Protein AF-0000000087192775 (afdb_homodimer)

Structure (mmCIF, N/CA/C/O backbone):
data_AF-0000000087192775-model_v1
#
loop_
_entity.id
_entity.type
_entity.pdbx_description
1 polymer Amidinotransferase
#
loop_
_atom_site.group_PDB
_atom_site.id
_atom_site.type_symbol
_atom_site.label_atom_id
_atom_site.label_alt_id
_atom_site.label_comp_id
_atom_site.label_asym_id
_atom_site.label_entity_id
_atom_site.label_seq_id
_atom_site.pdbx_PDB_ins_code
_atom_site.Cartn_x
_atom_site.Cartn_y
_atom_site.Cartn_z
_atom_site.occupancy
_atom_site.B_iso_or_equiv
_atom_site.auth_seq_id
_atom_site.auth_comp_id
_atom_site.auth_asym_id
_atom_site.auth_atom_id
_atom_site.pdbx_PDB_model_num
ATOM 1 N N . MET A 1 1 ? 58.75 -32.094 0.925 1 27.88 1 MET A N 1
ATOM 2 C CA . MET A 1 1 ? 57.75 -31.891 1.955 1 27.88 1 MET A CA 1
ATOM 3 C C . MET A 1 1 ? 56.938 -30.625 1.705 1 27.88 1 MET A C 1
ATOM 5 O O . MET A 1 1 ? 57.188 -29.594 2.354 1 27.88 1 MET A O 1
ATOM 9 N N . SER A 1 2 ? 56.625 -30.297 0.443 1 29.59 2 SER A N 1
ATOM 10 C CA . SER A 1 2 ? 56.156 -29.062 -0.194 1 29.59 2 SER A CA 1
ATOM 11 C C . SER A 1 2 ? 54.75 -28.703 0.282 1 29.59 2 SER A C 1
ATOM 13 O O . SER A 1 2 ? 53.844 -29.531 0.275 1 29.59 2 SER A O 1
ATOM 15 N N . ASP A 1 3 ? 54.594 -27.672 1.229 1 28.45 3 ASP A N 1
ATOM 16 C CA . ASP A 1 3 ? 53.5 -27.125 2.016 1 28.45 3 ASP A CA 1
ATOM 17 C C . ASP A 1 3 ? 52.375 -26.609 1.113 1 28.45 3 ASP A C 1
ATOM 19 O O . ASP A 1 3 ? 52.625 -25.812 0.209 1 28.45 3 ASP A O 1
ATOM 23 N N . PRO A 1 4 ? 51.219 -27.328 0.922 1 25.56 4 PRO A N 1
ATOM 24 C CA . PRO A 1 4 ? 50.125 -26.984 0.001 1 25.56 4 PRO A CA 1
ATOM 25 C C . PRO A 1 4 ? 49.5 -25.625 0.295 1 25.56 4 PRO A C 1
ATOM 27 O O . PRO A 1 4 ? 49.375 -25.234 1.46 1 25.56 4 PRO A O 1
ATOM 30 N N . VAL A 1 5 ? 49.688 -24.609 -0.496 1 28.59 5 VAL A N 1
ATOM 31 C CA . VAL A 1 5 ? 49.094 -23.266 -0.484 1 28.59 5 VAL A CA 1
ATOM 32 C C . VAL A 1 5 ? 47.562 -23.359 -0.413 1 28.59 5 VAL A C 1
ATOM 34 O O . VAL A 1 5 ? 46.938 -23.969 -1.283 1 28.59 5 VAL A O 1
ATOM 37 N N . LEU A 1 6 ? 46.906 -23.359 0.799 1 26.22 6 LEU A N 1
ATOM 38 C CA . LEU A 1 6 ? 45.469 -23.266 1.05 1 26.22 6 LEU A CA 1
ATOM 39 C C . LEU A 1 6 ? 44.875 -22.109 0.255 1 26.22 6 LEU A C 1
ATOM 41 O O . LEU A 1 6 ? 45.219 -20.953 0.456 1 26.22 6 LEU A O 1
ATOM 45 N N . ALA A 1 7 ? 44.281 -22.312 -0.907 1 28.48 7 ALA A N 1
ATOM 46 C CA . ALA A 1 7 ? 43.531 -21.391 -1.749 1 28.48 7 ALA A CA 1
ATOM 47 C C . ALA A 1 7 ? 42.469 -20.672 -0.947 1 28.48 7 ALA A C 1
ATOM 49 O O . ALA A 1 7 ? 41.625 -21.312 -0.315 1 28.48 7 ALA A O 1
ATOM 50 N N . ALA A 1 8 ? 42.656 -19.406 -0.461 1 28.67 8 ALA A N 1
ATOM 51 C CA . ALA A 1 8 ? 41.812 -18.469 0.277 1 28.67 8 ALA A CA 1
ATOM 52 C C . ALA A 1 8 ? 40.469 -18.328 -0.382 1 28.67 8 ALA A C 1
ATOM 54 O O . ALA A 1 8 ? 40.344 -17.828 -1.509 1 28.67 8 ALA A O 1
ATOM 55 N N . GLN A 1 9 ? 39.469 -19.234 -0.138 1 26.34 9 GLN A N 1
ATOM 56 C CA . GLN A 1 9 ? 38.094 -19.109 -0.586 1 26.34 9 GLN A CA 1
ATOM 57 C C . GLN A 1 9 ? 37.531 -17.734 -0.216 1 26.34 9 GLN A C 1
ATOM 59 O O . GLN A 1 9 ? 37.469 -17.375 0.962 1 26.34 9 GLN A O 1
ATOM 64 N N . THR A 1 10 ? 37.781 -16.703 -1.028 1 30.11 10 THR A N 1
ATOM 65 C CA . THR A 1 10 ? 37.156 -15.391 -0.852 1 30.11 10 THR A CA 1
ATOM 66 C C . THR A 1 10 ? 35.656 -15.508 -0.634 1 30.11 10 THR A C 1
ATOM 68 O O . THR A 1 10 ? 34.938 -16 -1.508 1 30.11 10 THR A O 1
ATOM 71 N N . SER A 1 11 ? 35.156 -15.836 0.552 1 29.19 11 SER A N 1
ATOM 72 C CA . SER A 1 11 ? 33.75 -15.82 1.006 1 29.19 11 SER A CA 1
ATOM 73 C C . SER A 1 11 ? 33.094 -14.508 0.63 1 29.19 11 SER A C 1
ATOM 75 O O . SER A 1 11 ? 33.406 -13.453 1.178 1 29.19 11 SER A O 1
ATOM 77 N N . ASP A 1 12 ? 32.781 -14.25 -0.613 1 31.83 12 ASP A N 1
ATOM 78 C CA . ASP A 1 12 ? 31.938 -13.102 -0.973 1 31.83 12 ASP A CA 1
ATOM 79 C C . ASP A 1 12 ? 30.734 -12.977 -0.04 1 31.83 12 ASP A C 1
ATOM 81 O O . ASP A 1 12 ? 29.906 -13.883 0.042 1 31.83 12 ASP A O 1
ATOM 85 N N . GLU A 1 13 ? 30.891 -12.312 1.096 1 33.06 13 GLU A N 1
ATOM 86 C CA . GLU A 1 13 ? 29.891 -12.016 2.117 1 33.06 13 GLU A CA 1
ATOM 87 C C . GLU A 1 13 ? 28.578 -11.531 1.488 1 33.06 13 GLU A C 1
ATOM 89 O O . GLU A 1 13 ? 28.594 -10.602 0.675 1 33.06 13 GLU A O 1
ATOM 94 N N . PRO A 1 14 ? 27.547 -12.25 1.509 1 37.19 14 PRO A N 1
ATOM 95 C CA . PRO A 1 14 ? 26.266 -11.953 0.868 1 37.19 14 PRO A CA 1
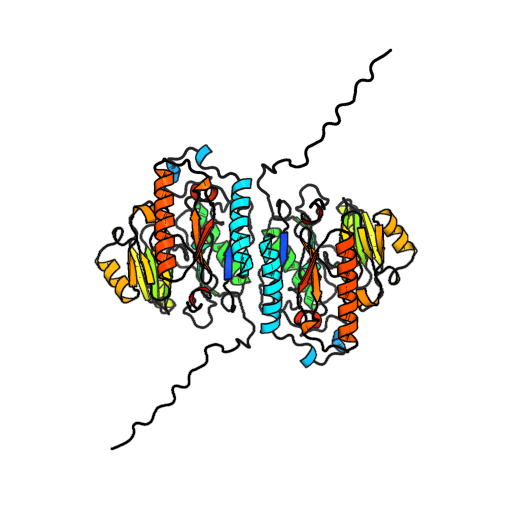ATOM 96 C C . PRO A 1 14 ? 25.781 -10.531 1.158 1 37.19 14 PRO A C 1
ATOM 98 O O . PRO A 1 14 ? 24.75 -10.102 0.612 1 37.19 14 PRO A O 1
ATOM 101 N N . GLY A 1 15 ? 26.078 -9.984 2.275 1 34.44 15 GLY A N 1
ATOM 102 C CA . GLY A 1 15 ? 25.438 -8.742 2.705 1 34.44 15 GLY A CA 1
ATOM 103 C C . GLY A 1 15 ? 25.875 -7.539 1.895 1 34.44 15 GLY A C 1
ATOM 104 O O . GLY A 1 15 ? 26.406 -6.574 2.445 1 34.44 15 GLY A O 1
ATOM 105 N N . GLU A 1 16 ? 26.359 -7.648 0.767 1 36.66 16 GLU A N 1
ATOM 106 C CA . GLU A 1 16 ? 26.703 -6.367 0.159 1 36.66 16 GLU A CA 1
ATOM 107 C C . GLU A 1 16 ? 25.609 -5.332 0.401 1 36.66 16 GLU A C 1
ATOM 109 O O . GLU A 1 16 ? 24.438 -5.574 0.097 1 36.66 16 GLU A O 1
ATOM 114 N N . HIS A 1 17 ? 25.656 -4.477 1.394 1 39.81 17 HIS A N 1
ATOM 115 C CA . HIS A 1 17 ? 24.922 -3.25 1.679 1 39.81 17 HIS A CA 1
ATOM 116 C C . HIS A 1 17 ? 24.438 -2.59 0.394 1 39.81 17 HIS A C 1
ATOM 118 O O . HIS A 1 17 ? 25.234 -2.248 -0.478 1 39.81 17 HIS A O 1
ATOM 124 N N . LEU A 1 18 ? 23.469 -2.984 -0.182 1 45.16 18 LEU A N 1
ATOM 125 C CA . LEU A 1 18 ? 22.875 -2.264 -1.308 1 45.16 18 LEU A CA 1
ATOM 126 C C . LEU A 1 18 ? 23.047 -0.758 -1.132 1 45.16 18 LEU A C 1
ATOM 128 O O . LEU A 1 18 ? 22.281 -0.129 -0.393 1 45.16 18 LEU A O 1
ATOM 132 N N . THR A 1 19 ? 24.219 -0.189 -1.089 1 51.72 19 THR A N 1
ATOM 133 C CA . THR A 1 19 ? 24.547 1.227 -0.975 1 51.72 19 THR A CA 1
ATOM 134 C C . THR A 1 19 ? 23.75 2.051 -1.981 1 51.72 19 THR A C 1
ATOM 136 O O . THR A 1 19 ? 23.578 3.258 -1.804 1 51.72 19 THR A O 1
ATOM 139 N N . ALA A 1 20 ? 23.141 1.29 -3.092 1 65.31 20 ALA A N 1
ATOM 140 C CA . ALA A 1 20 ? 22.531 2.137 -4.109 1 65.31 20 ALA A CA 1
ATOM 141 C C . ALA A 1 20 ? 21.016 2.23 -3.9 1 65.31 20 ALA A C 1
ATOM 143 O O . ALA A 1 20 ? 20.406 1.309 -3.359 1 65.31 20 ALA A O 1
ATOM 144 N N . ARG A 1 21 ? 20.422 3.287 -4.074 1 77.44 21 ARG A N 1
ATOM 145 C CA . ARG A 1 21 ? 18.984 3.549 -4.062 1 77.44 21 ARG A CA 1
ATOM 146 C C . ARG A 1 21 ? 18.25 2.574 -4.973 1 77.44 21 ARG A C 1
ATOM 148 O O . ARG A 1 21 ? 18.594 2.434 -6.148 1 77.44 21 ARG A O 1
ATOM 155 N N . PRO A 1 22 ? 17.391 1.788 -4.312 1 83.81 22 PRO A N 1
ATOM 156 C CA . PRO A 1 22 ? 16.578 0.945 -5.207 1 83.81 22 PRO A CA 1
ATOM 157 C C . PRO A 1 22 ? 15.812 1.752 -6.246 1 83.81 22 PRO A C 1
ATOM 159 O O . PRO A 1 22 ? 15.25 2.801 -5.926 1 83.81 22 PRO A O 1
ATOM 162 N N . ALA A 1 23 ? 15.758 1.289 -7.461 1 83 23 ALA A N 1
ATOM 163 C CA . ALA A 1 23 ? 15.094 1.999 -8.547 1 83 23 ALA A CA 1
ATOM 164 C C . ALA A 1 23 ? 13.602 1.688 -8.57 1 83 23 ALA A C 1
ATOM 166 O O . ALA A 1 23 ? 12.805 2.463 -9.109 1 83 23 ALA A O 1
ATOM 167 N N . ASN A 1 24 ? 13.242 0.586 -8.094 1 87.5 24 ASN A N 1
ATOM 168 C CA . ASN A 1 24 ? 11.867 0.105 -8.016 1 87.5 24 ASN A CA 1
ATOM 169 C C . ASN A 1 24 ? 11.703 -0.97 -6.949 1 87.5 24 ASN A C 1
ATOM 171 O O . ASN A 1 24 ? 12.68 -1.362 -6.301 1 87.5 24 ASN A O 1
ATOM 175 N N . PRO A 1 25 ? 10.5 -1.414 -6.75 1 88.31 25 PRO A N 1
ATOM 176 C CA . PRO A 1 25 ? 10.281 -2.389 -5.68 1 88.31 25 PRO A CA 1
ATOM 177 C C . PRO A 1 25 ? 11.023 -3.701 -5.914 1 88.31 25 PRO A C 1
ATOM 179 O O . PRO A 1 25 ? 11.281 -4.449 -4.965 1 88.31 25 PRO A O 1
ATOM 182 N N . GLY A 1 26 ? 11.305 -4.004 -7.156 1 86.75 26 GLY A N 1
ATOM 183 C CA . GLY A 1 26 ? 12.031 -5.227 -7.465 1 86.75 26 GLY A CA 1
ATOM 184 C C . GLY A 1 26 ? 13.422 -5.262 -6.859 1 86.75 26 GLY A C 1
ATOM 185 O O . GLY A 1 26 ? 14.008 -6.336 -6.695 1 86.75 26 GLY A O 1
ATOM 186 N N . GLN A 1 27 ? 13.898 -4.152 -6.402 1 86.25 27 GLN A N 1
ATOM 187 C CA . GLN A 1 27 ? 15.273 -4.031 -5.918 1 86.25 27 GLN A CA 1
ATOM 188 C C . GLN A 1 27 ? 15.305 -3.803 -4.41 1 86.25 27 GLN A C 1
ATOM 190 O O . GLN A 1 27 ? 16.359 -3.523 -3.844 1 86.25 27 GLN A O 1
ATOM 195 N N . LEU A 1 28 ? 14.195 -3.979 -3.811 1 88.56 28 LEU A N 1
ATOM 196 C CA . LEU A 1 28 ? 14.109 -3.734 -2.375 1 88.56 28 LEU A CA 1
ATOM 197 C C . LEU A 1 28 ? 14.68 -4.91 -1.589 1 88.56 28 LEU A C 1
ATOM 199 O O . LEU A 1 28 ? 14.602 -6.055 -2.035 1 88.56 28 LEU A O 1
ATOM 203 N N . GLY A 1 29 ? 15.312 -4.582 -0.438 1 85.38 29 GLY A N 1
ATOM 204 C CA . GLY A 1 29 ? 15.742 -5.609 0.498 1 85.38 29 GLY A CA 1
ATOM 205 C C . GLY A 1 29 ? 14.633 -6.062 1.431 1 85.38 29 GLY A C 1
ATOM 206 O O . GLY A 1 29 ? 14.867 -6.266 2.625 1 85.38 29 GLY A O 1
ATOM 207 N N . ARG A 1 30 ? 13.398 -6.051 1.015 1 91.5 30 ARG A N 1
ATOM 208 C CA . ARG A 1 30 ? 12.156 -6.48 1.657 1 91.5 30 ARG A CA 1
ATOM 209 C C . ARG A 1 30 ? 11.188 -7.059 0.638 1 91.5 30 ARG A C 1
ATOM 211 O O . ARG A 1 30 ? 11.195 -6.668 -0.531 1 91.5 30 ARG A O 1
ATOM 218 N N . PRO A 1 31 ? 10.398 -8.102 1.155 1 96.5 31 PRO A N 1
ATOM 219 C CA . PRO A 1 31 ? 9.391 -8.586 0.2 1 96.5 31 PRO A CA 1
ATOM 220 C C . PRO A 1 31 ? 8.508 -7.461 -0.335 1 96.5 31 PRO A C 1
ATOM 222 O O . PRO A 1 31 ? 8.172 -6.531 0.4 1 96.5 31 PRO A O 1
ATOM 225 N N . ALA A 1 32 ? 8.188 -7.543 -1.561 1 97 32 ALA A N 1
ATOM 226 C CA . ALA A 1 32 ? 7.312 -6.566 -2.209 1 97 32 ALA A CA 1
ATOM 227 C C . ALA A 1 32 ? 6.266 -7.262 -3.076 1 97 32 ALA A C 1
ATOM 229 O O . ALA A 1 32 ? 6.578 -8.219 -3.787 1 97 32 ALA A O 1
ATOM 230 N N . PHE A 1 33 ? 5.051 -6.836 -2.98 1 98.31 33 PHE A N 1
ATOM 231 C CA . PHE A 1 33 ? 3.941 -7.426 -3.719 1 98.31 33 PHE A CA 1
ATOM 232 C C . PHE A 1 33 ? 3.08 -6.344 -4.359 1 98.31 33 PHE A C 1
ATOM 234 O O . PHE A 1 33 ? 3.158 -5.172 -3.977 1 98.31 33 PHE A O 1
ATOM 241 N N . LEU A 1 34 ? 2.361 -6.699 -5.363 1 97.94 34 LEU A N 1
ATOM 242 C CA . LEU A 1 34 ? 1.276 -5.918 -5.945 1 97.94 34 LEU A CA 1
ATOM 243 C C . LEU A 1 34 ? -0.077 -6.543 -5.625 1 97.94 34 LEU A C 1
ATOM 245 O O . LEU A 1 34 ? -0.27 -7.746 -5.812 1 97.94 34 LEU A O 1
ATOM 249 N N . MET A 1 35 ? -0.958 -5.805 -5.062 1 97.88 35 MET A N 1
ATOM 250 C CA . MET A 1 35 ? -2.344 -6.203 -4.836 1 97.88 35 MET A CA 1
ATOM 251 C C . MET A 1 35 ? -3.307 -5.148 -5.375 1 97.88 35 MET A C 1
ATOM 253 O O . MET A 1 35 ? -2.877 -4.113 -5.887 1 97.88 35 MET A O 1
ATOM 257 N N . ASN A 1 36 ? -4.547 -5.441 -5.406 1 96.12 36 ASN A N 1
ATOM 258 C CA . ASN A 1 36 ? -5.598 -4.523 -5.836 1 96.12 36 ASN A CA 1
ATOM 259 C C . ASN A 1 36 ? -6.816 -4.602 -4.918 1 96.12 36 ASN A C 1
ATOM 261 O O . ASN A 1 36 ? -7.324 -5.691 -4.648 1 96.12 36 ASN A O 1
ATOM 265 N N . ALA A 1 37 ? -7.172 -3.443 -4.352 1 94 37 ALA A N 1
ATOM 266 C CA . ALA A 1 37 ? -8.406 -3.412 -3.576 1 94 37 ALA A CA 1
ATOM 267 C C . ALA A 1 37 ? -9.617 -3.738 -4.453 1 94 37 ALA A C 1
ATOM 269 O O . ALA A 1 37 ? -9.656 -3.365 -5.625 1 94 37 ALA A O 1
ATOM 270 N N . PRO A 1 38 ? -10.625 -4.41 -3.896 1 93 38 PRO A N 1
ATOM 271 C CA . PRO A 1 38 ? -11.719 -4.957 -4.707 1 93 38 PRO A CA 1
ATOM 272 C C . PRO A 1 38 ? -12.805 -3.924 -5.008 1 93 38 PRO A C 1
ATOM 274 O O . PRO A 1 38 ? -14 -4.223 -4.891 1 93 38 PRO A O 1
ATOM 277 N N . PHE A 1 39 ? -12.414 -2.787 -5.492 1 89.31 39 PHE A N 1
ATOM 278 C CA . PHE A 1 39 ? -13.375 -1.739 -5.816 1 89.31 39 PHE A CA 1
ATOM 279 C C . PHE A 1 39 ? -14.203 -2.127 -7.035 1 89.31 39 PHE A C 1
ATOM 281 O O . PHE A 1 39 ? -15.383 -1.787 -7.121 1 89.31 39 PHE A O 1
ATOM 288 N N . SER A 1 40 ? -13.641 -2.863 -8 1 88.19 40 SER A N 1
ATOM 289 C CA . SER A 1 40 ? -14.336 -3.219 -9.227 1 88.19 40 SER A CA 1
ATOM 290 C C . SER A 1 40 ? -14.695 -4.703 -9.25 1 88.19 40 SER A C 1
ATOM 292 O O . SER A 1 40 ? -15.203 -5.207 -10.258 1 88.19 40 SER A O 1
ATOM 294 N N . TYR A 1 41 ? -14.398 -5.43 -8.172 1 90.94 41 TYR A N 1
ATOM 295 C CA . TYR A 1 41 ? -14.594 -6.875 -8.156 1 90.94 41 TYR A CA 1
ATOM 296 C C . TYR A 1 41 ? -16.062 -7.234 -8.336 1 90.94 41 TYR A C 1
ATOM 298 O O . TYR A 1 41 ? -16.922 -6.684 -7.648 1 90.94 41 TYR A O 1
ATOM 306 N N . SER A 1 42 ? -16.234 -8.031 -9.258 1 85.75 42 SER A N 1
ATOM 307 C CA . SER A 1 42 ? -17.562 -8.594 -9.492 1 85.75 42 SER A CA 1
ATOM 308 C C . SER A 1 42 ? -17.469 -9.945 -10.195 1 85.75 42 SER A C 1
ATOM 310 O O . SER A 1 42 ? -16.391 -10.391 -10.562 1 85.75 42 SER A O 1
ATOM 312 N N . CYS A 1 43 ? -18.562 -10.648 -10.188 1 81.62 43 CYS A N 1
ATOM 313 C CA . CYS A 1 43 ? -18.656 -11.93 -10.867 1 81.62 43 CYS A CA 1
ATOM 314 C C . CYS A 1 43 ? -19.781 -11.914 -11.898 1 81.62 43 CYS A C 1
ATOM 316 O O . CYS A 1 43 ? -20.516 -12.891 -12.031 1 81.62 43 CYS A O 1
ATOM 318 N N . ASP A 1 44 ? -19.828 -10.719 -12.508 1 77.81 44 ASP A N 1
ATOM 319 C CA . ASP A 1 44 ? -20.922 -10.523 -13.461 1 77.81 44 ASP A CA 1
ATOM 320 C C . ASP A 1 44 ? -20.75 -11.445 -14.672 1 77.81 44 ASP A C 1
ATOM 322 O O . ASP A 1 44 ? -21.734 -12.008 -15.156 1 77.81 44 ASP A O 1
ATOM 326 N N . VAL A 1 45 ? -19.5 -11.531 -15.125 1 76.88 45 VAL A N 1
ATOM 327 C CA . VAL A 1 45 ? -19.203 -12.445 -16.219 1 76.88 45 VAL A CA 1
ATOM 328 C C . VAL A 1 45 ? -18.578 -13.727 -15.68 1 76.88 45 VAL A C 1
ATOM 330 O O . VAL A 1 45 ? -17.641 -13.672 -14.883 1 76.88 45 VAL A O 1
ATOM 333 N N . ALA A 1 46 ? -19.172 -14.82 -16.047 1 73.81 46 ALA A N 1
ATOM 334 C CA . ALA A 1 46 ? -18.625 -16.125 -15.648 1 73.81 46 ALA A CA 1
ATOM 335 C C . ALA A 1 46 ? -17.391 -16.469 -16.469 1 73.81 46 ALA A C 1
ATOM 337 O O . ALA A 1 46 ? -17.5 -17.031 -17.547 1 73.81 46 ALA A O 1
ATOM 338 N N . ASN A 1 47 ? -16.312 -16.203 -15.914 1 72.56 47 ASN A N 1
ATOM 339 C CA . ASN A 1 47 ? -15.062 -16.422 -16.641 1 72.56 47 ASN A CA 1
ATOM 340 C C . ASN A 1 47 ? -14.609 -17.875 -16.531 1 72.56 47 ASN A C 1
ATOM 342 O O . ASN A 1 47 ? -13.773 -18.328 -17.328 1 72.56 47 ASN A O 1
ATOM 346 N N . ASN A 1 48 ? -15.141 -18.594 -15.469 1 71.62 48 ASN A N 1
ATOM 347 C CA . ASN A 1 48 ? -14.773 -19.984 -15.305 1 71.62 48 ASN A CA 1
ATOM 348 C C . ASN A 1 48 ? -15.969 -20.906 -15.547 1 71.62 48 ASN A C 1
ATOM 350 O O . ASN A 1 48 ? -17.109 -20.547 -15.273 1 71.62 48 ASN A O 1
ATOM 354 N N . VAL A 1 49 ? -15.688 -22.047 -16.062 1 68.06 49 VAL A N 1
ATOM 355 C CA . VAL A 1 49 ? -16.703 -23 -16.531 1 68.06 49 VAL A CA 1
ATOM 356 C C . VAL A 1 49 ? -17.625 -23.375 -15.391 1 68.06 49 VAL A C 1
ATOM 358 O O . VAL A 1 49 ? -18.844 -23.484 -15.578 1 68.06 49 VAL A O 1
ATOM 361 N N . TRP A 1 50 ? -17.031 -23.516 -14.234 1 68.31 50 TRP A N 1
ATOM 362 C CA . TRP A 1 50 ? -17.844 -23.984 -13.117 1 68.31 50 TRP A CA 1
ATOM 363 C C . TRP A 1 50 ? -18.812 -22.891 -12.664 1 68.31 50 TRP A C 1
ATOM 365 O O . TRP A 1 50 ? -19.812 -23.172 -12 1 68.31 50 TRP A O 1
ATOM 375 N N . MET A 1 51 ? -18.531 -21.672 -12.969 1 68.88 51 MET A N 1
ATOM 376 C CA . MET A 1 51 ? -19.375 -20.562 -12.531 1 68.88 51 MET A CA 1
ATOM 377 C C . MET A 1 51 ? -20.703 -20.562 -13.266 1 68.88 51 MET A C 1
ATOM 379 O O . MET A 1 51 ? -21.688 -19.984 -12.781 1 68.88 51 MET A O 1
ATOM 383 N N . GLU A 1 52 ? -20.703 -21.234 -14.336 1 67.62 52 GLU A N 1
ATOM 384 C CA . GLU A 1 52 ? -21.938 -21.281 -15.133 1 67.62 52 GLU A CA 1
ATOM 385 C C . GLU A 1 52 ? -23.016 -22.109 -14.438 1 67.62 52 GLU A C 1
ATOM 387 O O . GLU A 1 52 ? -24.203 -21.922 -14.703 1 67.62 52 GLU A O 1
ATOM 392 N N . ASP A 1 53 ? -22.516 -22.891 -13.555 1 67.12 53 ASP A N 1
ATOM 393 C CA . ASP A 1 53 ? -23.469 -23.781 -12.891 1 67.12 53 ASP A CA 1
ATOM 394 C C . ASP A 1 53 ? -24.062 -23.109 -11.656 1 67.12 53 ASP A C 1
ATOM 396 O O . ASP A 1 53 ? -25.016 -23.625 -11.07 1 67.12 53 ASP A O 1
ATOM 400 N N . LEU A 1 54 ? -23.531 -21.938 -11.359 1 72.44 54 LEU A N 1
ATOM 401 C CA . LEU A 1 54 ? -24 -21.266 -10.156 1 72.44 54 LEU A CA 1
ATOM 402 C C . LEU A 1 54 ? -25.094 -20.266 -10.484 1 72.44 54 LEU A C 1
ATOM 404 O O . LEU A 1 54 ? -25.125 -19.703 -11.578 1 72.44 54 LEU A O 1
ATOM 408 N N . THR A 1 55 ? -26.094 -20.219 -9.539 1 72.5 55 THR A N 1
ATOM 409 C CA . THR A 1 55 ? -27.109 -19.172 -9.688 1 72.5 55 THR A CA 1
ATOM 410 C C . THR A 1 55 ? -26.484 -17.781 -9.531 1 72.5 55 THR A C 1
ATOM 412 O O . THR A 1 55 ? -25.391 -17.656 -8.961 1 72.5 55 THR A O 1
ATOM 415 N N . ASP A 1 56 ? -27.109 -16.844 -10.125 1 66.88 56 ASP A N 1
ATOM 416 C CA . ASP A 1 56 ? -26.625 -15.469 -10.031 1 66.88 56 ASP A CA 1
ATOM 417 C C . ASP A 1 56 ? -26.422 -15.062 -8.578 1 66.88 56 ASP A C 1
ATOM 419 O O . ASP A 1 56 ? -25.438 -14.391 -8.25 1 66.88 56 ASP A O 1
ATOM 423 N N . GLU A 1 57 ? -27.344 -15.516 -7.781 1 69 57 GLU A N 1
ATOM 424 C CA . GLU A 1 57 ? -27.297 -15.133 -6.375 1 69 57 GLU A CA 1
ATOM 425 C C . GLU A 1 57 ? -26.078 -15.734 -5.68 1 6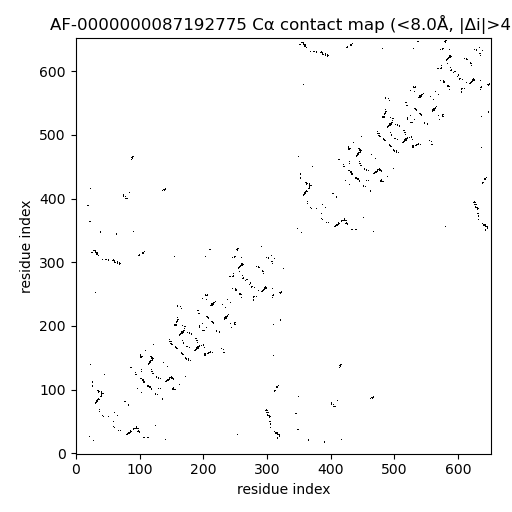9 57 GLU A C 1
ATOM 427 O O . GLU A 1 57 ? -25.453 -15.094 -4.82 1 69 57 GLU A O 1
ATOM 432 N N . GLU A 1 58 ? -25.719 -16.844 -6.176 1 73.31 58 GLU A N 1
ATOM 433 C CA . GLU A 1 58 ? -24.609 -17.547 -5.551 1 73.31 58 GLU A CA 1
ATOM 434 C C . GLU A 1 58 ? -23.266 -16.984 -6.012 1 73.31 58 GLU A C 1
ATOM 436 O O . GLU A 1 58 ? -22.25 -17.125 -5.32 1 73.31 58 GLU A O 1
ATOM 441 N N . ARG A 1 59 ? -23.391 -16.234 -7.051 1 77.25 59 ARG A N 1
ATOM 442 C CA . ARG A 1 59 ? -22.141 -15.805 -7.68 1 77.25 59 ARG A CA 1
ATOM 443 C C . ARG A 1 59 ? -21.797 -14.375 -7.277 1 77.25 59 ARG A C 1
ATOM 445 O O . ARG A 1 59 ? -20.656 -13.953 -7.426 1 77.25 59 ARG A O 1
ATOM 452 N N . VAL A 1 60 ? -22.734 -13.734 -6.734 1 83.94 60 VAL A N 1
ATOM 453 C CA . VAL A 1 60 ? -22.484 -12.32 -6.484 1 83.94 60 VAL A CA 1
ATOM 454 C C . VAL A 1 60 ? -21.781 -12.156 -5.137 1 83.94 60 VAL A C 1
ATOM 456 O O . VAL A 1 60 ? -22.328 -12.508 -4.094 1 83.94 60 VAL A O 1
ATOM 459 N N . PRO A 1 61 ? -20.594 -11.672 -5.203 1 90 61 PRO A N 1
ATOM 460 C CA . PRO A 1 61 ? -19.891 -11.469 -3.938 1 90 61 PRO A CA 1
ATOM 461 C C . PRO A 1 61 ? -20.516 -10.367 -3.086 1 90 61 PRO A C 1
ATOM 463 O O . PRO A 1 61 ? -21.078 -9.414 -3.625 1 90 61 PRO A O 1
ATOM 466 N N . ASP A 1 62 ? -20.5 -10.602 -1.752 1 91.19 62 ASP A N 1
ATOM 467 C CA . ASP A 1 62 ? -20.797 -9.531 -0.809 1 91.19 62 ASP A CA 1
ATOM 468 C C . ASP A 1 62 ? -19.672 -8.508 -0.75 1 91.19 62 ASP A C 1
ATOM 470 O O . ASP A 1 62 ? -18.562 -8.828 -0.3 1 91.19 62 ASP A O 1
ATOM 474 N N . PRO A 1 63 ? -19.938 -7.324 -1.166 1 89.38 63 PRO A N 1
ATOM 475 C CA . PRO A 1 63 ? -18.859 -6.352 -1.265 1 89.38 63 PRO A CA 1
ATOM 476 C C . PRO A 1 63 ? -18.219 -6.031 0.089 1 89.38 63 PRO A C 1
ATOM 478 O O . PRO A 1 63 ? -17 -5.859 0.183 1 89.38 63 PRO A O 1
ATOM 481 N N . SER A 1 64 ? -19.047 -5.906 1.119 1 90.44 64 SER A N 1
ATOM 482 C CA . SER A 1 64 ? -18.516 -5.598 2.443 1 90.44 64 SER A CA 1
ATOM 483 C C . SER A 1 64 ? -17.609 -6.711 2.949 1 90.44 64 SER A C 1
ATOM 485 O O . SER A 1 64 ? -16.516 -6.445 3.461 1 90.44 64 SER A O 1
ATOM 487 N N . ARG A 1 65 ? -18.078 -7.918 2.748 1 93.38 65 ARG A N 1
ATOM 488 C CA . ARG A 1 65 ? -17.281 -9.07 3.178 1 93.38 65 ARG A CA 1
ATOM 489 C C . ARG A 1 65 ? -16.031 -9.211 2.332 1 93.38 65 ARG A C 1
ATOM 491 O O . ARG A 1 65 ? -14.953 -9.539 2.852 1 93.38 65 ARG A O 1
ATOM 498 N N . ALA A 1 66 ? -16.156 -9 1.035 1 94.81 66 ALA A N 1
ATOM 499 C CA . ALA A 1 66 ? -14.992 -9.062 0.144 1 94.81 66 ALA A CA 1
ATOM 500 C C . ALA A 1 66 ? -13.922 -8.062 0.565 1 94.81 66 ALA A C 1
ATOM 502 O O . ALA A 1 66 ? -12.734 -8.398 0.604 1 94.81 66 ALA A O 1
ATOM 503 N N . PHE A 1 67 ? -14.344 -6.918 0.942 1 94.06 67 PHE A N 1
ATOM 504 C CA . PHE A 1 67 ? -13.398 -5.891 1.351 1 94.06 67 PHE A CA 1
ATOM 505 C C . PHE A 1 67 ? -12.742 -6.25 2.68 1 94.06 67 PHE A C 1
ATOM 507 O O . PHE A 1 67 ? -11.539 -6.07 2.854 1 94.06 67 PHE A O 1
ATOM 514 N N . ALA A 1 68 ? -13.586 -6.73 3.592 1 94.25 68 ALA A N 1
ATOM 515 C CA . ALA A 1 68 ? -13.023 -7.145 4.875 1 94.25 68 ALA A CA 1
ATOM 516 C C . ALA A 1 68 ? -11.977 -8.234 4.691 1 94.25 68 ALA A C 1
ATOM 518 O O . ALA A 1 68 ? -10.906 -8.188 5.309 1 94.25 68 ALA A O 1
ATOM 519 N N . GLN A 1 69 ? -12.305 -9.211 3.844 1 97 69 GLN A N 1
ATOM 520 C CA . GLN A 1 69 ? -11.383 -10.312 3.564 1 97 69 GLN A CA 1
ATOM 521 C C . GLN A 1 69 ? -10.094 -9.797 2.924 1 97 69 GLN A C 1
ATOM 523 O O . GLN A 1 69 ? -9 -10.203 3.316 1 97 69 GLN A O 1
ATOM 528 N N . PHE A 1 70 ? -10.203 -8.891 1.951 1 97.25 70 PHE A N 1
ATOM 529 C CA . PHE A 1 70 ? -9.047 -8.273 1.31 1 97.25 70 PHE A CA 1
ATOM 530 C C . PHE A 1 70 ? -8.188 -7.547 2.332 1 97.25 70 PHE A C 1
ATOM 532 O O . PHE A 1 70 ? -6.965 -7.723 2.359 1 97.25 70 PHE A O 1
ATOM 539 N N . LEU A 1 71 ? -8.797 -6.75 3.162 1 96.88 71 LEU A N 1
ATOM 540 C CA . LEU A 1 71 ? -8.062 -5.941 4.121 1 96.88 71 LEU A CA 1
ATOM 541 C C . LEU A 1 71 ? -7.316 -6.82 5.121 1 96.88 71 LEU A C 1
ATOM 543 O O . LEU A 1 71 ? -6.207 -6.488 5.543 1 96.88 71 LEU A O 1
ATOM 547 N N . ASP A 1 72 ? -7.906 -7.934 5.531 1 97.81 72 ASP A N 1
ATOM 548 C CA . ASP A 1 72 ? -7.227 -8.852 6.438 1 97.81 72 ASP A CA 1
ATOM 549 C C . ASP A 1 72 ? -5.926 -9.367 5.824 1 97.81 72 ASP A C 1
ATOM 551 O O . ASP A 1 72 ? -4.879 -9.352 6.48 1 97.81 72 ASP A O 1
ATOM 555 N N . LEU A 1 73 ? -6.031 -9.781 4.602 1 98.69 73 LEU A N 1
ATOM 556 C CA . LEU A 1 73 ? -4.852 -10.273 3.896 1 98.69 73 LEU A CA 1
ATOM 557 C C . LEU A 1 73 ? -3.846 -9.148 3.676 1 98.69 73 LEU A C 1
ATOM 559 O O . LEU A 1 73 ? -2.66 -9.305 3.98 1 98.69 73 LEU A O 1
ATOM 563 N N . TYR A 1 74 ? -4.32 -8.016 3.191 1 98.56 74 TYR A N 1
ATOM 564 C CA . TYR A 1 74 ? -3.473 -6.863 2.906 1 98.56 74 TYR A CA 1
ATOM 565 C C . TYR A 1 74 ? -2.711 -6.426 4.148 1 98.56 74 TYR A C 1
ATOM 567 O O . TYR A 1 74 ? -1.49 -6.25 4.109 1 98.56 74 TYR A O 1
ATOM 575 N N . ASN A 1 75 ? -3.434 -6.238 5.266 1 98.56 75 ASN A N 1
ATOM 576 C CA . ASN A 1 75 ? -2.809 -5.742 6.488 1 98.56 75 ASN A CA 1
ATOM 577 C C . ASN A 1 75 ? -1.73 -6.695 6.996 1 98.56 75 ASN A C 1
ATOM 579 O O . ASN A 1 75 ? -0.665 -6.258 7.434 1 98.56 75 ASN A O 1
ATOM 583 N N . TYR A 1 76 ? -2.008 -7.992 6.902 1 98.69 76 TYR A N 1
ATOM 584 C CA . TYR A 1 76 ? -1.031 -8.984 7.344 1 98.69 76 TYR A CA 1
ATOM 585 C C . TYR A 1 76 ? 0.238 -8.906 6.504 1 98.69 76 TYR A C 1
ATOM 587 O O . TYR A 1 76 ? 1.345 -8.852 7.047 1 98.69 76 TYR A O 1
ATOM 595 N N . VAL A 1 77 ? 0.084 -8.875 5.195 1 98.75 77 VAL A N 1
ATOM 596 C CA . VAL A 1 77 ? 1.217 -8.891 4.273 1 98.75 77 VAL A CA 1
ATOM 597 C C . VAL A 1 77 ? 1.988 -7.578 4.375 1 98.75 77 VAL A C 1
ATOM 599 O O . VAL A 1 77 ? 3.219 -7.578 4.453 1 98.75 77 VAL A O 1
ATOM 602 N N . ALA A 1 78 ? 1.284 -6.484 4.457 1 98.5 78 ALA A N 1
ATOM 603 C CA . ALA A 1 78 ? 1.896 -5.16 4.426 1 98.5 78 ALA A CA 1
ATOM 604 C C . ALA A 1 78 ? 2.646 -4.871 5.723 1 98.5 78 ALA A C 1
ATOM 606 O O . ALA A 1 78 ? 3.482 -3.965 5.777 1 98.5 78 ALA A O 1
ATOM 607 N N . ALA A 1 79 ? 2.328 -5.594 6.766 1 98.12 79 ALA A N 1
ATOM 608 C CA . ALA A 1 79 ? 3.061 -5.434 8.023 1 98.12 79 ALA A CA 1
ATOM 609 C C . ALA A 1 79 ? 4.516 -5.859 7.863 1 98.12 79 ALA A C 1
ATOM 611 O O . ALA A 1 79 ? 5.379 -5.438 8.641 1 98.12 79 ALA A O 1
ATOM 612 N N . GLU A 1 80 ? 4.801 -6.684 6.785 1 96.62 80 GLU A N 1
ATOM 613 C CA . GLU A 1 80 ? 6.148 -7.23 6.668 1 96.62 80 GLU A CA 1
ATOM 614 C C . GLU A 1 80 ? 6.715 -6.992 5.27 1 96.62 80 GLU A C 1
ATOM 616 O O . GLU A 1 80 ? 7.863 -7.352 4.992 1 96.62 80 GLU A O 1
ATOM 621 N N . ALA A 1 81 ? 5.965 -6.41 4.414 1 97.94 81 ALA A N 1
ATOM 622 C CA . ALA A 1 81 ? 6.34 -6.23 3.016 1 97.94 81 ALA A CA 1
ATOM 623 C C . ALA A 1 81 ? 5.891 -4.871 2.496 1 97.94 81 ALA A C 1
ATOM 625 O O . ALA A 1 81 ? 5.074 -4.195 3.133 1 97.94 81 ALA A O 1
ATOM 626 N N . LEU A 1 82 ? 6.512 -4.406 1.49 1 97.62 82 LEU A N 1
ATOM 627 C CA . LEU A 1 82 ? 5.926 -3.318 0.717 1 97.62 82 LEU A CA 1
ATOM 628 C C . LEU A 1 82 ? 4.844 -3.838 -0.223 1 97.62 82 LEU A C 1
ATOM 630 O O . LEU A 1 82 ? 5.098 -4.73 -1.033 1 97.62 82 LEU A O 1
ATOM 634 N N . VAL A 1 83 ? 3.639 -3.336 -0.068 1 98.19 83 VAL A N 1
ATOM 635 C CA . VAL A 1 83 ? 2.537 -3.746 -0.934 1 98.19 83 VAL A CA 1
ATOM 636 C C . VAL A 1 83 ? 2.066 -2.557 -1.771 1 98.19 83 VAL A C 1
ATOM 638 O O . VAL A 1 83 ? 1.471 -1.615 -1.243 1 98.19 83 VAL A O 1
ATOM 641 N N . ALA A 1 84 ? 2.391 -2.605 -3.049 1 96 84 ALA A N 1
ATOM 642 C CA . ALA A 1 84 ? 1.804 -1.646 -3.98 1 96 84 ALA A CA 1
ATOM 643 C C . ALA A 1 84 ? 0.352 -2 -4.289 1 96 84 ALA A C 1
ATOM 645 O O . ALA A 1 84 ? -0 -3.18 -4.379 1 96 84 ALA A O 1
ATOM 646 N N . LEU A 1 85 ? -0.451 -0.995 -4.41 1 95.31 85 LEU A N 1
ATOM 647 C CA . LEU A 1 85 ? -1.841 -1.17 -4.82 1 95.31 85 LEU A CA 1
ATOM 648 C C . LEU A 1 85 ? -2.074 -0.596 -6.211 1 95.31 85 LEU A C 1
ATOM 650 O O . LEU A 1 85 ? -1.66 0.529 -6.5 1 95.31 85 LEU A O 1
ATOM 654 N N . LEU A 1 86 ? -2.67 -1.387 -7.078 1 92.44 86 LEU A N 1
ATOM 655 C CA . LEU A 1 86 ? -3.061 -0.881 -8.391 1 92.44 86 LEU A CA 1
ATOM 656 C C . LEU A 1 86 ? -4.102 0.227 -8.258 1 92.44 86 LEU A C 1
ATOM 658 O O . LEU A 1 86 ? -5.094 0.071 -7.543 1 92.44 86 LEU A O 1
ATOM 662 N N . PRO A 1 87 ? -3.746 1.365 -8.906 1 84.44 87 PRO A N 1
ATOM 663 C CA . PRO A 1 87 ? -4.828 2.352 -8.961 1 84.44 87 PRO A CA 1
ATOM 664 C C . PRO A 1 87 ? -5.988 1.912 -9.852 1 84.44 87 PRO A C 1
ATOM 666 O O . PRO A 1 87 ? -5.77 1.386 -10.945 1 84.44 87 PRO A O 1
ATOM 669 N N . THR A 1 88 ? -7.195 1.715 -9.289 1 75.69 88 THR A N 1
ATOM 670 C CA . THR A 1 88 ? -8.344 1.22 -10.039 1 75.69 88 THR A CA 1
ATOM 671 C C . THR A 1 88 ? -9.023 2.355 -10.805 1 75.69 88 THR A C 1
ATOM 673 O O . THR A 1 88 ? -9.641 3.232 -10.195 1 75.69 88 THR A O 1
ATOM 676 N N . PRO A 1 89 ? -8.883 2.387 -12.078 1 61.66 89 PRO A N 1
ATOM 677 C CA . PRO A 1 89 ? -9.43 3.488 -12.875 1 61.66 89 PRO A CA 1
ATOM 678 C C . PRO A 1 89 ? -10.953 3.52 -12.883 1 61.66 89 PRO A C 1
ATOM 680 O O . PRO A 1 89 ? -11.555 4.559 -13.164 1 61.66 89 PRO A O 1
ATOM 683 N N . ARG A 1 90 ? -11.461 2.373 -12.727 1 65.88 90 ARG A N 1
ATOM 684 C CA . ARG A 1 90 ? -12.906 2.316 -12.891 1 65.88 90 ARG A CA 1
ATOM 685 C C . ARG A 1 90 ? -13.539 1.402 -11.844 1 65.88 90 ARG A C 1
ATOM 687 O O . ARG A 1 90 ? -13.008 0.328 -11.555 1 65.88 90 ARG A O 1
ATOM 694 N N . THR A 1 91 ? -14.531 1.999 -11.336 1 63.78 91 THR A N 1
ATOM 695 C CA . THR A 1 91 ? -15.289 1.199 -10.375 1 63.78 91 THR A CA 1
ATOM 696 C C . THR A 1 91 ? -16.156 0.173 -11.094 1 63.78 91 THR A C 1
ATOM 698 O O . THR A 1 91 ? -16.781 -0.674 -10.453 1 63.78 91 THR A O 1
ATOM 701 N N . THR A 1 92 ? -16.109 0.408 -12.344 1 66.75 92 THR A N 1
ATOM 702 C CA . THR A 1 92 ? -16.875 -0.548 -13.141 1 66.75 92 THR A CA 1
ATOM 703 C C . THR A 1 92 ? -16 -1.137 -14.25 1 66.75 92 THR A C 1
ATOM 705 O O . THR A 1 92 ? -15.039 -0.509 -14.695 1 66.75 92 THR A O 1
ATOM 708 N N . GLY A 1 93 ? -16.344 -2.25 -14.445 1 79.06 93 GLY A N 1
ATOM 709 C CA . GLY A 1 93 ? -15.516 -2.992 -15.375 1 79.06 93 GLY A CA 1
ATOM 710 C C . GLY A 1 93 ? -14.281 -3.594 -14.727 1 79.06 93 GLY A C 1
ATOM 711 O O . GLY A 1 93 ? -14.211 -3.693 -13.5 1 79.06 93 GLY A O 1
ATOM 712 N N . LEU A 1 94 ? -13.531 -4.336 -15.375 1 87.12 94 LEU A N 1
ATOM 713 C CA . LEU A 1 94 ? -12.312 -4.977 -14.906 1 87.12 94 LEU A CA 1
ATOM 714 C C . LEU A 1 94 ? -12.578 -5.84 -13.68 1 87.12 94 LEU A C 1
ATOM 716 O O . LEU A 1 94 ? -11.898 -5.711 -12.656 1 87.12 94 LEU A O 1
ATOM 720 N N . GLN A 1 95 ? -13.57 -6.621 -13.727 1 87.69 95 GLN A N 1
ATOM 721 C CA . GLN A 1 95 ? -14.133 -7.375 -12.609 1 87.69 95 GLN A CA 1
ATOM 722 C C . GLN A 1 95 ? -13.086 -8.281 -11.977 1 87.69 95 GLN A C 1
ATOM 724 O O . GLN A 1 95 ? -13.195 -8.648 -10.805 1 87.69 95 GLN A O 1
ATOM 729 N N . ASP A 1 96 ? -11.992 -8.602 -12.719 1 92.06 96 ASP A N 1
ATOM 730 C CA . ASP A 1 96 ? -11.031 -9.586 -12.234 1 92.06 96 ASP A CA 1
ATOM 731 C C . ASP A 1 96 ? -9.695 -8.93 -11.891 1 92.06 96 ASP A C 1
ATOM 733 O O . ASP A 1 96 ? -8.711 -9.617 -11.617 1 92.06 96 ASP A O 1
ATOM 737 N N . LEU A 1 97 ? -9.664 -7.598 -11.852 1 92.94 97 LEU A N 1
ATOM 738 C CA . LEU A 1 97 ? -8.414 -6.879 -11.648 1 92.94 97 LEU A CA 1
ATOM 739 C C . LEU A 1 97 ? -7.824 -7.203 -10.273 1 92.94 97 LEU A C 1
ATOM 741 O O . LEU A 1 97 ? -6.617 -7.074 -10.07 1 92.94 97 LEU A O 1
ATOM 745 N N . VAL A 1 98 ? -8.656 -7.652 -9.336 1 95.19 98 VAL A N 1
ATOM 746 C CA . VAL A 1 98 ? -8.234 -8 -7.988 1 95.19 98 VAL A CA 1
ATOM 747 C C . VAL A 1 98 ? -7.301 -9.211 -8.031 1 95.19 98 VAL A C 1
ATOM 749 O O . VAL A 1 98 ? -6.527 -9.445 -7.102 1 95.19 98 VAL A O 1
ATOM 752 N N . PHE A 1 99 ? -7.297 -9.961 -9.094 1 96.44 99 PHE A N 1
ATOM 753 C CA . PHE A 1 99 ? -6.441 -11.125 -9.234 1 96.44 99 PHE A CA 1
ATOM 754 C C . PHE A 1 99 ? -5.129 -10.758 -9.922 1 96.44 99 PHE A C 1
ATOM 756 O O . PHE A 1 99 ? -4.863 -11.195 -11.047 1 96.44 99 PHE A O 1
ATOM 763 N N . THR A 1 100 ? -4.305 -10.109 -9.164 1 97.62 100 THR A N 1
ATOM 764 C CA . THR A 1 100 ? -3.125 -9.414 -9.672 1 97.62 100 THR A CA 1
ATOM 765 C C . THR A 1 100 ? -2.062 -10.414 -10.125 1 97.62 100 THR A C 1
ATOM 767 O O . THR A 1 100 ? -1.197 -10.086 -10.938 1 97.62 100 THR A O 1
ATOM 770 N N . ALA A 1 101 ? -2.092 -11.633 -9.656 1 98.31 101 ALA A N 1
ATOM 771 C CA . ALA A 1 101 ? -1.133 -12.648 -10.094 1 98.31 101 ALA A CA 1
ATOM 772 C C . ALA A 1 101 ? -1.24 -12.891 -11.602 1 98.31 101 ALA A C 1
ATOM 774 O O . ALA A 1 101 ? -0.293 -13.375 -12.227 1 98.31 101 ALA A O 1
ATOM 775 N N . ASN A 1 102 ? -2.389 -12.562 -12.133 1 97.31 102 ASN A N 1
ATOM 776 C CA . ASN A 1 102 ? -2.629 -12.797 -13.555 1 97.31 102 ASN A CA 1
ATOM 777 C C . ASN A 1 102 ? -2.156 -11.617 -14.406 1 97.31 102 ASN A C 1
ATOM 779 O O . ASN A 1 102 ? -2.174 -11.695 -15.633 1 97.31 102 ASN A O 1
ATOM 783 N N . LEU A 1 103 ? -1.751 -10.586 -13.812 1 97.56 103 LEU A N 1
ATOM 784 C CA . LEU A 1 103 ? -1.517 -9.336 -14.531 1 97.56 103 LEU A CA 1
ATOM 785 C C . LEU A 1 103 ? -0.17 -9.367 -15.242 1 97.56 103 LEU A C 1
ATOM 787 O O . LEU A 1 103 ? 0.015 -8.688 -16.266 1 97.56 103 LEU A O 1
ATOM 791 N N . GLY A 1 104 ? 0.738 -10.078 -14.75 1 98.31 104 GLY A N 1
ATOM 792 C CA . GLY A 1 104 ? 2.078 -10.156 -15.305 1 98.31 104 GLY A CA 1
ATOM 793 C C . GLY A 1 104 ? 3.057 -10.891 -14.406 1 98.31 104 GLY A C 1
ATOM 794 O O . GLY A 1 104 ? 2.65 -11.547 -13.438 1 98.31 104 GLY A O 1
ATOM 795 N N . ILE A 1 105 ? 4.363 -10.781 -14.734 1 98.5 105 ILE A N 1
ATOM 796 C CA . ILE A 1 105 ? 5.414 -11.383 -13.922 1 98.5 105 ILE A CA 1
ATOM 797 C C . ILE A 1 105 ? 6.699 -10.57 -14.055 1 98.5 105 ILE A C 1
ATOM 799 O O . ILE A 1 105 ? 7.062 -10.141 -15.148 1 98.5 105 ILE A O 1
ATOM 803 N N . VAL A 1 106 ? 7.324 -10.25 -12.93 1 97.56 106 VAL A N 1
ATOM 804 C CA . VAL A 1 106 ? 8.656 -9.641 -12.906 1 97.56 106 VAL A CA 1
ATOM 805 C C . VAL A 1 106 ? 9.711 -10.711 -13.18 1 97.56 106 VAL A C 1
ATOM 807 O O . VAL A 1 106 ? 9.727 -11.758 -12.523 1 97.56 106 VAL A O 1
ATOM 810 N N . LEU A 1 107 ? 10.547 -10.492 -14.148 1 97.19 107 LEU A N 1
ATOM 811 C CA . LEU A 1 107 ? 11.625 -11.422 -14.453 1 97.19 107 LEU A CA 1
ATOM 812 C C . LEU A 1 107 ? 12.844 -11.156 -13.57 1 97.19 107 LEU A C 1
ATOM 814 O O . LEU A 1 107 ? 13.758 -10.438 -13.969 1 97.19 107 LEU A O 1
ATOM 818 N N . GLU A 1 108 ? 12.906 -11.789 -12.578 1 88.12 108 GLU A N 1
ATOM 819 C CA . GLU A 1 108 ? 13.891 -11.477 -11.539 1 88.12 108 GLU A CA 1
ATOM 820 C C . GLU A 1 108 ? 15.258 -12.047 -11.891 1 88.12 108 GLU A C 1
ATOM 822 O O . GLU A 1 108 ? 16.266 -11.633 -11.32 1 88.12 108 GLU A O 1
ATOM 827 N N . HIS A 1 109 ? 15.305 -13.031 -12.75 1 93.25 109 HIS A N 1
ATOM 828 C CA . HIS A 1 109 ? 16.594 -13.633 -13.078 1 93.25 109 HIS A CA 1
ATOM 829 C C . HIS A 1 109 ? 17.469 -12.664 -13.867 1 93.25 109 HIS A C 1
ATOM 831 O O . HIS A 1 109 ? 18.672 -12.883 -14.016 1 93.25 109 HIS A O 1
ATOM 837 N N . LEU A 1 110 ? 16.812 -11.656 -14.367 1 94.5 110 LEU A N 1
ATOM 838 C CA . LEU A 1 110 ? 17.578 -10.648 -15.086 1 94.5 110 LEU A CA 1
ATOM 839 C C . LEU A 1 110 ? 18.297 -9.719 -14.109 1 94.5 110 LEU A C 1
ATOM 841 O O . LEU A 1 110 ? 17.781 -9.406 -13.039 1 94.5 110 LEU A O 1
ATOM 845 N N . PRO A 1 111 ? 19.453 -9.266 -14.422 1 88.19 111 PRO A N 1
ATOM 846 C CA . PRO A 1 111 ? 20.312 -8.555 -13.477 1 88.19 111 PRO A CA 1
ATOM 847 C C . PRO A 1 111 ? 19.688 -7.273 -12.938 1 88.19 111 PRO A C 1
ATOM 849 O O . PRO A 1 111 ? 19.859 -6.941 -11.766 1 88.19 111 PRO A O 1
ATOM 852 N N . ASP A 1 112 ? 18.984 -6.512 -13.711 1 86.88 112 ASP A N 1
ATOM 853 C CA . ASP A 1 112 ? 18.438 -5.227 -13.273 1 86.88 112 ASP A CA 1
ATOM 854 C C . ASP A 1 112 ? 17.109 -5.406 -12.555 1 86.88 112 ASP A C 1
ATOM 856 O O . ASP A 1 112 ? 16.609 -4.473 -11.922 1 86.88 112 ASP A O 1
ATOM 860 N N . ARG A 1 113 ? 16.484 -6.59 -12.672 1 88.62 113 ARG A N 1
ATOM 861 C CA . ARG A 1 113 ? 15.203 -6.91 -12.047 1 88.62 113 ARG A CA 1
ATOM 862 C C . ARG A 1 113 ? 14.164 -5.84 -12.352 1 88.62 113 ARG A C 1
ATOM 864 O O . ARG A 1 113 ? 13.383 -5.465 -11.477 1 88.62 113 ARG A O 1
ATOM 871 N N . ASN A 1 114 ? 14.203 -5.336 -13.516 1 91.62 114 ASN A N 1
ATOM 872 C CA . ASN A 1 114 ? 13.336 -4.223 -13.891 1 91.62 114 ASN A CA 1
ATOM 873 C C . ASN A 1 114 ? 12.461 -4.578 -15.086 1 91.62 114 ASN A C 1
ATOM 875 O O . ASN A 1 114 ? 11.844 -3.697 -15.695 1 91.62 114 ASN A O 1
ATOM 879 N N . THR A 1 115 ? 12.422 -5.809 -15.453 1 96.69 115 THR A N 1
ATOM 880 C CA . THR A 1 115 ? 11.641 -6.246 -16.609 1 96.69 115 THR A CA 1
ATOM 881 C C . THR A 1 115 ? 10.367 -6.961 -16.172 1 96.69 115 THR A C 1
ATOM 883 O O . THR A 1 115 ? 10.414 -7.848 -15.312 1 96.69 115 THR A O 1
ATOM 886 N N . VAL A 1 116 ? 9.242 -6.539 -16.703 1 97.75 116 VAL A N 1
ATOM 887 C CA . VAL A 1 116 ? 7.953 -7.176 -16.422 1 97.75 116 VAL A CA 1
ATOM 888 C C . VAL A 1 116 ? 7.312 -7.621 -17.734 1 97.75 116 VAL A C 1
ATOM 890 O O . VAL A 1 116 ? 7.234 -6.844 -18.688 1 97.75 116 VAL A O 1
ATOM 893 N N . VAL A 1 117 ? 6.91 -8.859 -17.859 1 98.81 117 VAL A N 1
ATOM 894 C CA . VAL A 1 117 ? 6.055 -9.32 -18.938 1 98.81 117 VAL A CA 1
ATOM 895 C C . VAL A 1 117 ? 4.586 -9.195 -18.531 1 98.81 117 VAL A C 1
ATOM 897 O O . VAL A 1 117 ? 4.16 -9.805 -17.547 1 98.81 117 VAL A O 1
ATOM 900 N N . ILE A 1 118 ? 3.863 -8.422 -19.297 1 98.69 118 ILE A N 1
ATOM 901 C CA . ILE A 1 118 ? 2.455 -8.148 -19.016 1 98.69 118 ILE A CA 1
ATOM 902 C C . ILE A 1 118 ? 1.584 -9.188 -19.719 1 98.69 118 ILE A C 1
ATOM 904 O O . ILE A 1 118 ? 1.916 -9.641 -20.812 1 98.69 118 ILE A O 1
ATOM 908 N N . SER A 1 119 ? 0.46 -9.477 -19.141 1 98.56 119 SER A N 1
ATOM 909 C CA . SER A 1 119 ? -0.426 -10.523 -19.641 1 98.56 119 SER A CA 1
ATOM 910 C C . SER A 1 119 ? -1.173 -10.062 -20.891 1 98.56 119 SER A C 1
ATOM 912 O O . SER A 1 119 ? -1.484 -8.883 -21.031 1 98.56 119 SER A O 1
ATOM 914 N N . ARG A 1 120 ? -1.387 -10.961 -21.766 1 98.19 120 ARG A N 1
ATOM 915 C CA . ARG A 1 120 ? -2.34 -10.875 -22.859 1 98.19 120 ARG A CA 1
ATOM 916 C C . ARG A 1 120 ? -3.436 -11.922 -22.719 1 98.19 120 ARG A C 1
ATOM 918 O O . ARG A 1 120 ? -3.221 -13.102 -23.031 1 98.19 120 ARG A O 1
ATOM 925 N N . TYR A 1 121 ? -4.621 -11.469 -22.328 1 96.25 121 TYR A N 1
ATOM 926 C CA . TYR A 1 121 ? -5.656 -12.383 -21.859 1 96.25 121 TYR A CA 1
ATOM 927 C C . TYR A 1 121 ? -6.426 -12.984 -23.031 1 96.25 121 TYR A C 1
ATOM 929 O O . TYR A 1 121 ? -6.645 -12.32 -24.047 1 96.25 121 TYR A O 1
ATOM 937 N N . THR A 1 122 ? -6.883 -14.203 -22.797 1 90.75 122 THR A N 1
ATOM 938 C CA . THR A 1 122 ? -7.836 -14.852 -23.703 1 90.75 122 THR A CA 1
ATOM 939 C C . THR A 1 122 ? -9.258 -14.383 -23.406 1 90.75 122 THR A C 1
ATOM 941 O O . THR A 1 122 ? -10.031 -14.117 -24.328 1 90.75 122 THR A O 1
ATOM 944 N N . SER A 1 123 ? -9.586 -14.266 -22.172 1 87.69 123 SER A N 1
ATOM 945 C CA . SER A 1 123 ? -10.93 -13.883 -21.734 1 87.69 123 SER A CA 1
ATOM 946 C C . SER A 1 123 ? -11.234 -12.43 -22.078 1 87.69 123 SER A C 1
ATOM 948 O O . SER A 1 123 ? -10.508 -11.523 -21.688 1 87.69 123 SER A O 1
ATOM 950 N N . PRO A 1 124 ? -12.344 -12.172 -22.719 1 87.06 124 PRO A N 1
ATOM 951 C CA . PRO A 1 124 ? -12.664 -10.82 -23.188 1 87.06 124 PRO A CA 1
ATOM 952 C C . PRO A 1 124 ? -12.758 -9.812 -22.047 1 87.06 124 PRO A C 1
ATOM 954 O O . PRO A 1 124 ? -12.172 -8.727 -22.125 1 87.06 124 PRO A O 1
ATOM 957 N N . PRO A 1 125 ? -13.375 -10.164 -20.969 1 83.94 125 PRO A N 1
ATOM 958 C CA . PRO A 1 125 ? -13.5 -9.172 -19.891 1 83.94 125 PRO A CA 1
ATOM 959 C C . PRO A 1 125 ? -12.148 -8.781 -19.297 1 83.94 125 PRO A C 1
ATOM 961 O O . PRO A 1 125 ? -12.031 -7.727 -18.656 1 83.94 125 PRO A O 1
ATOM 964 N N . ARG A 1 126 ? -11.141 -9.586 -19.516 1 92.06 126 ARG A N 1
ATOM 965 C CA . ARG A 1 126 ? -9.852 -9.336 -18.875 1 92.06 126 ARG A CA 1
ATOM 966 C C . ARG A 1 126 ? -8.891 -8.625 -19.828 1 92.06 126 ARG A C 1
ATOM 968 O O . ARG A 1 126 ? -7.836 -8.141 -19.406 1 92.06 126 ARG A O 1
ATOM 975 N N . GLN A 1 127 ? -9.266 -8.5 -21.094 1 93.25 127 GLN A N 1
ATOM 976 C CA . GLN A 1 127 ? -8.359 -7.945 -22.094 1 93.25 127 GLN A CA 1
ATOM 977 C C . GLN A 1 127 ? -8.039 -6.484 -21.797 1 93.25 127 GLN A C 1
ATOM 979 O O . GLN A 1 127 ? -6.938 -6.016 -22.094 1 93.25 127 GLN A O 1
ATOM 984 N N . ALA A 1 128 ? -8.961 -5.816 -21.156 1 91.88 128 ALA A N 1
ATOM 985 C CA . ALA A 1 128 ? -8.758 -4.402 -20.844 1 91.88 128 ALA A CA 1
ATOM 986 C C . ALA A 1 128 ? -7.785 -4.234 -19.688 1 91.88 128 ALA A C 1
ATOM 988 O O . ALA A 1 128 ? -7.34 -3.121 -19.391 1 91.88 128 ALA A O 1
ATOM 989 N N . GLU A 1 129 ? -7.379 -5.32 -19.031 1 94.25 129 GLU A N 1
ATOM 990 C CA . GLU A 1 129 ? -6.441 -5.25 -17.906 1 94.25 129 GLU A CA 1
ATOM 991 C C . GLU A 1 129 ? -5.012 -5.059 -18.406 1 94.25 129 GLU A C 1
ATOM 993 O O . GLU A 1 129 ? -4.164 -4.539 -17.672 1 94.25 129 GLU A O 1
ATOM 998 N N . THR A 1 130 ? -4.734 -5.477 -19.656 1 96.38 130 THR A N 1
ATOM 999 C CA . THR A 1 130 ? -3.381 -5.418 -20.188 1 96.38 130 THR A CA 1
ATOM 1000 C C . THR A 1 130 ? -2.852 -3.984 -20.172 1 96.38 130 THR A C 1
ATOM 1002 O O . THR A 1 130 ? -1.799 -3.717 -19.578 1 96.38 130 THR A O 1
ATOM 1005 N N . PRO A 1 131 ? -3.611 -2.992 -20.703 1 93.88 131 PRO A N 1
ATOM 1006 C CA . PRO A 1 131 ? -3.096 -1.623 -20.641 1 93.88 131 PRO A CA 1
ATOM 1007 C C . PRO A 1 131 ? -2.971 -1.091 -19.219 1 93.88 131 PRO A C 1
ATOM 1009 O O . PRO A 1 131 ? -2.115 -0.245 -18.953 1 93.88 131 PRO A O 1
ATOM 1012 N N . VAL A 1 132 ? -3.762 -1.559 -18.312 1 91.62 132 VAL A N 1
ATOM 1013 C CA . VAL A 1 132 ? -3.668 -1.154 -16.906 1 91.62 132 VAL A CA 1
ATOM 1014 C C . VAL A 1 132 ? -2.32 -1.586 -16.344 1 91.62 132 VAL A C 1
ATOM 1016 O O . VAL A 1 132 ? -1.622 -0.788 -15.711 1 91.62 132 VAL A O 1
ATOM 1019 N N . GLY A 1 133 ? -1.971 -2.836 -16.609 1 94.19 133 GLY A N 1
ATOM 1020 C CA . GLY A 1 133 ? -0.684 -3.336 -16.156 1 94.19 133 GLY A CA 1
ATOM 1021 C C . GLY A 1 133 ? 0.494 -2.602 -16.766 1 94.19 133 GLY A C 1
ATOM 1022 O O . GLY A 1 133 ? 1.429 -2.217 -16.062 1 94.19 133 GLY A O 1
ATOM 1023 N N . GLU A 1 134 ? 0.423 -2.355 -18.047 1 94.94 134 GLU A N 1
ATOM 1024 C CA . GLU A 1 134 ? 1.502 -1.661 -18.75 1 94.94 134 GLU A CA 1
ATOM 1025 C C . GLU A 1 134 ? 1.745 -0.278 -18.156 1 94.94 134 GLU A C 1
ATOM 1027 O O . GLU A 1 134 ? 2.875 0.06 -17.797 1 94.94 134 GLU A O 1
ATOM 1032 N N . ARG A 1 135 ? 0.723 0.455 -18 1 89.38 135 ARG A N 1
ATOM 1033 C CA . ARG A 1 135 ? 0.83 1.818 -17.5 1 89.38 135 ARG A CA 1
ATOM 1034 C C . ARG A 1 135 ? 1.358 1.829 -16.062 1 89.38 135 ARG A C 1
ATOM 1036 O O . ARG A 1 135 ? 2.199 2.66 -15.719 1 89.38 135 ARG A O 1
ATOM 1043 N N . PHE A 1 136 ? 0.876 0.924 -15.281 1 91.44 136 PHE A N 1
ATOM 1044 C CA . PHE A 1 136 ? 1.282 0.868 -13.883 1 91.44 136 PHE A CA 1
ATOM 1045 C C . PHE A 1 136 ? 2.773 0.582 -13.758 1 91.44 136 PHE A C 1
ATOM 1047 O O . PHE A 1 136 ? 3.5 1.313 -13.086 1 91.44 136 PHE A O 1
ATOM 1054 N N . PHE A 1 137 ? 3.213 -0.449 -14.438 1 94.06 137 PHE A N 1
ATOM 1055 C CA . PHE A 1 137 ? 4.602 -0.866 -14.281 1 94.06 137 PHE A CA 1
ATOM 1056 C C . PHE A 1 137 ? 5.543 0.139 -14.938 1 94.06 137 PHE A C 1
ATOM 1058 O O . PHE A 1 137 ? 6.641 0.387 -14.438 1 94.06 137 PHE A O 1
ATOM 1065 N N . GLU A 1 138 ? 5.129 0.735 -15.984 1 91 138 GLU A N 1
ATOM 1066 C CA . GLU A 1 138 ? 5.938 1.795 -16.578 1 91 138 GLU A CA 1
ATOM 1067 C C . GLU A 1 138 ? 6.078 2.982 -15.633 1 91 138 GLU A C 1
ATOM 1069 O O . GLU A 1 138 ? 7.168 3.541 -15.484 1 91 138 GLU A O 1
ATOM 1074 N N . ALA A 1 139 ? 4.996 3.285 -15.047 1 85.31 139 ALA A N 1
ATOM 1075 C CA . ALA A 1 139 ? 5.027 4.387 -14.086 1 85.31 139 ALA A CA 1
ATOM 1076 C C . ALA A 1 139 ? 5.953 4.07 -12.922 1 85.31 139 ALA A C 1
ATOM 1078 O O . ALA A 1 139 ? 6.551 4.977 -12.328 1 85.31 139 ALA A O 1
ATOM 1079 N N . MET A 1 140 ? 6.094 2.783 -12.648 1 86.88 140 MET A N 1
ATOM 1080 C CA . MET A 1 140 ? 6.934 2.344 -11.531 1 86.88 140 MET A CA 1
ATOM 1081 C C . MET A 1 140 ? 8.391 2.215 -11.961 1 86.88 140 MET A C 1
ATOM 1083 O O . MET A 1 140 ? 9.25 1.871 -11.156 1 86.88 140 MET A O 1
ATOM 1087 N N . GLY A 1 141 ? 8.672 2.469 -13.234 1 83.75 141 GLY A N 1
ATOM 1088 C CA . GLY A 1 141 ? 10.047 2.465 -13.711 1 83.75 141 GLY A CA 1
ATOM 1089 C C . GLY A 1 141 ? 10.469 1.141 -14.32 1 83.75 141 GLY A C 1
ATOM 1090 O O . GLY A 1 141 ? 11.648 0.919 -14.594 1 83.75 141 GLY A O 1
ATOM 1091 N N . TYR A 1 142 ? 9.547 0.236 -14.516 1 92.25 142 TYR A N 1
ATOM 1092 C CA . TYR A 1 142 ? 9.852 -1.051 -15.133 1 92.25 142 TYR A CA 1
ATOM 1093 C C . TYR A 1 142 ? 9.836 -0.943 -16.656 1 92.25 142 TYR A C 1
ATOM 1095 O O . TYR A 1 142 ? 9.211 -0.04 -17.219 1 92.25 142 TYR A O 1
ATOM 1103 N N . GLU A 1 143 ? 10.594 -1.78 -17.234 1 94.81 143 GLU A N 1
ATOM 1104 C CA . GLU A 1 143 ? 10.43 -2.066 -18.656 1 94.81 143 GLU A CA 1
ATOM 1105 C C . GLU A 1 143 ? 9.367 -3.141 -18.875 1 94.81 143 GLU A C 1
ATOM 1107 O O . GLU A 1 143 ? 9.469 -4.246 -18.344 1 94.81 143 GLU A O 1
ATOM 1112 N N . THR A 1 144 ? 8.375 -2.826 -19.672 1 97.19 144 THR A N 1
ATOM 1113 C CA . THR A 1 144 ? 7.27 -3.762 -19.844 1 97.19 144 THR A CA 1
ATOM 1114 C C . THR A 1 144 ? 7.316 -4.398 -21.234 1 97.19 144 THR A C 1
ATOM 1116 O O . THR A 1 144 ? 7.77 -3.773 -22.203 1 97.19 144 THR A O 1
ATOM 1119 N N . HIS A 1 145 ? 6.895 -5.652 -21.359 1 98.62 145 HIS A N 1
ATOM 1120 C CA . HIS A 1 145 ? 6.719 -6.402 -22.594 1 98.62 145 HIS A CA 1
ATOM 1121 C C . HIS A 1 145 ? 5.371 -7.113 -22.625 1 98.62 145 HIS A C 1
ATOM 1123 O O . HIS A 1 145 ? 4.992 -7.773 -21.656 1 98.62 145 HIS A O 1
ATOM 1129 N N . VAL A 1 146 ? 4.664 -6.973 -23.688 1 98.44 146 VAL A N 1
ATOM 1130 C CA . VAL A 1 146 ? 3.432 -7.719 -23.922 1 98.44 146 VAL A CA 1
ATOM 1131 C C . VAL A 1 146 ? 3.641 -8.734 -25.031 1 98.44 146 VAL A C 1
ATOM 1133 O O . VAL A 1 146 ? 3.998 -8.375 -26.156 1 98.44 146 VAL A O 1
ATOM 1136 N N . PRO A 1 147 ? 3.465 -9.953 -24.766 1 98.5 147 PRO A N 1
ATOM 1137 C CA . PRO A 1 147 ? 3.648 -10.953 -25.828 1 98.5 147 PRO A CA 1
ATOM 1138 C C . PRO A 1 147 ? 2.607 -10.828 -26.938 1 98.5 147 PRO A C 1
ATOM 1140 O O . PRO A 1 147 ? 1.55 -10.227 -26.734 1 98.5 147 PRO A O 1
ATOM 1143 N N . GLU A 1 148 ? 2.943 -11.43 -28.078 1 97.75 148 GLU A N 1
ATOM 1144 C CA . GLU A 1 148 ? 1.992 -11.484 -29.188 1 97.75 148 GLU A CA 1
ATOM 1145 C C . GLU A 1 148 ? 0.938 -12.562 -28.953 1 97.75 148 GLU A C 1
ATOM 1147 O O . GLU A 1 148 ? -0.182 -12.461 -29.469 1 97.75 148 GLU A O 1
ATOM 1152 N N . THR A 1 149 ? 1.326 -13.555 -28.203 1 98.31 149 THR A N 1
ATOM 1153 C CA . THR A 1 149 ? 0.44 -14.672 -27.891 1 98.31 149 THR A CA 1
ATOM 1154 C C . THR A 1 149 ? -0.117 -14.523 -26.469 1 98.31 149 THR A C 1
ATOM 1156 O O . THR A 1 149 ? 0.261 -13.609 -25.734 1 98.31 149 THR A O 1
ATOM 1159 N N . HIS A 1 150 ? -1.003 -15.438 -26.094 1 98.19 150 HIS A N 1
ATOM 1160 C CA . HIS A 1 150 ? -1.716 -15.32 -24.828 1 98.19 150 HIS A CA 1
ATOM 1161 C C . HIS A 1 150 ? -0.829 -15.727 -23.656 1 98.19 150 HIS A C 1
ATOM 1163 O O . HIS A 1 150 ? -0.044 -16.672 -23.766 1 98.19 150 HIS A O 1
ATOM 1169 N N . PHE A 1 151 ? -0.957 -15.086 -22.562 1 98.56 151 PHE A N 1
ATOM 1170 C CA . PHE A 1 151 ? -0.212 -15.273 -21.328 1 98.56 151 PHE A CA 1
ATOM 1171 C C . PHE A 1 151 ? -0.937 -14.617 -20.156 1 98.56 151 PHE A C 1
ATOM 1173 O O . PHE A 1 151 ? -1.455 -13.508 -20.281 1 98.56 151 PHE A O 1
ATOM 1180 N N . GLU A 1 152 ? -0.982 -15.336 -19 1 97.75 152 GLU A N 1
ATOM 1181 C CA . GLU A 1 152 ? -1.711 -14.742 -17.891 1 97.75 152 GLU A CA 1
ATOM 1182 C C . GLU A 1 152 ? -0.852 -14.703 -16.625 1 97.75 152 GLU A C 1
ATOM 1184 O O . GLU A 1 152 ? -1.255 -15.211 -15.578 1 97.75 152 GLU A O 1
ATOM 1189 N N . GLY A 1 153 ? 0.342 -14.164 -16.703 1 98.06 153 GLY A N 1
ATOM 1190 C CA . GLY A 1 153 ? 1.151 -13.664 -15.609 1 98.06 153 GLY A CA 1
ATOM 1191 C C . GLY A 1 153 ? 1.694 -14.758 -14.711 1 98.06 153 GLY A C 1
ATOM 1192 O O . GLY A 1 153 ? 1.921 -15.883 -15.172 1 98.06 153 GLY A O 1
ATOM 1193 N N . GLU A 1 154 ? 2.02 -14.367 -13.461 1 97.94 154 GLU A N 1
ATOM 1194 C CA . GLU A 1 154 ? 2.695 -15.219 -12.492 1 97.94 154 GLU A CA 1
ATOM 1195 C C . GLU A 1 154 ? 1.805 -16.391 -12.07 1 97.94 154 GLU A C 1
ATOM 1197 O O . GLU A 1 154 ? 2.295 -17.391 -11.547 1 97.94 154 GLU A O 1
ATOM 1202 N N . ALA A 1 155 ? 0.461 -16.281 -12.281 1 97.56 155 ALA A N 1
ATOM 1203 C CA . ALA A 1 155 ? -0.417 -17.422 -12.016 1 97.56 155 ALA A CA 1
ATOM 1204 C C . ALA A 1 155 ? -0.083 -18.594 -12.938 1 97.56 155 ALA A C 1
ATOM 1206 O O . ALA A 1 155 ? -0.345 -19.75 -12.602 1 97.56 155 ALA A O 1
ATOM 1207 N N . GLU A 1 156 ? 0.481 -18.297 -14.133 1 97.88 156 GLU A N 1
ATOM 1208 C CA . GLU A 1 156 ? 0.752 -19.312 -15.148 1 97.88 156 GLU A CA 1
ATOM 1209 C C . GLU A 1 156 ? 2.238 -19.656 -15.203 1 97.88 156 GLU A C 1
ATOM 1211 O O . GLU A 1 156 ? 2.641 -20.594 -15.906 1 97.88 156 GLU A O 1
ATOM 1216 N N . LEU A 1 157 ? 3.047 -18.859 -14.656 1 98.62 157 LEU A N 1
ATOM 1217 C CA . LEU A 1 157 ? 4.5 -19 -14.727 1 98.62 157 LEU A CA 1
ATOM 1218 C C . LEU A 1 157 ? 5.121 -18.828 -13.344 1 98.62 157 LEU A C 1
ATOM 1220 O O . LEU A 1 157 ? 4.973 -17.781 -12.711 1 98.62 157 LEU A O 1
ATOM 1224 N N . LYS A 1 158 ? 5.801 -19.844 -12.891 1 98.25 158 LYS A N 1
ATOM 1225 C CA . LYS A 1 158 ? 6.375 -19.828 -11.547 1 98.25 158 LYS A CA 1
ATOM 1226 C C . LYS A 1 158 ? 7.898 -19.875 -11.602 1 98.25 158 LYS A C 1
ATOM 1228 O O . LYS A 1 158 ? 8.477 -20.719 -12.297 1 98.25 158 LYS A O 1
ATOM 1233 N N . HIS A 1 159 ? 8.562 -18.969 -10.922 1 97.75 159 HIS A N 1
ATOM 1234 C CA . HIS A 1 159 ? 10.016 -18.969 -10.789 1 97.75 159 HIS A CA 1
ATOM 1235 C C . HIS A 1 159 ? 10.484 -20.078 -9.852 1 97.75 159 HIS A C 1
ATOM 1237 O O . HIS A 1 159 ? 9.992 -20.188 -8.727 1 97.75 159 HIS A O 1
ATOM 1243 N N . LEU A 1 160 ? 11.383 -20.906 -10.328 1 97.25 160 LEU A N 1
ATOM 1244 C CA . LEU A 1 160 ? 11.945 -21.969 -9.5 1 97.25 160 LEU A CA 1
ATOM 1245 C C . LEU A 1 160 ? 13.281 -21.531 -8.898 1 97.25 160 LEU A C 1
ATOM 1247 O O . LEU A 1 160 ? 13.422 -21.469 -7.676 1 97.25 160 LEU A O 1
ATOM 1251 N N . HIS A 1 161 ? 14.266 -21.234 -9.727 1 95.56 161 HIS A N 1
ATOM 1252 C CA . HIS A 1 161 ? 15.578 -20.75 -9.336 1 95.56 161 HIS A CA 1
ATOM 1253 C C . HIS A 1 161 ? 16.359 -20.234 -10.547 1 95.56 161 HIS A C 1
ATOM 1255 O O . HIS A 1 161 ? 16.094 -20.641 -11.68 1 95.56 161 HIS A O 1
ATOM 1261 N N . GLY A 1 162 ? 17.234 -19.266 -10.242 1 95.25 162 GLY A N 1
ATOM 1262 C CA . GLY A 1 162 ? 18.016 -18.734 -11.344 1 95.25 162 GLY A CA 1
ATOM 1263 C C . GLY A 1 162 ? 17.156 -18.266 -12.508 1 95.25 162 GLY A C 1
ATOM 1264 O O . GLY A 1 162 ? 16.234 -17.469 -12.32 1 95.25 162 GLY A O 1
ATOM 1265 N N . ASN A 1 163 ? 17.5 -18.812 -13.711 1 97.88 163 ASN A N 1
ATOM 1266 C CA . ASN A 1 163 ? 16.719 -18.469 -14.891 1 97.88 163 ASN A CA 1
ATOM 1267 C C . ASN A 1 163 ? 15.719 -19.562 -15.234 1 97.88 163 ASN A C 1
ATOM 1269 O O . ASN A 1 163 ? 15.211 -19.609 -16.359 1 97.88 163 ASN A O 1
ATOM 1273 N N . VAL A 1 164 ? 15.422 -20.469 -14.305 1 98.56 164 VAL A N 1
ATOM 1274 C CA . VAL A 1 164 ? 14.547 -21.609 -14.547 1 98.56 164 VAL A CA 1
ATOM 1275 C C . VAL A 1 164 ? 13.141 -21.312 -14.023 1 98.56 164 VAL A C 1
ATOM 1277 O O . VAL A 1 164 ? 12.977 -20.859 -12.883 1 98.56 164 VAL A O 1
ATOM 1280 N N . TYR A 1 165 ? 12.156 -21.547 -14.836 1 98.62 165 TYR A N 1
ATOM 1281 C CA . TYR A 1 165 ? 10.742 -21.328 -14.539 1 98.62 165 TYR A CA 1
ATOM 1282 C C . TYR A 1 165 ? 9.906 -22.547 -14.898 1 98.62 165 TYR A C 1
ATOM 1284 O O . TYR A 1 165 ? 10.328 -23.375 -15.719 1 98.62 165 TYR A O 1
ATOM 1292 N N . ALA A 1 166 ? 8.812 -22.75 -14.273 1 98.81 166 ALA A N 1
ATOM 1293 C CA . ALA A 1 166 ? 7.754 -23.656 -14.711 1 98.81 166 ALA A CA 1
ATOM 1294 C C . ALA A 1 166 ? 6.586 -22.875 -15.312 1 98.81 166 ALA A C 1
ATOM 1296 O O . ALA A 1 166 ? 6.121 -21.891 -14.727 1 98.81 166 ALA A O 1
ATOM 1297 N N . GLY A 1 167 ? 6.152 -23.25 -16.469 1 98.69 167 GLY A N 1
ATOM 1298 C CA . GLY A 1 167 ? 5.078 -22.531 -17.156 1 98.69 167 GLY A CA 1
ATOM 1299 C C . GLY A 1 167 ? 3.941 -23.438 -17.578 1 98.69 167 GLY A C 1
ATOM 1300 O O . GLY A 1 167 ? 4.168 -24.453 -18.25 1 98.69 167 GLY A O 1
ATOM 1301 N N . GLY A 1 168 ? 2.758 -23.109 -17.203 1 98.44 168 GLY A N 1
ATOM 1302 C CA . GLY A 1 168 ? 1.573 -23.828 -17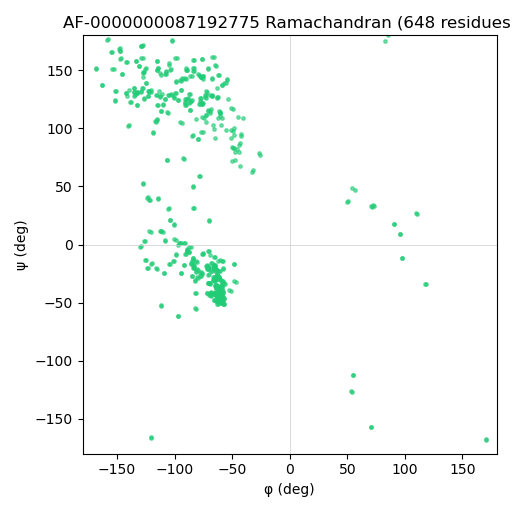.641 1 98.44 168 GLY A CA 1
ATOM 1303 C C . GLY A 1 168 ? 1.033 -23.312 -18.969 1 98.44 168 GLY A C 1
ATOM 1304 O O . GLY A 1 168 ? 1.103 -22.109 -19.25 1 98.44 168 GLY A O 1
ATOM 1305 N N . TYR A 1 169 ? 0.495 -24.188 -19.797 1 97.62 169 TYR A N 1
ATOM 1306 C CA . TYR A 1 169 ? -0.104 -23.766 -21.062 1 97.62 169 TYR A CA 1
ATOM 1307 C C . TYR A 1 169 ? -1.272 -24.672 -21.438 1 97.62 169 TYR A C 1
ATOM 1309 O O . TYR A 1 169 ? -1.445 -25.75 -20.859 1 97.62 169 TYR A O 1
ATOM 1317 N N . GLY A 1 170 ? -2.07 -24.203 -22.422 1 94.69 170 GLY A N 1
ATOM 1318 C CA . GLY A 1 170 ? -3.146 -25.016 -22.969 1 94.69 170 GLY A CA 1
ATOM 1319 C C . GLY A 1 170 ? -4.52 -24.391 -22.766 1 94.69 170 GLY A C 1
ATOM 1320 O O . GLY A 1 170 ? -5.395 -24.531 -23.625 1 94.69 170 GLY A O 1
ATOM 1321 N N . GLN A 1 171 ? -4.727 -23.703 -21.688 1 90.56 171 GLN A N 1
ATOM 1322 C CA . GLN A 1 171 ? -6.047 -23.141 -21.422 1 90.56 171 GLN A CA 1
ATOM 1323 C C . GLN A 1 171 ? -6.023 -21.625 -21.5 1 90.56 171 GLN A C 1
ATOM 1325 O O . GLN A 1 171 ? -6.734 -21.031 -22.312 1 90.56 171 GLN A O 1
ATOM 1330 N N . ARG A 1 172 ? -5.125 -21.047 -20.766 1 93.25 172 ARG A N 1
ATOM 1331 C CA . ARG A 1 172 ? -5.141 -19.578 -20.672 1 93.25 172 ARG A CA 1
ATOM 1332 C C . ARG A 1 172 ? -3.883 -18.984 -21.281 1 93.25 172 ARG A C 1
ATOM 1334 O O . ARG A 1 172 ? -3.846 -17.781 -21.594 1 93.25 172 ARG A O 1
ATOM 1341 N N . SER A 1 173 ? -2.848 -19.734 -21.406 1 97.19 173 SER A N 1
ATOM 1342 C CA . SER A 1 173 ? -1.581 -19.297 -21.969 1 97.19 173 SER A CA 1
ATOM 1343 C C . SER A 1 173 ? -1.124 -20.219 -23.094 1 97.19 173 SER A C 1
ATOM 1345 O O . SER A 1 173 ? -1.41 -21.406 -23.078 1 97.19 173 SER A O 1
ATOM 1347 N N . ASP A 1 174 ? -0.428 -19.609 -24.047 1 98.12 174 ASP A N 1
ATOM 1348 C CA . ASP A 1 174 ? 0.081 -20.344 -25.203 1 98.12 174 ASP A CA 1
ATOM 1349 C C . ASP A 1 174 ? 1.508 -20.828 -24.953 1 98.12 174 ASP A C 1
ATOM 1351 O O . ASP A 1 174 ? 2.32 -20.109 -24.359 1 98.12 174 ASP A O 1
ATOM 1355 N N . ARG A 1 175 ? 1.725 -22.047 -25.484 1 98.19 175 ARG A N 1
ATOM 1356 C CA . ARG A 1 175 ? 3.068 -22.609 -25.391 1 98.19 175 ARG A CA 1
ATOM 1357 C C . ARG A 1 175 ? 4.086 -21.703 -26.078 1 98.19 175 ARG A C 1
ATOM 1359 O O . ARG A 1 175 ? 5.219 -21.578 -25.609 1 98.19 175 ARG A O 1
ATOM 1366 N N . GLU A 1 176 ? 3.707 -21.062 -27.172 1 98.31 176 GLU A N 1
ATOM 1367 C CA . GLU A 1 176 ? 4.559 -20.203 -27.984 1 98.31 176 GLU A CA 1
ATOM 1368 C C . GLU A 1 176 ? 5.055 -19 -27.203 1 98.31 176 GLU A C 1
ATOM 1370 O O . GLU A 1 176 ? 6.113 -18.438 -27.5 1 98.31 176 GLU A O 1
ATOM 1375 N N . THR A 1 177 ? 4.266 -18.594 -26.219 1 98.56 177 THR A N 1
ATOM 1376 C CA . THR A 1 177 ? 4.695 -17.469 -25.391 1 98.56 177 THR A CA 1
ATOM 1377 C C . THR A 1 177 ? 5.988 -17.812 -24.641 1 98.56 177 THR A C 1
ATOM 1379 O O . THR A 1 177 ? 6.883 -16.984 -24.531 1 98.56 177 THR A O 1
ATOM 1382 N N . TYR A 1 178 ? 6.07 -19 -24.156 1 98.62 178 TYR A N 1
ATOM 1383 C CA . TYR A 1 178 ? 7.262 -19.422 -23.422 1 98.62 178 TYR A CA 1
ATOM 1384 C C . TYR A 1 178 ? 8.453 -19.562 -24.375 1 98.62 178 TYR A C 1
ATOM 1386 O O . TYR A 1 178 ? 9.594 -19.281 -23.984 1 98.62 178 TYR A O 1
ATOM 1394 N N . ASP A 1 179 ? 8.203 -19.984 -25.656 1 98.5 179 ASP A N 1
ATOM 1395 C CA . ASP A 1 179 ? 9.273 -19.984 -26.641 1 98.5 179 ASP A CA 1
ATOM 1396 C C . ASP A 1 179 ? 9.852 -18.578 -26.812 1 98.5 179 ASP A C 1
ATOM 1398 O O . ASP A 1 179 ? 11.078 -18.406 -26.859 1 98.5 179 ASP A O 1
ATOM 1402 N N . TRP A 1 180 ? 8.969 -17.672 -26.906 1 98.62 180 TRP A N 1
ATOM 1403 C CA . TRP A 1 180 ? 9.383 -16.281 -27.031 1 98.62 180 TRP A CA 1
ATOM 1404 C C . TRP A 1 180 ? 10.172 -15.844 -25.797 1 98.62 180 TRP A C 1
ATOM 1406 O O . TRP A 1 180 ? 11.219 -15.203 -25.922 1 98.62 180 TRP A O 1
ATOM 1416 N N . MET A 1 181 ? 9.742 -16.188 -24.594 1 98.31 181 MET A N 1
ATOM 1417 C CA . MET A 1 181 ? 10.406 -15.781 -23.359 1 98.31 181 MET A CA 1
ATOM 1418 C C . MET A 1 181 ? 11.812 -16.375 -23.281 1 98.31 181 MET A C 1
ATOM 1420 O O . MET A 1 181 ? 12.75 -15.711 -22.844 1 98.31 181 MET A O 1
ATOM 1424 N N . GLU A 1 182 ? 11.922 -17.625 -23.656 1 98.62 182 GLU A N 1
ATOM 1425 C CA . GLU A 1 182 ? 13.219 -18.297 -23.656 1 98.62 182 GLU A CA 1
ATOM 1426 C C . GLU A 1 182 ? 14.195 -17.578 -24.594 1 98.62 182 GLU A C 1
ATOM 1428 O O . GLU A 1 182 ? 15.352 -17.344 -24.234 1 98.62 182 GLU A O 1
ATOM 1433 N N . ARG A 1 183 ? 13.75 -17.188 -25.75 1 98.25 183 ARG A N 1
ATOM 1434 C CA . ARG A 1 183 ? 14.594 -16.516 -26.734 1 98.25 183 ARG A CA 1
ATOM 1435 C C . ARG A 1 183 ? 14.922 -15.086 -26.297 1 98.25 183 ARG A C 1
ATOM 1437 O O . ARG A 1 183 ? 16.078 -14.664 -26.359 1 98.25 183 ARG A O 1
ATOM 1444 N N . ALA A 1 184 ? 13.969 -14.414 -25.781 1 98.12 184 ALA A N 1
ATOM 1445 C CA . ALA A 1 184 ? 14.086 -12.977 -25.531 1 98.12 184 ALA A CA 1
ATOM 1446 C C . ALA A 1 184 ? 14.82 -12.703 -24.219 1 98.12 184 ALA A C 1
ATOM 1448 O O . ALA A 1 184 ? 15.516 -11.695 -24.094 1 98.12 184 ALA A O 1
ATOM 1449 N N . PHE A 1 185 ? 14.641 -13.625 -23.266 1 98.19 185 PHE A N 1
ATOM 1450 C CA . PHE A 1 185 ? 15.109 -13.258 -21.938 1 98.19 185 PHE A CA 1
ATOM 1451 C C . PHE A 1 185 ? 16.062 -14.312 -21.391 1 98.19 185 PHE A C 1
ATOM 1453 O O . PHE A 1 185 ? 16.453 -14.266 -20.219 1 98.19 185 PHE A O 1
ATOM 1460 N N . GLY A 1 186 ? 16.406 -15.328 -22.109 1 97.62 186 GLY A N 1
ATOM 1461 C CA . GLY A 1 186 ? 17.375 -16.328 -21.672 1 97.62 186 GLY A CA 1
ATOM 1462 C C . GLY A 1 186 ? 16.844 -17.234 -20.578 1 97.62 186 GLY A C 1
ATOM 1463 O O . GLY A 1 186 ? 17.609 -17.672 -19.719 1 97.62 186 GLY A O 1
ATOM 1464 N N . MET A 1 187 ? 15.594 -17.484 -20.609 1 97.06 187 MET A N 1
ATOM 1465 C CA . MET A 1 187 ? 14.938 -18.328 -19.609 1 97.06 187 MET A CA 1
ATOM 1466 C C . MET A 1 187 ? 14.953 -19.781 -20.031 1 97.06 187 MET A C 1
ATOM 1468 O O . MET A 1 187 ? 15.062 -20.094 -21.219 1 97.06 187 MET A O 1
ATOM 1472 N N . GLU A 1 188 ? 14.969 -20.594 -19.062 1 98.38 188 GLU A N 1
ATOM 1473 C CA . GLU A 1 188 ? 14.586 -22 -19.219 1 98.38 188 GLU A CA 1
ATOM 1474 C C . GLU A 1 188 ? 13.211 -22.281 -18.625 1 98.38 188 GLU A C 1
ATOM 1476 O O . GLU A 1 188 ? 13.023 -22.172 -17.406 1 98.38 188 GLU A O 1
ATOM 1481 N N . VAL A 1 1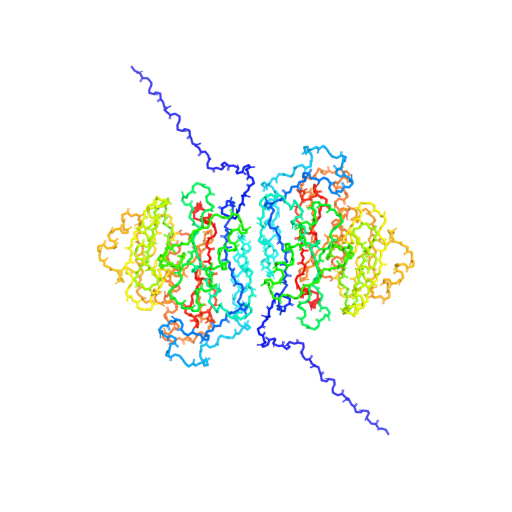89 ? 12.273 -22.609 -19.516 1 98.69 189 VAL A N 1
ATOM 1482 C CA . VAL A 1 189 ? 10.906 -22.812 -19.047 1 98.69 189 VAL A CA 1
ATOM 1483 C C . VAL A 1 189 ? 10.516 -24.281 -19.172 1 98.69 189 VAL A C 1
ATOM 1485 O O . VAL A 1 189 ? 10.516 -24.828 -20.281 1 98.69 189 VAL A O 1
ATOM 1488 N N . VAL A 1 190 ? 10.273 -24.953 -18.062 1 98.81 190 VAL A N 1
ATOM 1489 C CA . VAL A 1 190 ? 9.648 -26.266 -18.109 1 98.81 190 VAL A CA 1
ATOM 1490 C C . VAL A 1 190 ? 8.156 -26.109 -18.391 1 98.81 190 VAL A C 1
ATOM 1492 O O . VAL A 1 190 ? 7.398 -25.625 -17.547 1 98.81 190 VAL A O 1
ATOM 1495 N N . LYS A 1 191 ? 7.773 -26.5 -19.547 1 98.56 191 LYS A N 1
ATOM 1496 C CA . LYS A 1 191 ? 6.402 -26.297 -20.016 1 98.56 191 LYS A CA 1
ATOM 1497 C C . LYS A 1 191 ? 5.496 -27.438 -19.594 1 98.56 191 LYS A C 1
ATOM 1499 O O . LYS A 1 191 ? 5.781 -28.609 -19.875 1 98.56 191 LYS A O 1
ATOM 1504 N N . LEU A 1 192 ? 4.449 -27.156 -18.875 1 98.62 192 LEU A N 1
ATOM 1505 C CA . LEU A 1 192 ? 3.502 -28.125 -18.328 1 98.62 192 LEU A CA 1
ATOM 1506 C C . LEU A 1 192 ? 2.123 -27.938 -18.969 1 98.62 192 LEU A C 1
ATOM 1508 O O . LEU A 1 192 ? 1.519 -26.875 -18.844 1 98.62 192 LEU A O 1
ATOM 1512 N N . ARG A 1 193 ? 1.664 -28.938 -19.594 1 98 193 ARG A N 1
ATOM 1513 C CA . ARG A 1 193 ? 0.363 -28.844 -20.25 1 98 193 ARG A CA 1
ATOM 1514 C C . ARG A 1 193 ? -0.77 -28.969 -19.234 1 98 193 ARG A C 1
ATOM 1516 O O . ARG A 1 193 ? -0.85 -29.969 -18.5 1 98 193 ARG A O 1
ATOM 1523 N N . MET A 1 194 ? -1.576 -28 -19.219 1 95.75 194 MET A N 1
ATOM 1524 C CA . MET A 1 194 ? -2.729 -28.031 -18.328 1 95.75 194 MET A CA 1
ATOM 1525 C C . MET A 1 194 ? -3.977 -28.5 -19.062 1 95.75 194 MET A C 1
ATOM 1527 O O . MET A 1 194 ? -4.406 -27.891 -20.031 1 95.75 194 MET A O 1
ATOM 1531 N N . THR A 1 195 ? -4.629 -29.562 -18.531 1 93.12 195 THR A N 1
ATOM 1532 C CA . THR A 1 195 ? -5.734 -30.172 -19.25 1 93.12 195 THR A CA 1
ATOM 1533 C C . THR A 1 195 ? -7 -30.188 -18.391 1 93.12 195 THR A C 1
ATOM 1535 O O . THR A 1 195 ? -8.102 -30.375 -18.906 1 93.12 195 THR A O 1
ATOM 1538 N N . ASP A 1 196 ? -6.855 -30.078 -17.141 1 91.38 196 ASP A N 1
ATOM 1539 C CA . ASP A 1 196 ? -8.008 -30.062 -16.25 1 91.38 196 ASP A CA 1
ATOM 1540 C C . ASP A 1 196 ? -8.727 -28.703 -16.297 1 91.38 196 ASP A C 1
ATOM 1542 O O . ASP A 1 196 ? -8.148 -27.672 -15.953 1 91.38 196 ASP A O 1
ATOM 1546 N N . PRO A 1 197 ? -9.992 -28.688 -16.641 1 88.81 197 PRO A N 1
ATOM 1547 C CA . PRO A 1 197 ? -10.711 -27.422 -16.797 1 88.81 197 PRO A CA 1
ATOM 1548 C C . PRO A 1 197 ? -10.867 -26.656 -15.469 1 88.81 197 PRO A C 1
ATOM 1550 O O . PRO A 1 197 ? -11.117 -25.453 -15.469 1 88.81 197 PRO A O 1
ATOM 1553 N N . ARG A 1 198 ? -10.695 -27.328 -14.375 1 88.38 198 ARG A N 1
ATOM 1554 C CA . ARG A 1 198 ? -10.867 -26.688 -13.078 1 88.38 198 ARG A CA 1
ATOM 1555 C C . ARG A 1 198 ? -9.539 -26.125 -12.562 1 88.38 198 ARG A C 1
ATOM 1557 O O . ARG A 1 198 ? -9.523 -25.344 -11.617 1 88.38 198 ARG A O 1
ATOM 1564 N N . MET A 1 199 ? -8.508 -26.594 -13.133 1 90.88 199 MET A N 1
ATOM 1565 C CA . MET A 1 199 ? -7.172 -26.109 -12.789 1 90.88 199 MET A CA 1
ATOM 1566 C C . MET A 1 199 ? -6.605 -25.219 -13.891 1 90.88 199 MET A C 1
ATOM 1568 O O . MET A 1 199 ? -5.633 -25.594 -14.547 1 90.88 199 MET A O 1
ATOM 1572 N N . TYR A 1 200 ? -7.141 -24.031 -14 1 87.81 200 TYR A N 1
ATOM 1573 C CA . TYR A 1 200 ? -6.988 -23.219 -15.211 1 87.81 200 TYR A CA 1
ATOM 1574 C C . TYR A 1 200 ? -5.695 -22.422 -15.164 1 87.81 200 TYR A C 1
ATOM 1576 O O . TYR A 1 200 ? -5.293 -21.828 -16.172 1 87.81 200 TYR A O 1
ATOM 1584 N N . HIS A 1 201 ? -5.094 -22.281 -14 1 94.69 201 HIS A N 1
ATOM 1585 C CA . HIS A 1 201 ? -3.779 -21.672 -13.875 1 94.69 201 HIS A CA 1
ATOM 1586 C C . HIS A 1 201 ? -2.799 -22.594 -13.164 1 94.69 201 HIS A C 1
ATOM 1588 O O . HIS A 1 201 ? -3.199 -23.406 -12.328 1 94.69 201 HIS A O 1
ATOM 1594 N N . LEU A 1 202 ? -1.587 -22.422 -13.5 1 98.06 202 LEU A N 1
ATOM 1595 C CA . LEU A 1 202 ? -0.52 -23.266 -12.977 1 98.06 202 LEU A CA 1
ATOM 1596 C C . LEU A 1 202 ? -0.459 -23.188 -11.453 1 98.06 202 LEU A C 1
ATOM 1598 O O . LEU A 1 202 ? -0.148 -24.172 -10.789 1 98.06 202 LEU A O 1
ATOM 1602 N N . ASP A 1 203 ? -0.759 -22.047 -10.852 1 97.81 203 ASP A N 1
ATOM 1603 C CA . ASP A 1 203 ? -0.586 -21.875 -9.406 1 97.81 203 ASP A CA 1
ATOM 1604 C C . ASP A 1 203 ? -1.612 -22.688 -8.633 1 97.81 203 ASP A C 1
ATOM 1606 O O . ASP A 1 203 ? -1.531 -22.797 -7.402 1 97.81 203 ASP A O 1
ATOM 1610 N N . CYS A 1 204 ? -2.533 -23.297 -9.32 1 97.06 204 CYS A N 1
ATOM 1611 C CA . CYS A 1 204 ? -3.451 -24.234 -8.688 1 97.06 204 CYS A CA 1
ATOM 1612 C C . CYS A 1 204 ? -2.766 -25.578 -8.406 1 97.06 204 CYS A C 1
ATOM 1614 O O . CYS A 1 204 ? -3.186 -26.312 -7.52 1 97.06 204 CYS A O 1
ATOM 1616 N N . THR A 1 205 ? -1.707 -25.875 -9.18 1 98.38 205 THR A N 1
ATOM 1617 C CA . THR A 1 205 ? -1.182 -27.234 -9.133 1 98.38 205 THR A CA 1
ATOM 1618 C C . THR A 1 205 ? 0.31 -27.234 -8.812 1 98.38 205 THR A C 1
ATOM 1620 O O . THR A 1 205 ? 0.894 -28.281 -8.523 1 98.38 205 THR A O 1
ATOM 1623 N N . VAL A 1 206 ? 0.947 -26.109 -8.891 1 98.81 206 VAL A N 1
ATOM 1624 C CA . VAL A 1 206 ? 2.387 -26 -8.68 1 98.81 206 VAL A CA 1
ATOM 1625 C C . VAL A 1 206 ? 2.674 -24.828 -7.73 1 98.81 206 VAL A C 1
ATOM 1627 O O . VAL A 1 206 ? 2.18 -23.719 -7.938 1 98.81 206 VAL A O 1
ATOM 1630 N N . PHE A 1 207 ? 3.475 -25.031 -6.68 1 98.75 207 PHE A N 1
ATOM 1631 C CA . PHE A 1 207 ? 3.885 -24 -5.73 1 98.75 207 PHE A CA 1
ATOM 1632 C C . PHE A 1 207 ? 5.352 -24.156 -5.355 1 98.75 207 PHE A C 1
ATOM 1634 O O . PHE A 1 207 ? 5.707 -25.078 -4.605 1 98.75 207 PHE A O 1
ATOM 1641 N N . PRO A 1 208 ? 6.23 -23.328 -5.922 1 97.94 208 PRO A N 1
ATOM 1642 C CA . PRO A 1 208 ? 7.613 -23.359 -5.445 1 97.94 208 PRO A CA 1
ATOM 1643 C C . PRO A 1 208 ? 7.734 -23 -3.967 1 97.94 208 PRO A C 1
ATOM 1645 O O . PRO A 1 208 ? 7.484 -21.844 -3.588 1 97.94 208 PRO A O 1
ATOM 1648 N N . LEU A 1 209 ? 8.109 -23.922 -3.166 1 97.19 209 LEU A N 1
ATOM 1649 C CA . LEU A 1 209 ? 8.258 -23.734 -1.727 1 97.19 209 LEU A CA 1
ATOM 1650 C C . LEU A 1 209 ? 9.602 -23.094 -1.396 1 97.19 209 LEU A C 1
ATOM 1652 O O . LEU A 1 209 ? 9.656 -22.125 -0.627 1 97.19 209 LEU A O 1
ATOM 1656 N N . THR A 1 210 ? 10.688 -23.641 -1.826 1 95.44 210 THR A N 1
ATOM 1657 C CA . THR A 1 210 ? 12.055 -23.141 -1.771 1 95.44 210 THR A CA 1
ATOM 1658 C C . THR A 1 210 ? 12.711 -23.219 -3.146 1 95.44 210 THR A C 1
ATOM 1660 O O . THR A 1 210 ? 12.141 -23.781 -4.082 1 95.44 210 THR A O 1
ATOM 1663 N N . PRO A 1 211 ? 13.859 -22.656 -3.301 1 93.81 211 PRO A N 1
ATOM 1664 C CA . PRO A 1 211 ? 14.555 -22.812 -4.578 1 93.81 211 PRO A CA 1
ATOM 1665 C C . PRO A 1 211 ? 14.82 -24.281 -4.93 1 93.81 211 PRO A C 1
ATOM 1667 O O . PRO A 1 211 ? 15.039 -24.609 -6.098 1 93.81 211 PRO A O 1
ATOM 1670 N N . GLN A 1 212 ? 14.672 -25.188 -3.92 1 94.94 212 GLN A N 1
ATOM 1671 C CA . GLN A 1 212 ? 15.023 -26.578 -4.133 1 94.94 212 GLN A CA 1
ATOM 1672 C C . GLN A 1 212 ? 13.773 -27.453 -4.191 1 94.94 212 GLN A C 1
ATOM 1674 O O . GLN A 1 212 ? 13.812 -28.562 -4.738 1 94.94 212 GLN A O 1
ATOM 1679 N N . GLN A 1 213 ? 12.734 -26.969 -3.574 1 97.5 213 GLN A N 1
ATOM 1680 C CA . GLN A 1 213 ? 11.57 -27.828 -3.43 1 97.5 213 GLN A CA 1
ATOM 1681 C C . GLN A 1 213 ? 10.32 -27.172 -3.996 1 97.5 213 GLN A C 1
ATOM 1683 O O . GLN A 1 213 ? 10.125 -25.969 -3.824 1 97.5 213 GLN A O 1
ATOM 1688 N N . THR A 1 214 ? 9.516 -27.938 -4.668 1 98.5 214 THR A N 1
ATOM 1689 C CA . THR A 1 214 ? 8.281 -27.469 -5.281 1 98.5 214 THR A CA 1
ATOM 1690 C C . THR A 1 214 ? 7.133 -28.438 -5.012 1 98.5 214 THR A C 1
ATOM 1692 O O . THR A 1 214 ? 7.281 -29.641 -5.191 1 98.5 214 THR A O 1
ATOM 1695 N N . LEU A 1 215 ? 6.004 -27.938 -4.5 1 98.88 215 LEU A N 1
ATOM 1696 C CA . LEU A 1 215 ? 4.785 -28.75 -4.457 1 98.88 215 LEU A CA 1
ATOM 1697 C C . LEU A 1 215 ? 4.191 -28.906 -5.852 1 98.88 215 LEU A C 1
ATOM 1699 O O . LEU A 1 215 ? 4.086 -27.938 -6.602 1 98.88 215 LEU A O 1
ATOM 1703 N N . VAL A 1 216 ? 3.854 -30.125 -6.219 1 98.88 216 VAL A N 1
ATOM 1704 C CA . VAL A 1 216 ? 3.242 -30.406 -7.512 1 98.88 216 VAL A CA 1
ATOM 1705 C C . VAL A 1 216 ? 2.186 -31.5 -7.359 1 98.88 216 VAL A C 1
ATOM 1707 O O . VAL A 1 216 ? 2.418 -32.5 -6.684 1 98.88 216 VAL A O 1
ATOM 1710 N N . CYS A 1 217 ? 1.019 -31.266 -7.883 1 98.75 217 CYS A N 1
ATOM 1711 C CA . CYS A 1 217 ? 0.097 -32.375 -8.07 1 98.75 217 CYS A CA 1
ATOM 1712 C C . CYS A 1 217 ? 0.455 -33.188 -9.32 1 98.75 217 CYS A C 1
ATOM 1714 O O . CYS A 1 217 ? -0.124 -32.969 -10.383 1 98.75 217 CYS A O 1
ATOM 1716 N N . THR A 1 218 ? 1.248 -34.156 -9.172 1 98.56 218 THR A N 1
ATOM 1717 C CA . THR A 1 218 ? 1.894 -34.812 -10.297 1 98.56 218 THR A CA 1
ATOM 1718 C C . THR A 1 218 ? 0.879 -35.625 -11.102 1 98.56 218 THR A C 1
ATOM 1720 O O . THR A 1 218 ? 1.054 -35.844 -12.305 1 98.56 218 THR A O 1
ATOM 1723 N N . SER A 1 219 ? -0.2 -36.062 -10.469 1 98.06 219 SER A N 1
ATOM 1724 C CA . SER A 1 219 ? -1.195 -36.906 -11.125 1 98.06 219 SER A CA 1
ATOM 1725 C C . SER A 1 219 ? -1.896 -36.156 -12.25 1 98.06 219 SER A C 1
ATOM 1727 O O . SER A 1 219 ? -2.564 -36.75 -13.094 1 98.06 219 SER A O 1
ATOM 1729 N N . LEU A 1 220 ? -1.688 -34.875 -12.32 1 97.69 220 LEU A N 1
ATOM 1730 C CA . LEU A 1 220 ? -2.393 -34.062 -13.312 1 97.69 220 LEU A CA 1
ATOM 1731 C C . LEU A 1 220 ? -1.532 -33.844 -14.547 1 97.69 220 LEU A C 1
ATOM 1733 O O . LEU A 1 220 ? -1.974 -33.219 -15.516 1 97.69 220 LEU A O 1
ATOM 1737 N N . TYR A 1 221 ? -0.322 -34.375 -14.562 1 98 221 TYR A N 1
ATOM 1738 C CA . TYR A 1 221 ? 0.609 -34.156 -15.664 1 98 221 TYR A CA 1
ATOM 1739 C C . TYR A 1 221 ? 1.136 -35.5 -16.203 1 98 221 TYR A C 1
ATOM 1741 O O . TYR A 1 221 ? 1.072 -36.5 -15.523 1 98 221 TYR A O 1
ATOM 1749 N N . ASP A 1 222 ? 1.652 -35.438 -17.438 1 97.06 222 ASP A N 1
ATOM 1750 C CA . ASP A 1 222 ? 2.295 -36.594 -18.031 1 97.06 222 ASP A CA 1
ATOM 1751 C C . ASP A 1 222 ? 3.631 -36.875 -17.359 1 97.06 222 ASP A C 1
ATOM 1753 O O . ASP A 1 222 ? 4.328 -35.969 -16.922 1 97.06 222 ASP A O 1
ATOM 1757 N N . ARG A 1 223 ? 3.967 -38.125 -17.375 1 97.56 223 ARG A N 1
ATOM 1758 C CA . ARG A 1 223 ? 5.199 -38.562 -16.734 1 97.56 223 ARG A CA 1
ATOM 1759 C C . ARG A 1 223 ? 6.414 -37.875 -17.328 1 97.56 223 ARG A C 1
ATOM 1761 O O . ARG A 1 223 ? 7.375 -37.562 -16.609 1 97.56 223 ARG A O 1
ATOM 1768 N N . ALA A 1 224 ? 6.402 -37.656 -18.578 1 97.81 224 ALA A N 1
ATOM 1769 C CA . ALA A 1 224 ? 7.527 -37.031 -19.25 1 97.81 224 ALA A CA 1
ATOM 1770 C C . ALA A 1 224 ? 7.707 -35.594 -18.766 1 97.81 224 ALA A C 1
ATOM 1772 O O . ALA A 1 224 ? 8.836 -35.125 -18.594 1 97.81 224 ALA A O 1
ATOM 1773 N N . GLU A 1 225 ? 6.633 -34.875 -18.594 1 97.69 225 GLU A N 1
ATOM 1774 C CA . GLU A 1 225 ? 6.672 -33.5 -18.094 1 97.69 225 GLU A CA 1
ATOM 1775 C C . GLU A 1 225 ? 7.215 -33.438 -16.672 1 97.69 225 GLU A C 1
ATOM 1777 O O . GLU A 1 225 ? 8.031 -32.594 -16.344 1 97.69 225 GLU A O 1
ATOM 1782 N N . ILE A 1 226 ? 6.746 -34.375 -15.836 1 98.56 226 ILE A N 1
ATOM 1783 C CA . ILE A 1 226 ? 7.191 -34.438 -14.445 1 98.56 226 ILE A CA 1
ATOM 1784 C C . ILE A 1 226 ? 8.688 -34.75 -14.398 1 98.56 226 ILE A C 1
ATOM 1786 O O . ILE A 1 226 ? 9.422 -34.156 -13.602 1 98.56 226 ILE A O 1
ATOM 1790 N N . ARG A 1 227 ? 9.133 -35.656 -15.227 1 98.44 227 ARG A N 1
ATOM 1791 C CA . ARG A 1 227 ? 10.555 -35.969 -15.289 1 98.44 227 ARG A CA 1
ATOM 1792 C C . ARG A 1 227 ? 11.391 -34.75 -15.648 1 98.44 227 ARG A C 1
ATOM 1794 O O . ARG A 1 227 ? 12.477 -34.562 -15.109 1 98.44 227 ARG A O 1
ATOM 1801 N N . GLU A 1 228 ? 10.875 -34.031 -16.594 1 98.44 228 GLU A N 1
ATOM 1802 C CA . GLU A 1 228 ? 11.578 -32.781 -16.953 1 98.44 228 GLU A CA 1
ATOM 1803 C C . GLU A 1 228 ? 11.648 -31.828 -15.766 1 98.44 228 GLU A C 1
ATOM 1805 O O . GLU A 1 228 ? 12.68 -31.188 -15.555 1 98.44 228 GLU A O 1
ATOM 1810 N N . LEU A 1 229 ? 10.578 -31.672 -15.047 1 98.75 229 LEU A N 1
ATOM 1811 C CA . LEU A 1 229 ? 10.531 -30.781 -13.891 1 98.75 229 LEU A CA 1
ATOM 1812 C C . LEU A 1 229 ? 11.477 -31.25 -12.797 1 98.75 229 LEU A C 1
ATOM 1814 O O . LEU A 1 229 ? 12.133 -30.438 -12.133 1 98.75 229 LEU A O 1
ATOM 1818 N N . GLU A 1 230 ? 11.617 -32.531 -12.617 1 98.69 230 GLU A N 1
ATOM 1819 C CA . GLU A 1 230 ? 12.445 -33.125 -11.578 1 98.69 230 GLU A CA 1
ATOM 1820 C C . GLU A 1 230 ? 13.922 -32.812 -11.797 1 98.69 230 GLU A C 1
ATOM 1822 O O . GLU A 1 230 ? 14.711 -32.844 -10.852 1 98.69 230 GLU A O 1
ATOM 1827 N N . LYS A 1 231 ? 14.266 -32.5 -13 1 98.56 231 LYS A N 1
ATOM 1828 C CA . LYS A 1 231 ? 15.648 -32.125 -13.289 1 98.56 231 LYS A CA 1
ATOM 1829 C C . LYS A 1 231 ? 16.016 -30.828 -12.609 1 98.56 231 LYS A C 1
ATOM 1831 O O . LYS A 1 231 ? 17.188 -30.516 -12.438 1 98.56 231 LYS A O 1
ATOM 1836 N N . HIS A 1 232 ? 15.016 -30.062 -12.211 1 98.5 232 HIS A N 1
ATOM 1837 C CA . HIS A 1 232 ? 15.289 -28.688 -11.781 1 98.5 232 HIS A CA 1
ATOM 1838 C C . HIS A 1 232 ? 14.867 -28.469 -10.336 1 98.5 232 HIS A C 1
ATOM 1840 O O . HIS A 1 232 ? 15.266 -27.5 -9.703 1 98.5 232 HIS A O 1
ATOM 1846 N N . THR A 1 233 ? 14.07 -29.328 -9.789 1 98.38 233 THR A N 1
ATOM 1847 C CA . THR A 1 233 ? 13.562 -29.156 -8.43 1 98.38 233 THR A CA 1
ATOM 1848 C C . THR A 1 233 ? 13.211 -30.5 -7.809 1 98.38 233 THR A C 1
ATOM 1850 O O . THR A 1 233 ? 12.906 -31.469 -8.523 1 98.38 233 THR A O 1
ATOM 1853 N N . GLU A 1 234 ? 13.312 -30.625 -6.484 1 98.5 234 GLU A N 1
ATOM 1854 C CA . GLU A 1 234 ? 12.734 -31.734 -5.742 1 98.5 234 GLU A CA 1
ATOM 1855 C C . GLU A 1 234 ? 11.227 -31.578 -5.598 1 98.5 234 GLU A C 1
ATOM 1857 O O . GLU A 1 234 ? 10.75 -30.609 -5.004 1 98.5 234 GLU A O 1
ATOM 1862 N N . ILE A 1 235 ? 10.531 -32.531 -6.094 1 98.75 235 ILE A N 1
ATOM 1863 C CA . ILE A 1 235 ? 9.07 -32.438 -6.102 1 98.75 235 ILE A CA 1
ATOM 1864 C C . ILE A 1 235 ? 8.508 -33 -4.801 1 98.75 235 ILE A C 1
ATOM 1866 O O . ILE A 1 235 ? 8.867 -34.094 -4.391 1 98.75 235 ILE A O 1
ATOM 1870 N N . ILE A 1 236 ? 7.723 -32.25 -4.105 1 98.69 236 ILE A N 1
ATOM 1871 C CA . ILE A 1 236 ? 6.812 -32.719 -3.07 1 98.69 236 ILE A CA 1
ATOM 1872 C C . ILE A 1 236 ? 5.43 -32.969 -3.668 1 98.69 236 ILE A C 1
ATOM 1874 O O . ILE A 1 236 ? 4.695 -32.031 -3.955 1 98.69 236 ILE A O 1
ATOM 1878 N N . ASP A 1 237 ? 5.113 -34.188 -3.85 1 98.62 237 ASP A N 1
ATOM 1879 C CA . ASP A 1 237 ? 3.848 -34.562 -4.484 1 98.62 237 ASP A CA 1
ATOM 1880 C C . ASP A 1 237 ? 2.672 -34.312 -3.539 1 98.62 237 ASP A C 1
ATOM 1882 O O . ASP A 1 237 ? 2.703 -34.75 -2.381 1 98.62 237 ASP A O 1
ATOM 1886 N N . VAL A 1 238 ? 1.691 -33.625 -3.998 1 98.56 238 VAL A N 1
ATOM 1887 C CA . VAL A 1 238 ? 0.475 -33.406 -3.225 1 98.56 238 VAL A CA 1
ATOM 1888 C C . VAL A 1 238 ? -0.71 -34.062 -3.918 1 98.56 238 VAL A C 1
ATOM 1890 O O . VAL A 1 238 ? -0.75 -34.156 -5.148 1 98.56 238 VAL A O 1
ATOM 1893 N N . GLY A 1 239 ? -1.693 -34.5 -3.168 1 97.5 239 GLY A N 1
ATOM 1894 C CA . GLY A 1 239 ? -2.842 -35.219 -3.699 1 97.5 239 GLY A CA 1
ATOM 1895 C C . GLY A 1 239 ? -3.836 -34.312 -4.402 1 97.5 239 GLY A C 1
ATOM 1896 O O . GLY A 1 239 ? -3.83 -33.094 -4.195 1 97.5 239 GLY A O 1
ATOM 1897 N N . GLU A 1 240 ? -4.672 -34.875 -5.258 1 97.12 240 GLU A N 1
ATOM 1898 C CA . GLU A 1 240 ? -5.676 -34.125 -6.004 1 97.12 240 GLU A CA 1
ATOM 1899 C C . GLU A 1 240 ? -6.672 -33.469 -5.062 1 97.12 240 GLU A C 1
ATOM 1901 O O . GLU A 1 240 ? -7.043 -32.312 -5.277 1 97.12 240 GLU A O 1
ATOM 1906 N N . ASP A 1 241 ? -7.078 -34.156 -4.062 1 95.94 241 ASP A N 1
ATOM 1907 C CA . ASP A 1 241 ? -8.055 -33.562 -3.143 1 95.94 241 ASP A CA 1
ATOM 1908 C C . ASP A 1 241 ? -7.539 -32.281 -2.527 1 95.94 241 ASP A C 1
ATOM 1910 O O . ASP A 1 241 ? -8.258 -31.266 -2.49 1 95.94 241 ASP A O 1
ATOM 1914 N N . GLU A 1 242 ? -6.301 -32.312 -2.014 1 97.19 242 GLU A N 1
ATOM 1915 C CA . GLU A 1 242 ? -5.68 -31.141 -1.428 1 97.19 242 GLU A CA 1
ATOM 1916 C C . GLU A 1 242 ? -5.48 -30.047 -2.471 1 97.19 242 GLU A C 1
ATOM 1918 O O . GLU A 1 242 ? -5.621 -28.859 -2.168 1 97.19 242 GLU A O 1
ATOM 1923 N N . THR A 1 243 ? -5.184 -30.5 -3.693 1 97.69 243 THR A N 1
ATOM 1924 C CA . THR A 1 243 ? -4.934 -29.562 -4.785 1 97.69 243 THR A CA 1
ATOM 1925 C C . THR A 1 243 ? -6.211 -28.828 -5.172 1 97.69 243 THR A C 1
ATOM 1927 O O . THR A 1 243 ? -6.211 -27.609 -5.32 1 97.69 243 THR A O 1
ATOM 1930 N N . TYR A 1 244 ? -7.324 -29.516 -5.273 1 95.56 244 TYR A N 1
ATOM 1931 C CA . TYR A 1 244 ? -8.594 -28.906 -5.648 1 95.56 244 TYR A CA 1
ATOM 1932 C C . TYR A 1 244 ? -9.102 -27.984 -4.555 1 95.56 244 TYR A C 1
ATOM 1934 O O . TYR A 1 244 ? -9.898 -27.078 -4.816 1 95.56 244 TYR A O 1
ATOM 1942 N N . THR A 1 245 ? -8.609 -28.25 -3.35 1 95.81 245 THR A N 1
ATOM 1943 C CA . THR A 1 245 ? -8.992 -27.391 -2.232 1 95.81 245 THR A CA 1
ATOM 1944 C C . THR A 1 245 ? -8.023 -26.219 -2.088 1 95.81 245 THR A C 1
ATOM 1946 O O . THR A 1 245 ? -8.273 -25.297 -1.314 1 95.81 245 THR A O 1
ATOM 1949 N N . GLY A 1 246 ? -6.906 -26.219 -2.836 1 97.88 246 GLY A N 1
ATOM 1950 C CA . GLY A 1 246 ? -6.121 -25 -2.988 1 97.88 246 GLY A CA 1
ATOM 1951 C C . GLY A 1 246 ? -4.777 -25.062 -2.283 1 97.88 246 GLY A C 1
ATOM 1952 O O . GLY A 1 246 ? -4.23 -24.031 -1.886 1 97.88 246 GLY A O 1
ATOM 1953 N N . ILE A 1 247 ? -4.191 -26.281 -2.07 1 98.69 247 ILE A N 1
ATOM 1954 C CA . ILE A 1 247 ? -2.953 -26.406 -1.309 1 98.69 247 ILE A CA 1
ATOM 1955 C C . ILE A 1 247 ? -1.818 -25.703 -2.049 1 98.69 247 ILE A C 1
ATOM 1957 O O . ILE A 1 247 ? -0.977 -25.047 -1.428 1 98.69 247 ILE A O 1
ATOM 1961 N N . CYS A 1 248 ? -1.799 -25.719 -3.377 1 98.75 248 CYS A N 1
ATOM 1962 C CA . CYS A 1 248 ? -0.708 -25.141 -4.152 1 98.75 248 CYS A CA 1
ATOM 1963 C C . CYS A 1 248 ? -0.906 -23.641 -4.34 1 98.75 248 CYS A C 1
ATOM 1965 O O . CYS A 1 248 ? 0.032 -22.938 -4.699 1 98.75 248 CYS A O 1
ATOM 1967 N N . ASN A 1 249 ? -2.113 -23.156 -4.156 1 98.56 249 ASN A N 1
ATOM 1968 C CA . ASN A 1 249 ? -2.389 -21.734 -4.285 1 98.56 249 ASN A CA 1
ATOM 1969 C C . ASN A 1 249 ? -1.946 -20.953 -3.045 1 98.56 249 ASN A C 1
ATOM 1971 O O . ASN A 1 249 ? -2.768 -20.328 -2.371 1 98.56 249 ASN A O 1
ATOM 1975 N N . SER A 1 250 ? -0.681 -21.062 -2.779 1 98.62 250 SER A N 1
ATOM 1976 C CA . SER A 1 250 ? -0.031 -20.484 -1.603 1 98.62 250 SER A CA 1
ATOM 1977 C C . SER A 1 250 ? 0.984 -19.422 -1.994 1 98.62 250 SER A C 1
ATOM 1979 O O . SER A 1 250 ? 1.402 -19.344 -3.15 1 98.62 250 SER A O 1
ATOM 1981 N N . VAL A 1 251 ? 1.29 -18.547 -1.088 1 98.62 251 VAL A N 1
ATOM 1982 C CA . VAL A 1 251 ? 2.332 -17.547 -1.236 1 98.62 251 VAL A CA 1
ATOM 1983 C C . VAL A 1 251 ? 3.287 -17.609 -0.046 1 98.62 251 VAL A C 1
ATOM 1985 O O . VAL A 1 251 ? 2.855 -17.766 1.097 1 98.62 251 VAL A O 1
ATOM 1988 N N . ARG A 1 252 ? 4.461 -17.562 -0.355 1 97.31 252 ARG A N 1
ATOM 1989 C CA . ARG A 1 252 ? 5.465 -17.516 0.704 1 97.31 252 ARG A CA 1
ATOM 1990 C C . ARG A 1 252 ? 5.793 -16.078 1.082 1 97.31 252 ARG A C 1
ATOM 1992 O O . ARG A 1 252 ? 6.094 -15.25 0.214 1 97.31 252 ARG A O 1
ATOM 1999 N N . LEU A 1 253 ? 5.695 -15.695 2.33 1 97.62 253 LEU A N 1
ATOM 2000 C CA . LEU A 1 253 ? 6.145 -14.445 2.936 1 97.62 253 LEU A CA 1
ATOM 2001 C C . LEU A 1 253 ? 7.195 -14.711 4.012 1 97.62 253 LEU A C 1
ATOM 2003 O O . LEU A 1 253 ? 6.852 -15 5.16 1 97.62 253 LEU A O 1
ATOM 2007 N N . ASN A 1 254 ? 8.484 -14.586 3.623 1 95.31 254 ASN A N 1
ATOM 2008 C CA . ASN A 1 254 ? 9.594 -14.977 4.484 1 95.31 254 ASN A CA 1
ATOM 2009 C C . ASN A 1 254 ? 9.461 -16.422 4.945 1 95.31 254 ASN A C 1
ATOM 2011 O O . ASN A 1 254 ? 9.492 -17.344 4.129 1 95.31 254 ASN A O 1
ATOM 2015 N N . ASN A 1 255 ? 9.227 -16.719 6.184 1 95.5 255 ASN A N 1
ATOM 2016 C CA . ASN A 1 255 ? 9.125 -18.078 6.672 1 95.5 255 ASN A CA 1
ATOM 2017 C C . ASN A 1 255 ? 7.676 -18.484 6.934 1 95.5 255 ASN A C 1
ATOM 2019 O O . ASN A 1 255 ? 7.41 -19.422 7.676 1 95.5 255 ASN A O 1
ATOM 2023 N N . VAL A 1 256 ? 6.777 -17.781 6.316 1 97.88 256 VAL A N 1
ATOM 2024 C CA . VAL A 1 256 ? 5.363 -18.078 6.508 1 97.88 256 VAL A CA 1
ATOM 2025 C C . VAL A 1 256 ? 4.711 -18.391 5.164 1 97.88 256 VAL A C 1
ATOM 2027 O O . VAL A 1 256 ? 4.91 -17.672 4.188 1 97.88 256 VAL A O 1
ATOM 2030 N N . LEU A 1 257 ? 3.984 -19.484 5.117 1 98.56 257 LEU A N 1
ATOM 2031 C CA . LEU A 1 257 ? 3.135 -19.797 3.973 1 98.56 257 LEU A CA 1
ATOM 2032 C C . LEU A 1 257 ? 1.729 -19.234 4.172 1 98.56 257 LEU A C 1
ATOM 2034 O O . LEU A 1 257 ? 1.092 -19.5 5.191 1 98.56 257 LEU A O 1
ATOM 2038 N N . LEU A 1 258 ? 1.322 -18.438 3.285 1 98.88 258 LEU A N 1
ATOM 2039 C CA . LEU A 1 258 ? -0.038 -17.906 3.279 1 98.88 258 LEU A CA 1
ATOM 2040 C C . LEU A 1 258 ? -0.944 -18.75 2.391 1 98.88 258 LEU A C 1
ATOM 2042 O O . LEU A 1 258 ? -0.575 -19.094 1.265 1 98.88 258 LEU A O 1
ATOM 2046 N N . ASN A 1 259 ? -2.088 -19.094 2.855 1 98.88 259 ASN A N 1
ATOM 2047 C CA . ASN A 1 259 ? -3.092 -19.844 2.109 1 98.88 259 ASN A CA 1
ATOM 2048 C C . ASN A 1 259 ? -4.508 -19.453 2.52 1 98.88 259 ASN A C 1
ATOM 2050 O O . ASN A 1 259 ? -4.699 -18.797 3.545 1 98.88 259 ASN A O 1
ATOM 2054 N N . SER A 1 260 ? -5.445 -19.734 1.665 1 98.62 260 SER A N 1
ATOM 2055 C CA . SER A 1 260 ? -6.832 -19.438 1.993 1 98.62 260 SER A CA 1
ATOM 2056 C C . SER A 1 260 ? -7.504 -20.609 2.689 1 98.62 260 SER A C 1
ATOM 2058 O O . SER A 1 260 ? -7.23 -21.766 2.365 1 98.62 260 SER A O 1
ATOM 2060 N N . SER A 1 261 ? -8.359 -20.344 3.648 1 98.44 261 SER A N 1
ATOM 2061 C CA . SER A 1 261 ? -9.211 -21.328 4.293 1 98.44 261 SER A CA 1
ATOM 2062 C C . SER A 1 261 ? -10.5 -20.703 4.816 1 98.44 261 SER A C 1
ATOM 2064 O O . SER A 1 261 ? -10.461 -19.703 5.527 1 98.44 261 SER A O 1
ATOM 2066 N N . HIS A 1 262 ? -11.594 -21.219 4.418 1 97 262 HIS A N 1
ATOM 2067 C CA . HIS A 1 262 ? -12.883 -20.75 4.922 1 97 262 HIS A CA 1
ATOM 2068 C C . HIS A 1 262 ? -13.484 -21.734 5.906 1 97 262 HIS A C 1
ATOM 2070 O O . HIS A 1 262 ? -14.711 -21.891 5.973 1 97 262 HIS A O 1
ATOM 2076 N N . ILE A 1 263 ? -12.656 -22.422 6.605 1 96.12 263 ILE A N 1
ATOM 2077 C CA . ILE A 1 263 ? -13.055 -23.516 7.48 1 96.12 263 ILE A CA 1
ATOM 2078 C C . ILE A 1 263 ? -14.078 -23.016 8.5 1 96.12 263 ILE A C 1
ATOM 2080 O O . ILE A 1 263 ? -14.992 -23.734 8.883 1 96.12 263 ILE A O 1
ATOM 2084 N N . HIS A 1 264 ? -13.984 -21.781 8.945 1 94.62 264 HIS A N 1
ATOM 2085 C CA . HIS A 1 264 ? -14.844 -21.234 9.992 1 94.62 264 HIS A CA 1
ATOM 2086 C C . HIS A 1 264 ? -16.266 -21 9.477 1 94.62 264 HIS A C 1
ATOM 2088 O O . HIS A 1 264 ? -17.188 -20.781 10.266 1 94.62 264 HIS A O 1
ATOM 2094 N N . ASP A 1 265 ? -16.359 -20.969 8.156 1 94.44 265 ASP A N 1
ATOM 2095 C CA . ASP A 1 265 ? -17.672 -20.797 7.547 1 94.44 265 ASP A CA 1
ATOM 2096 C C . ASP A 1 265 ? -18.344 -22.141 7.316 1 94.44 265 ASP A C 1
ATOM 2098 O O . ASP A 1 265 ? -19.516 -22.203 6.914 1 94.44 265 ASP A O 1
ATOM 2102 N N . LEU A 1 266 ? -17.625 -23.25 7.598 1 95.56 266 LEU A N 1
ATOM 2103 C CA . LEU A 1 266 ? -18.109 -24.578 7.266 1 95.56 266 LEU A CA 1
ATOM 2104 C C . LEU A 1 266 ? -18.625 -25.297 8.508 1 95.56 266 LEU A C 1
ATOM 2106 O O . LEU A 1 266 ? -18.156 -25.031 9.617 1 95.56 266 LEU A O 1
ATOM 2110 N N . LYS A 1 267 ? -19.594 -26.156 8.281 1 95.62 267 LYS A N 1
ATOM 2111 C CA . LYS A 1 267 ? -20.141 -26.953 9.375 1 95.62 267 LYS A CA 1
ATOM 2112 C C . LYS A 1 267 ? -19.328 -28.234 9.578 1 95.62 267 LYS A C 1
ATOM 2114 O O . LYS A 1 267 ? -19.109 -29 8.641 1 95.62 267 LYS A O 1
ATOM 2119 N N . SER A 1 268 ? -18.953 -28.453 10.812 1 94.62 268 SER A N 1
ATOM 2120 C CA . SER A 1 268 ? -18.219 -29.672 11.156 1 94.62 268 SER A CA 1
ATOM 2121 C C . SER A 1 268 ? -19 -30.922 10.805 1 94.62 268 SER A C 1
ATOM 2123 O O . SER A 1 268 ? -20.219 -30.984 11.016 1 94.62 268 SER A O 1
ATOM 2125 N N . GLY A 1 269 ? -18.25 -31.859 10.25 1 93.69 269 GLY A N 1
ATOM 2126 C CA . GLY A 1 269 ? -18.891 -33.125 9.906 1 93.69 269 GLY A CA 1
ATOM 2127 C C . GLY A 1 269 ? -19.297 -33.219 8.453 1 93.69 269 GLY A C 1
ATOM 2128 O O . GLY A 1 269 ? -19.672 -34.281 7.969 1 93.69 269 GLY A O 1
ATOM 2129 N N . THR A 1 270 ? -19.25 -32.094 7.77 1 96.25 270 THR A N 1
ATOM 2130 C CA . THR A 1 270 ? -19.578 -32.094 6.348 1 96.25 270 THR A CA 1
ATOM 2131 C C . THR A 1 270 ? -18.359 -32.5 5.523 1 96.25 270 THR A C 1
ATOM 2133 O O . THR A 1 270 ? -17.219 -32.438 6.012 1 96.25 270 THR A O 1
ATOM 2136 N N . GLU A 1 271 ? -18.641 -32.938 4.34 1 96.06 271 GLU A N 1
ATOM 2137 C CA . GLU A 1 271 ? -17.562 -33.312 3.43 1 96.06 271 GLU A CA 1
ATOM 2138 C C . GLU A 1 271 ? -16.672 -32.125 3.119 1 96.06 271 GLU A C 1
ATOM 2140 O O . GLU A 1 271 ? -15.445 -32.281 3.047 1 96.06 271 GLU A O 1
ATOM 2145 N N . GLU A 1 272 ? -17.266 -31.016 2.934 1 94.31 272 GLU A N 1
ATOM 2146 C CA . GLU A 1 272 ? -16.516 -29.797 2.65 1 94.31 272 GLU A CA 1
ATOM 2147 C C . GLU A 1 272 ? -15.57 -29.453 3.805 1 94.31 272 GLU A C 1
ATOM 2149 O O . GLU A 1 272 ? -14.422 -29.078 3.582 1 94.31 272 GLU A O 1
ATOM 2154 N N . TYR A 1 273 ? -16.078 -29.547 5.008 1 96.69 273 TYR A N 1
ATOM 2155 C CA . TYR A 1 273 ? -15.273 -29.297 6.191 1 96.69 273 TYR A CA 1
ATOM 2156 C C . TYR A 1 273 ? -14.086 -30.266 6.254 1 96.69 273 TYR A C 1
ATOM 2158 O O . TYR A 1 273 ? -12.953 -29.844 6.469 1 96.69 273 TYR A O 1
ATOM 2166 N N . ASP A 1 274 ? -14.375 -31.5 6.02 1 97.06 274 ASP A N 1
ATOM 2167 C CA . ASP A 1 274 ? -13.336 -32.531 6.082 1 97.06 274 ASP A CA 1
ATOM 2168 C C . ASP A 1 274 ? -12.266 -32.281 5.02 1 97.06 274 ASP A C 1
ATOM 2170 O O . ASP A 1 274 ? -11.078 -32.469 5.277 1 97.06 274 ASP A O 1
ATOM 2174 N N . SER A 1 275 ? -12.695 -31.938 3.865 1 97.12 275 SER A N 1
ATOM 2175 C CA . SER A 1 275 ? -11.766 -31.641 2.781 1 97.12 275 SER A CA 1
ATOM 2176 C C . SER A 1 275 ? -10.859 -30.469 3.137 1 97.12 275 SER A C 1
ATOM 2178 O O . SER A 1 275 ? -9.656 -30.516 2.891 1 97.12 275 SER A O 1
ATOM 2180 N N . GLU A 1 276 ? -11.422 -29.453 3.725 1 97.81 276 GLU A N 1
ATOM 2181 C CA . GLU A 1 276 ? -10.664 -28.281 4.141 1 97.81 276 GLU A CA 1
ATOM 2182 C C . GLU A 1 276 ? -9.656 -28.641 5.23 1 97.81 276 GLU A C 1
ATOM 2184 O O . GLU A 1 276 ? -8.516 -28.172 5.203 1 97.81 276 GLU A O 1
ATOM 2189 N N . VAL A 1 277 ? -10.086 -29.438 6.168 1 97.94 277 VAL A N 1
ATOM 2190 C CA . VAL A 1 277 ? -9.211 -29.875 7.242 1 97.94 277 VAL A CA 1
ATOM 2191 C C . VAL A 1 277 ? -8.031 -30.656 6.656 1 97.94 277 VAL A C 1
ATOM 2193 O O . VAL A 1 277 ? -6.887 -30.469 7.066 1 97.94 277 VAL A O 1
ATOM 2196 N N . ARG A 1 278 ? -8.352 -31.531 5.746 1 97.81 278 ARG A N 1
ATOM 2197 C CA . ARG A 1 278 ? -7.312 -32.344 5.129 1 97.81 278 ARG A CA 1
ATOM 2198 C C . ARG A 1 278 ? -6.277 -31.484 4.422 1 97.81 278 ARG A C 1
ATOM 2200 O O . ARG A 1 278 ? -5.074 -31.688 4.578 1 97.81 278 ARG A O 1
ATOM 2207 N N . LYS A 1 279 ? -6.723 -30.562 3.658 1 98.56 279 LYS A N 1
ATOM 2208 C CA . LYS A 1 279 ? -5.824 -29.641 2.961 1 98.56 279 LYS A CA 1
ATOM 2209 C C . LYS A 1 279 ? -4.957 -28.859 3.947 1 98.56 279 LYS A C 1
ATOM 2211 O O . LYS A 1 279 ? -3.74 -28.781 3.779 1 98.56 279 LYS A O 1
ATOM 2216 N N . ASN A 1 280 ? -5.582 -28.266 4.977 1 98.69 280 ASN A N 1
ATOM 2217 C CA . ASN A 1 280 ? -4.855 -27.484 5.965 1 98.69 280 ASN A CA 1
ATOM 2218 C C . ASN A 1 280 ? -3.801 -28.328 6.68 1 98.69 280 ASN A C 1
ATOM 2220 O O . ASN A 1 280 ? -2.658 -27.891 6.84 1 98.69 280 ASN A O 1
ATOM 2224 N N . ARG A 1 281 ? -4.18 -29.531 7.07 1 98.5 281 ARG A N 1
ATOM 2225 C CA . ARG A 1 281 ? -3.248 -30.422 7.762 1 98.5 281 ARG A CA 1
ATOM 2226 C C . ARG A 1 281 ? -2.078 -30.797 6.859 1 98.5 281 ARG A C 1
ATOM 2228 O O . ARG A 1 281 ? -0.929 -30.812 7.305 1 98.5 281 ARG A O 1
ATOM 2235 N N . ALA A 1 282 ? -2.404 -31.125 5.633 1 98.75 282 ALA A N 1
ATOM 2236 C CA . ALA A 1 282 ? -1.354 -31.484 4.684 1 98.75 282 ALA A CA 1
ATOM 2237 C C . ALA A 1 282 ? -0.36 -30.328 4.508 1 98.75 282 ALA A C 1
ATOM 2239 O O . ALA A 1 282 ? 0.854 -30.547 4.523 1 98.75 282 ALA A O 1
ATOM 2240 N N . LEU A 1 283 ? -0.841 -29.109 4.324 1 98.81 283 LEU A N 1
ATOM 2241 C CA . LEU A 1 283 ? 0.025 -27.938 4.148 1 98.81 283 LEU A CA 1
ATOM 2242 C C . LEU A 1 283 ? 0.857 -27.688 5.402 1 98.81 283 LEU A C 1
ATOM 2244 O O . LEU A 1 283 ? 2.049 -27.391 5.309 1 98.81 283 LEU A O 1
ATOM 2248 N N . GLU A 1 284 ? 0.249 -27.797 6.543 1 98.75 284 GLU A N 1
ATOM 2249 C CA . GLU A 1 284 ? 0.953 -27.594 7.805 1 98.75 284 GLU A CA 1
ATOM 2250 C C . GLU A 1 284 ? 2.059 -28.641 7.988 1 98.75 284 GLU A C 1
ATOM 2252 O O . GLU A 1 284 ? 3.145 -28.312 8.477 1 98.75 284 GLU A O 1
ATOM 2257 N N . ASP A 1 285 ? 1.764 -29.844 7.656 1 98.56 285 ASP A N 1
ATOM 2258 C CA . ASP A 1 285 ? 2.773 -30.906 7.738 1 98.56 285 ASP A CA 1
ATOM 2259 C C . ASP A 1 285 ? 3.967 -30.594 6.84 1 98.56 285 ASP A C 1
ATOM 2261 O O . ASP A 1 285 ? 5.117 -30.703 7.262 1 98.56 285 ASP A O 1
ATOM 2265 N N . ILE A 1 286 ? 3.672 -30.266 5.605 1 98.31 286 ILE A N 1
ATOM 2266 C CA . ILE A 1 286 ? 4.715 -29.922 4.648 1 98.31 286 ILE A CA 1
ATOM 2267 C C . ILE A 1 286 ? 5.52 -28.719 5.168 1 98.31 286 ILE A C 1
ATOM 2269 O O . ILE A 1 286 ? 6.75 -28.75 5.156 1 98.31 286 ILE A O 1
ATOM 2273 N N . ALA A 1 287 ? 4.824 -27.641 5.609 1 98.06 287 ALA A N 1
ATOM 2274 C CA . ALA A 1 287 ? 5.457 -26.438 6.129 1 98.06 287 ALA A CA 1
ATOM 2275 C C . ALA A 1 287 ? 6.367 -26.75 7.312 1 98.06 287 ALA A C 1
ATOM 2277 O O . ALA A 1 287 ? 7.512 -26.297 7.367 1 98.06 287 ALA A O 1
ATOM 2278 N N . SER A 1 288 ? 5.879 -27.562 8.242 1 97.31 288 SER A N 1
ATOM 2279 C CA . SER A 1 288 ? 6.633 -27.906 9.438 1 97.31 288 SER A CA 1
ATOM 2280 C C . SER A 1 288 ? 7.926 -28.641 9.094 1 97.31 288 SER A C 1
ATOM 2282 O O . SER A 1 288 ? 8.977 -28.359 9.672 1 97.31 288 SER A O 1
ATOM 2284 N N . ARG A 1 289 ? 7.852 -29.531 8.164 1 96 289 ARG A N 1
ATOM 2285 C CA . ARG A 1 289 ? 9.023 -30.297 7.754 1 96 289 ARG A CA 1
ATOM 2286 C C . ARG A 1 289 ? 10.086 -29.391 7.148 1 96 289 ARG A C 1
ATOM 2288 O O . ARG A 1 289 ? 11.281 -29.688 7.25 1 96 289 ARG A O 1
ATOM 2295 N N . ALA A 1 290 ? 9.609 -28.344 6.566 1 94 290 ALA A N 1
ATOM 2296 C CA . ALA A 1 290 ? 10.531 -27.406 5.922 1 94 290 ALA A CA 1
ATOM 2297 C C . ALA A 1 290 ? 10.812 -26.203 6.82 1 94 290 ALA A C 1
ATOM 2299 O O . ALA A 1 290 ? 11.398 -25.219 6.375 1 94 290 ALA A O 1
ATOM 2300 N N . ALA A 1 291 ? 10.297 -26.141 8.055 1 94.81 291 ALA A N 1
ATOM 2301 C CA . ALA A 1 291 ? 10.523 -25.109 9.07 1 94.81 291 ALA A CA 1
ATOM 2302 C C . ALA A 1 291 ? 9.789 -23.828 8.703 1 94.81 291 ALA A C 1
ATOM 2304 O O . ALA A 1 291 ? 10.312 -22.734 8.922 1 94.81 291 ALA A O 1
ATOM 2305 N N . PHE A 1 292 ? 8.664 -23.969 8.078 1 96.81 292 PHE A N 1
ATOM 2306 C CA . PHE A 1 292 ? 7.781 -22.844 7.793 1 96.81 292 PHE A CA 1
ATOM 2307 C C . PHE A 1 292 ? 6.578 -22.859 8.734 1 96.81 292 PHE A C 1
ATOM 2309 O O . PHE A 1 292 ? 6.254 -23.875 9.328 1 96.81 292 PHE A O 1
ATOM 2316 N N . GLU A 1 293 ? 6.016 -21.703 8.906 1 97.62 293 GLU A N 1
ATOM 2317 C CA . GLU A 1 293 ? 4.703 -21.531 9.523 1 97.62 293 GLU A CA 1
ATOM 2318 C C . GLU A 1 293 ? 3.619 -21.328 8.469 1 97.62 293 GLU A C 1
ATOM 2320 O O . GLU A 1 293 ? 3.92 -21.062 7.301 1 97.62 293 GLU A O 1
ATOM 2325 N N . VAL A 1 294 ? 2.377 -21.562 8.859 1 98.75 294 VAL A N 1
ATOM 2326 C CA . VAL A 1 294 ? 1.265 -21.359 7.938 1 98.75 294 VAL A CA 1
ATOM 2327 C C . VAL A 1 294 ? 0.273 -20.359 8.523 1 98.75 294 VAL A C 1
ATOM 2329 O O . VAL A 1 294 ? -0.025 -20.406 9.719 1 98.75 294 VAL A O 1
ATOM 2332 N N . THR A 1 295 ? -0.148 -19.406 7.809 1 98.81 295 THR A N 1
ATOM 2333 C CA . THR A 1 295 ? -1.233 -18.484 8.156 1 98.81 295 THR A CA 1
ATOM 2334 C C . THR A 1 295 ? -2.357 -18.562 7.129 1 98.81 295 THR A C 1
ATOM 2336 O O . THR A 1 295 ? -2.104 -18.562 5.922 1 98.81 295 THR A O 1
ATOM 2339 N N . TYR A 1 296 ? -3.621 -18.688 7.625 1 98.81 296 TYR A N 1
ATOM 2340 C CA . TYR A 1 296 ? -4.773 -18.844 6.746 1 98.81 296 TYR A CA 1
ATOM 2341 C C . TYR A 1 296 ? -5.609 -17.562 6.715 1 98.81 296 TYR A C 1
ATOM 2343 O O . TYR A 1 296 ? -5.707 -16.859 7.719 1 98.81 296 TYR A O 1
ATOM 2351 N N . PHE A 1 297 ? -6.223 -17.312 5.637 1 98.69 297 PHE A N 1
ATOM 2352 C CA . PHE A 1 297 ? -7.145 -16.203 5.445 1 98.69 297 PHE A CA 1
ATOM 2353 C C . PHE A 1 297 ? -8.461 -16.672 4.844 1 98.69 297 PHE A C 1
ATOM 2355 O O . PHE A 1 297 ? -8.461 -17.484 3.906 1 98.69 297 PHE A O 1
ATOM 2362 N N . ASN A 1 298 ? -9.562 -16.266 5.41 1 98.38 298 ASN A N 1
ATOM 2363 C CA . ASN A 1 298 ? -10.852 -16.547 4.793 1 98.38 298 ASN A CA 1
ATOM 2364 C C . ASN A 1 298 ? -11.078 -15.68 3.555 1 98.38 298 ASN A C 1
ATOM 2366 O O . ASN A 1 298 ? -11.227 -14.461 3.662 1 98.38 298 ASN A O 1
ATOM 2370 N N . LEU A 1 299 ? -11.078 -16.297 2.395 1 97.88 299 LEU A N 1
ATOM 2371 C CA . LEU A 1 299 ? -11.273 -15.609 1.127 1 97.88 299 LEU A CA 1
ATOM 2372 C C . LEU A 1 299 ? -12.453 -16.203 0.362 1 97.88 299 LEU A C 1
ATOM 2374 O O . LEU A 1 299 ? -12.391 -16.359 -0.859 1 97.88 299 LEU A O 1
ATOM 2378 N N . SER A 1 300 ? -13.469 -16.5 1.063 1 95.38 300 SER A N 1
ATOM 2379 C CA . SER A 1 300 ? -14.633 -17.188 0.51 1 95.38 300 SER A CA 1
ATOM 2380 C C . SER A 1 300 ? -15.305 -16.359 -0.573 1 95.38 300 SER A C 1
ATOM 2382 O O . SER A 1 300 ? -15.828 -16.891 -1.552 1 95.38 300 SER A O 1
ATOM 2384 N N . GLU A 1 301 ? -15.328 -15.023 -0.397 1 94.69 301 GLU A N 1
ATOM 2385 C CA . GLU A 1 301 ? -15.953 -14.18 -1.411 1 94.69 301 GLU A CA 1
ATOM 2386 C C . GLU A 1 301 ? -15.195 -14.25 -2.734 1 94.69 301 GLU A C 1
ATOM 2388 O O . GLU A 1 301 ? -15.797 -14.141 -3.805 1 94.69 301 GLU A O 1
ATOM 2393 N N . TYR A 1 302 ? -13.93 -14.438 -2.693 1 94.81 302 TYR A N 1
ATOM 2394 C CA . TYR A 1 302 ? -13.117 -14.492 -3.904 1 94.81 302 TYR A CA 1
ATOM 2395 C C . TYR A 1 302 ? -13.195 -15.875 -4.543 1 94.81 302 TYR A C 1
ATOM 2397 O O . TYR A 1 302 ? -12.961 -16.016 -5.746 1 94.81 302 TYR A O 1
ATOM 2405 N N . HIS A 1 303 ? -13.516 -16.875 -3.756 1 91.38 303 HIS A N 1
ATOM 2406 C CA . HIS A 1 303 ? -13.766 -18.203 -4.301 1 91.38 303 HIS A CA 1
ATOM 2407 C C . HIS A 1 303 ? -14.914 -18.188 -5.301 1 91.38 303 HIS A C 1
ATOM 2409 O O . HIS A 1 303 ? -14.922 -18.953 -6.262 1 91.38 303 HIS A O 1
ATOM 2415 N N . LYS A 1 304 ? -15.781 -17.281 -5.004 1 89.19 304 LYS A N 1
ATOM 2416 C CA . LYS A 1 304 ? -16.938 -17.172 -5.891 1 89.19 304 LYS A CA 1
ATOM 2417 C C . LYS A 1 304 ? -16.516 -16.781 -7.301 1 89.19 304 LYS A C 1
ATOM 2419 O O . LYS A 1 304 ? -17.188 -17.109 -8.273 1 89.19 304 LYS A O 1
ATOM 2424 N N . GLY A 1 305 ? -15.43 -16.047 -7.402 1 86.94 305 GLY A N 1
ATOM 2425 C CA . GLY A 1 305 ? -14.883 -15.68 -8.703 1 86.94 305 GLY A CA 1
ATOM 2426 C C . GLY A 1 305 ? -13.859 -16.672 -9.219 1 86.94 305 GLY A C 1
ATOM 2427 O O . GLY A 1 305 ? -13.258 -16.453 -10.273 1 86.94 305 GLY A O 1
ATOM 2428 N N . GLY A 1 306 ? -13.617 -17.734 -8.445 1 86 306 GLY A N 1
ATOM 2429 C CA . GLY A 1 306 ? -12.688 -18.781 -8.875 1 86 306 GLY A CA 1
ATOM 2430 C C . GLY A 1 306 ? -11.266 -18.531 -8.43 1 86 306 GLY A C 1
ATOM 2431 O O . GLY A 1 306 ? -10.32 -19.094 -8.992 1 86 306 GLY A O 1
ATOM 2432 N N . ALA A 1 307 ? -11.164 -17.688 -7.488 1 89.44 307 ALA A N 1
ATOM 2433 C CA . ALA A 1 307 ? -9.797 -17.344 -7.09 1 89.44 307 ALA A CA 1
ATOM 2434 C C . ALA A 1 307 ? -9.508 -17.812 -5.672 1 89.44 307 ALA A C 1
ATOM 2436 O O . ALA A 1 307 ? -10.43 -18.109 -4.902 1 89.44 307 ALA A O 1
ATOM 2437 N N . LEU A 1 308 ? -8.273 -18.062 -5.492 1 94.5 308 LEU A N 1
ATOM 2438 C CA . LEU A 1 308 ? -7.73 -18.297 -4.16 1 94.5 308 LEU A CA 1
ATOM 2439 C C . LEU A 1 308 ? -6.641 -17.281 -3.828 1 94.5 308 LEU A C 1
ATOM 2441 O O . LEU A 1 308 ? -6.559 -16.219 -4.457 1 94.5 308 LEU A O 1
ATOM 2445 N N . LEU A 1 309 ? -5.871 -17.547 -2.762 1 98.12 309 LEU A N 1
ATOM 2446 C CA . LEU A 1 309 ? -5.027 -16.531 -2.15 1 98.12 309 LEU A CA 1
ATOM 2447 C C . LEU A 1 309 ? -3.947 -16.062 -3.121 1 98.12 309 LEU A C 1
ATOM 2449 O O . LEU A 1 309 ? -3.771 -14.859 -3.328 1 98.12 309 LEU A O 1
ATOM 2453 N N . SER A 1 310 ? -3.223 -16.953 -3.768 1 98.25 310 SER A N 1
ATOM 2454 C CA . SER A 1 310 ? -2.088 -16.578 -4.605 1 98.25 310 SER A CA 1
ATOM 2455 C C . SER A 1 310 ? -2.529 -15.711 -5.773 1 98.25 310 SER A C 1
ATOM 2457 O O . SER A 1 310 ? -1.757 -14.891 -6.27 1 98.25 310 SER A O 1
ATOM 2459 N N . CYS A 1 311 ? -3.766 -15.859 -6.234 1 97.62 311 CYS A N 1
ATOM 2460 C CA . CYS A 1 311 ? -4.285 -15.109 -7.367 1 97.62 311 CYS A CA 1
ATOM 2461 C C . CYS A 1 311 ? -4.371 -13.617 -7.043 1 97.62 311 CYS A C 1
ATOM 2463 O O . CYS A 1 311 ? -4.41 -12.781 -7.949 1 97.62 311 CYS A O 1
ATOM 2465 N N . MET A 1 312 ? -4.391 -13.336 -5.781 1 98.19 312 MET A N 1
ATOM 2466 C CA . MET A 1 312 ? -4.645 -11.961 -5.355 1 98.19 312 MET A CA 1
ATOM 2467 C C . MET A 1 312 ? -3.336 -11.211 -5.121 1 98.19 312 MET A C 1
ATOM 2469 O O . MET A 1 312 ? -3.344 -10.062 -4.68 1 98.19 312 MET A O 1
ATOM 2473 N N . MET A 1 313 ? -2.217 -11.852 -5.344 1 98.31 313 MET A N 1
ATOM 2474 C CA . MET A 1 313 ? -0.913 -11.258 -5.059 1 98.31 313 MET A CA 1
ATOM 2475 C C . MET A 1 313 ? 0.059 -11.5 -6.207 1 98.31 313 MET A C 1
ATOM 2477 O O . MET A 1 313 ? 0.188 -12.625 -6.691 1 98.31 313 MET A O 1
ATOM 2481 N N . MET A 1 314 ? 0.706 -10.484 -6.637 1 98.5 314 MET A N 1
ATOM 2482 C CA . MET A 1 314 ? 1.799 -10.602 -7.598 1 98.5 314 MET A CA 1
ATOM 2483 C C . MET A 1 314 ? 3.131 -10.227 -6.953 1 98.5 314 MET A C 1
ATOM 2485 O O . MET A 1 314 ? 3.248 -9.18 -6.32 1 98.5 314 MET A O 1
ATOM 2489 N N . HIS A 1 315 ? 4.078 -11.086 -7.07 1 98.06 315 HIS A N 1
ATOM 2490 C CA . HIS A 1 315 ? 5.406 -10.781 -6.555 1 98.06 315 HIS A CA 1
ATOM 2491 C C . HIS A 1 315 ? 6.062 -9.656 -7.352 1 98.06 315 HIS A C 1
ATOM 2493 O O . HIS A 1 315 ? 6.121 -9.711 -8.578 1 98.06 315 HIS A O 1
ATOM 2499 N N . LEU A 1 316 ? 6.516 -8.672 -6.637 1 96.94 316 LEU A N 1
ATOM 2500 C CA . LEU A 1 316 ? 7.355 -7.668 -7.277 1 96.94 316 LEU A CA 1
ATOM 2501 C C . LEU A 1 316 ? 8.828 -8 -7.109 1 96.94 316 LEU A C 1
ATOM 2503 O O . LEU A 1 316 ? 9.68 -7.469 -7.828 1 96.94 316 LEU A O 1
ATOM 2507 N N . ASN A 1 317 ? 9.102 -8.719 -6.117 1 94.81 317 ASN A N 1
ATOM 2508 C CA . ASN A 1 317 ? 10.406 -9.352 -5.938 1 94.81 317 ASN A CA 1
ATOM 2509 C C . ASN A 1 317 ? 10.281 -10.688 -5.211 1 94.81 317 ASN A C 1
ATOM 2511 O O . ASN A 1 317 ? 9.195 -11.07 -4.785 1 94.81 317 ASN A O 1
ATOM 2515 N N . ARG A 1 318 ? 11.297 -11.453 -5.176 1 93.69 318 ARG A N 1
ATOM 2516 C CA . ARG A 1 318 ? 11.281 -12.758 -4.508 1 93.69 318 ARG A CA 1
ATOM 2517 C C . ARG A 1 318 ? 12.219 -12.766 -3.307 1 93.69 318 ARG A C 1
ATOM 2519 O O . ARG A 1 318 ? 12.914 -13.758 -3.066 1 93.69 318 ARG A O 1
ATOM 2526 N N . PHE A 1 319 ? 12.234 -11.672 -2.59 1 93.38 319 PHE A N 1
ATOM 2527 C CA . PHE A 1 319 ? 13.094 -11.523 -1.422 1 93.38 319 PHE A CA 1
ATOM 2528 C C . PHE A 1 319 ? 12.805 -12.609 -0.394 1 93.38 319 PHE A C 1
ATOM 2530 O O . PHE A 1 319 ? 13.719 -13.086 0.285 1 93.38 319 PHE A O 1
ATOM 2537 N N . SER A 1 320 ? 11.578 -13.047 -0.324 1 94.06 320 SER A N 1
ATOM 2538 C CA . SER A 1 320 ? 11.188 -14.07 0.636 1 94.06 320 SER A CA 1
ATOM 2539 C C . SER A 1 320 ? 11.945 -15.375 0.402 1 94.06 320 SER A C 1
ATOM 2541 O O . SER A 1 320 ? 12.164 -16.156 1.334 1 94.06 320 SER A O 1
ATOM 2543 N N . TYR A 1 321 ? 12.336 -15.648 -0.76 1 92.81 321 TYR A N 1
ATOM 2544 C CA . TYR A 1 321 ? 12.992 -16.906 -1.111 1 92.81 321 TYR A CA 1
ATOM 2545 C C . TYR A 1 321 ? 14.484 -16.844 -0.817 1 92.81 321 TYR A C 1
ATOM 2547 O O . TYR A 1 321 ? 15.188 -17.844 -0.886 1 92.81 321 TYR A O 1
ATOM 2555 N N . ALA A 1 322 ? 14.984 -15.633 -0.537 1 81.81 322 ALA A N 1
ATOM 2556 C CA . ALA A 1 322 ? 16.375 -15.477 -0.125 1 81.81 322 ALA A CA 1
ATOM 2557 C C . ALA A 1 322 ? 16.531 -15.719 1.374 1 81.81 322 ALA A C 1
ATOM 2559 O O . ALA A 1 322 ? 17.656 -15.875 1.868 1 81.81 322 ALA A O 1
ATOM 2560 N N . PHE A 1 323 ? 15.406 -15.68 2.061 1 71.12 323 PHE A N 1
ATOM 2561 C CA . PHE A 1 323 ? 15.422 -15.867 3.506 1 71.12 323 PHE A CA 1
ATOM 2562 C C . PHE A 1 323 ? 15.969 -17.234 3.867 1 71.12 323 PHE A C 1
ATOM 2564 O O . PHE A 1 323 ? 15.461 -18.266 3.404 1 71.12 323 PHE A O 1
ATOM 2571 N N . PRO A 1 324 ? 17.172 -17.172 4.57 1 64.44 324 PRO A N 1
ATOM 2572 C CA . PRO A 1 324 ? 17.75 -18.469 4.945 1 64.44 324 PRO A CA 1
ATOM 2573 C C . PRO A 1 324 ? 16.922 -19.188 6.02 1 64.44 324 PRO A C 1
ATOM 2575 O O . PRO A 1 324 ? 16.453 -18.562 6.965 1 64.44 324 PRO A O 1
ATOM 2578 N N . LEU A 1 325 ? 16.375 -20.25 5.727 1 57.72 325 LEU A N 1
ATOM 2579 C CA . LEU A 1 325 ? 15.719 -21.047 6.75 1 57.72 325 LEU A CA 1
ATOM 2580 C C . LEU A 1 325 ? 16.719 -21.516 7.801 1 57.72 325 LEU A C 1
ATOM 2582 O O . LEU A 1 325 ? 17.875 -21.828 7.473 1 57.72 325 LEU A O 1
ATOM 2586 N N . LEU A 1 326 ? 16.609 -20.906 9.023 1 43.56 326 LEU A N 1
ATOM 2587 C CA . LEU A 1 326 ? 17.484 -21.406 10.07 1 43.56 326 LEU A CA 1
ATOM 2588 C C . LEU A 1 326 ? 17.328 -22.906 10.25 1 43.56 326 LEU A C 1
ATOM 2590 O O . LEU A 1 326 ? 16.219 -23.438 10.133 1 43.56 326 LEU A O 1
ATOM 2594 N N . MET B 1 1 ? -52 17.516 35.406 1 27 1 MET B N 1
ATOM 2595 C CA . MET B 1 1 ? -50.75 16.844 35.719 1 27 1 MET B CA 1
ATOM 2596 C C . MET B 1 1 ? -50.219 16.062 34.531 1 27 1 MET B C 1
ATOM 2598 O O . MET B 1 1 ? -50.562 14.891 34.344 1 27 1 MET B O 1
ATOM 2602 N N . SER B 1 2 ? -50.25 16.609 33.312 1 27.48 2 SER B N 1
ATOM 2603 C CA . SER B 1 2 ? -50.125 16.188 31.922 1 27.48 2 SER B CA 1
ATOM 2604 C C . SER B 1 2 ? -48.75 15.664 31.609 1 27.48 2 SER B C 1
ATOM 2606 O O . SER B 1 2 ? -47.75 16.359 31.844 1 27.48 2 SER B O 1
ATOM 2608 N N . ASP B 1 3 ? -48.5 14.336 31.734 1 28.09 3 ASP B N 1
ATOM 2609 C CA . ASP B 1 3 ? -47.344 13.477 31.656 1 28.09 3 ASP B CA 1
ATOM 2610 C C . ASP B 1 3 ? -46.625 13.648 30.312 1 28.09 3 ASP B C 1
ATOM 2612 O O . ASP B 1 3 ? -47.25 13.523 29.25 1 28.09 3 ASP B O 1
ATOM 2616 N N . PRO B 1 4 ? -45.531 14.469 30.328 1 27.81 4 PRO B N 1
ATOM 2617 C CA . PRO B 1 4 ? -44.875 14.797 29.047 1 27.81 4 PRO B CA 1
ATOM 2618 C C . PRO B 1 4 ? -44.5 13.555 28.234 1 27.81 4 PRO B C 1
ATOM 2620 O O . PRO B 1 4 ? -44.312 12.469 28.797 1 27.81 4 PRO B O 1
ATOM 2623 N N . VAL B 1 5 ? -44.906 13.391 27 1 25.22 5 VAL B N 1
ATOM 2624 C CA . VAL B 1 5 ? -44.656 12.453 25.906 1 25.22 5 VAL B CA 1
ATOM 2625 C C . VAL B 1 5 ? -43.156 12.242 25.719 1 25.22 5 VAL B C 1
ATOM 2627 O O . VAL B 1 5 ? -42.438 13.188 25.422 1 25.22 5 VAL B O 1
ATOM 2630 N N . LEU B 1 6 ? -42.531 11.25 26.297 1 24.53 6 LEU B N 1
ATOM 2631 C CA . LEU B 1 6 ? -41.156 10.766 26.094 1 24.53 6 LEU B CA 1
ATOM 2632 C C . LEU B 1 6 ? -40.906 10.562 24.609 1 24.53 6 LEU B C 1
ATOM 2634 O O . LEU B 1 6 ? -41.438 9.656 23.984 1 24.53 6 LEU B O 1
ATOM 2638 N N . ALA B 1 7 ? -40.781 11.602 23.828 1 27.8 7 ALA B N 1
ATOM 2639 C CA . ALA B 1 7 ? -40.438 11.43 22.422 1 27.8 7 ALA B CA 1
ATOM 2640 C C . ALA 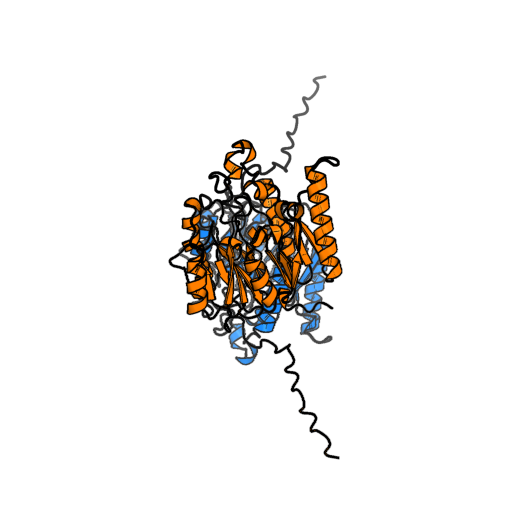B 1 7 ? -39.25 10.477 22.266 1 27.8 7 ALA B C 1
ATOM 2642 O O . ALA B 1 7 ? -38.188 10.672 22.875 1 27.8 7 ALA B O 1
ATOM 2643 N N . ALA B 1 8 ? -39.438 9.227 21.938 1 28.22 8 ALA B N 1
ATOM 2644 C CA . ALA B 1 8 ? -38.594 8.086 21.641 1 28.22 8 ALA B CA 1
ATOM 2645 C C . ALA B 1 8 ? -37.469 8.484 20.688 1 28.22 8 ALA B C 1
ATOM 2647 O O . ALA B 1 8 ? -37.719 8.867 19.547 1 28.22 8 ALA B O 1
ATOM 2648 N N . GLN B 1 9 ? -36.375 9.062 21.188 1 26.12 9 GLN B N 1
ATOM 2649 C CA . GLN B 1 9 ? -35.156 9.359 20.422 1 26.12 9 GLN B CA 1
ATOM 2650 C C . GLN B 1 9 ? -34.719 8.141 19.609 1 26.12 9 GLN B C 1
ATOM 2652 O O . GLN B 1 9 ? -34.5 7.066 20.172 1 26.12 9 GLN B O 1
ATOM 2657 N N . THR B 1 10 ? -35.312 7.938 18.406 1 30.22 10 THR B N 1
ATOM 2658 C CA . THR B 1 10 ? -34.844 6.914 17.469 1 30.22 10 THR B CA 1
ATOM 2659 C C . THR B 1 10 ? -33.312 6.926 17.375 1 30.22 10 THR B C 1
ATOM 2661 O O . THR B 1 10 ? -32.719 7.938 16.984 1 30.22 10 THR B O 1
ATOM 2664 N N . SER B 1 11 ? -32.594 6.352 18.297 1 28.84 11 SER B N 1
ATOM 2665 C CA . SER B 1 11 ? -31.156 6.082 18.281 1 28.84 11 SER B CA 1
ATOM 2666 C C . SER B 1 11 ? -30.703 5.539 16.938 1 28.84 11 SER B C 1
ATOM 2668 O O . SER B 1 11 ? -31.031 4.406 16.578 1 28.84 11 SER B O 1
ATOM 2670 N N . ASP B 1 12 ? -30.734 6.32 15.891 1 31.8 12 ASP B N 1
ATOM 2671 C CA . ASP B 1 12 ? -30.109 5.859 14.656 1 31.8 12 ASP B CA 1
ATOM 2672 C C . ASP B 1 12 ? -28.766 5.199 14.938 1 31.8 12 ASP B C 1
ATOM 2674 O O . ASP B 1 12 ? -27.859 5.824 15.492 1 31.8 12 ASP B O 1
ATOM 2678 N N . GLU B 1 13 ? -28.75 3.908 15.219 1 33.09 13 GLU B N 1
ATOM 2679 C CA . GLU B 1 13 ? -27.625 3.021 15.453 1 33.09 13 GLU B CA 1
ATOM 2680 C C . GLU B 1 13 ? -26.484 3.305 14.477 1 33.09 13 GLU B C 1
ATOM 2682 O O . GLU B 1 13 ? -26.703 3.346 13.266 1 33.09 13 GLU B O 1
ATOM 2687 N N . PRO B 1 14 ? -25.422 3.854 14.906 1 37.34 14 PRO B N 1
ATOM 2688 C CA . PRO B 1 14 ? -24.312 4.25 14.047 1 37.34 14 PRO B CA 1
ATOM 2689 C C . PRO B 1 14 ? -23.906 3.164 13.055 1 37.34 14 PRO B C 1
ATOM 2691 O O . PRO B 1 14 ? -23.062 3.393 12.188 1 37.34 14 PRO B O 1
ATOM 2694 N N . GLY B 1 15 ? -24.047 1.934 13.414 1 34.31 15 GLY B N 1
ATOM 2695 C CA . GLY B 1 15 ? -23.438 0.873 12.625 1 34.31 15 GLY B CA 1
ATOM 2696 C C . GLY B 1 15 ? -24.125 0.683 11.281 1 34.31 15 GLY B C 1
ATOM 2697 O O . GLY B 1 15 ? -24.656 -0.393 10.992 1 34.31 15 GLY B O 1
ATOM 2698 N N . GLU B 1 16 ? -24.812 1.571 10.789 1 36.41 16 GLU B N 1
ATOM 2699 C CA . GLU B 1 16 ? -25.359 1.186 9.492 1 36.41 16 GLU B CA 1
ATOM 2700 C C . GLU B 1 16 ? -24.328 0.464 8.641 1 36.41 16 GLU B C 1
ATOM 2702 O O . GLU B 1 16 ? -23.234 0.986 8.414 1 36.41 16 GLU B O 1
ATOM 2707 N N . HIS B 1 17 ? -24.234 -0.844 8.633 1 39.84 17 HIS B N 1
ATOM 2708 C CA . HIS B 1 17 ? -23.547 -1.764 7.734 1 39.84 17 HIS B CA 1
ATOM 2709 C C . HIS B 1 17 ? -23.375 -1.157 6.344 1 39.84 17 HIS B C 1
ATOM 2711 O O . HIS B 1 17 ? -24.375 -0.805 5.695 1 39.84 17 HIS B O 1
ATOM 2717 N N . LEU B 1 18 ? -22.547 -0.34 6.109 1 45.19 18 LEU B N 1
ATOM 2718 C CA . LEU B 1 18 ? -22.266 0.106 4.746 1 45.19 18 LEU B CA 1
ATOM 2719 C C . LEU B 1 18 ? -22.5 -1.021 3.746 1 45.19 18 LEU B C 1
ATOM 2721 O O . LEU B 1 18 ? -21.656 -1.905 3.592 1 45.19 18 LEU B O 1
ATOM 2725 N N . THR B 1 19 ? -23.703 -1.522 3.576 1 51.97 19 THR B N 1
ATOM 2726 C CA . THR B 1 19 ? -24.125 -2.559 2.639 1 51.97 19 THR B CA 1
ATOM 2727 C C . THR B 1 19 ? -23.594 -2.266 1.237 1 51.97 19 THR B C 1
ATOM 2729 O O . THR B 1 19 ? -23.484 -3.17 0.406 1 51.97 19 THR B O 1
ATOM 2732 N N . ALA B 1 20 ? -23.125 -0.873 1.005 1 65.5 20 ALA B N 1
ATOM 2733 C CA . ALA B 1 20 ? -22.781 -0.603 -0.387 1 65.5 20 ALA B CA 1
ATOM 2734 C C . ALA B 1 20 ? -21.266 -0.7 -0.601 1 65.5 20 ALA B C 1
ATOM 2736 O O . ALA B 1 20 ? -20.484 -0.459 0.322 1 65.5 20 ALA B O 1
ATOM 2737 N N . ARG B 1 21 ? -20.828 -1.221 -1.605 1 77.5 21 ARG B N 1
ATOM 2738 C CA . ARG B 1 21 ? -19.438 -1.278 -2.055 1 77.5 21 ARG B CA 1
ATOM 2739 C C . ARG B 1 21 ? -18.797 0.103 -2.02 1 77.5 21 ARG B C 1
ATOM 2741 O O . ARG B 1 21 ? -19.328 1.057 -2.592 1 77.5 21 ARG B O 1
ATOM 2748 N N . PRO B 1 22 ? -17.766 0.196 -1.165 1 83.5 22 PRO B N 1
ATOM 2749 C CA . PRO B 1 22 ? -17.078 1.484 -1.229 1 83.5 22 PRO B CA 1
ATOM 2750 C C . PRO B 1 22 ? -16.562 1.812 -2.631 1 83.5 22 PRO B C 1
ATOM 2752 O O . PRO B 1 22 ? -16.031 0.937 -3.32 1 83.5 22 PRO B O 1
ATOM 2755 N N . ALA B 1 23 ? -16.688 3.033 -3.053 1 82.75 23 ALA B N 1
ATOM 2756 C CA . ALA B 1 23 ? -16.281 3.453 -4.391 1 82.75 23 ALA B CA 1
ATOM 2757 C C . ALA B 1 23 ? -14.797 3.785 -4.434 1 82.75 23 ALA B C 1
ATOM 2759 O O . ALA B 1 23 ? -14.172 3.75 -5.496 1 82.75 23 ALA B O 1
ATOM 2760 N N . ASN B 1 24 ? -14.273 4.164 -3.348 1 87.38 24 ASN B N 1
ATOM 2761 C CA . ASN B 1 24 ? -12.867 4.535 -3.186 1 87.38 24 ASN B CA 1
ATOM 2762 C C . ASN B 1 24 ? -12.422 4.43 -1.729 1 87.38 24 ASN B C 1
ATOM 2764 O O . ASN B 1 24 ? -13.227 4.113 -0.853 1 87.38 24 ASN B O 1
ATOM 2768 N N . PRO B 1 25 ? -11.172 4.664 -1.485 1 88.19 25 PRO B N 1
ATOM 2769 C CA . PRO B 1 25 ? -10.68 4.508 -0.115 1 88.19 25 PRO B CA 1
ATOM 2770 C C . PRO B 1 25 ? -11.352 5.469 0.867 1 88.19 25 PRO B C 1
ATOM 2772 O O . PRO B 1 25 ? -11.391 5.199 2.07 1 88.19 25 PRO B O 1
ATOM 2775 N N . GLY B 1 26 ? -11.812 6.602 0.371 1 86.56 26 GLY B N 1
ATOM 2776 C CA . GLY B 1 26 ? -12.477 7.566 1.23 1 86.56 26 GLY B CA 1
ATOM 2777 C C . GLY B 1 26 ? -13.734 7.012 1.885 1 86.56 26 GLY B C 1
ATOM 2778 O O . GLY B 1 26 ? -14.188 7.543 2.9 1 86.56 26 GLY B O 1
ATOM 2779 N N . GLN B 1 27 ? -14.195 5.902 1.415 1 86.19 27 GLN B N 1
ATOM 2780 C CA . GLN B 1 27 ? -15.469 5.348 1.874 1 86.19 27 GLN B CA 1
ATOM 2781 C C . GLN B 1 27 ? -15.25 4.059 2.658 1 86.19 27 GLN B C 1
ATOM 2783 O O . GLN B 1 27 ? -16.219 3.361 2.992 1 86.19 27 GLN B O 1
ATOM 2788 N N . LEU B 1 28 ? -14.055 3.803 2.975 1 88.5 28 LEU B N 1
ATOM 2789 C CA . LEU B 1 28 ? -13.742 2.564 3.68 1 88.5 28 LEU B CA 1
ATOM 2790 C C . LEU B 1 28 ? -14.062 2.689 5.168 1 88.5 28 LEU B C 1
ATOM 2792 O O . LEU B 1 28 ? -13.977 3.781 5.734 1 88.5 28 LEU B O 1
ATOM 2796 N N . GLY B 1 29 ? -14.484 1.553 5.758 1 85.31 29 GLY B N 1
ATOM 2797 C CA . GLY B 1 29 ? -14.648 1.478 7.199 1 85.31 29 GLY B CA 1
ATOM 2798 C C . GLY B 1 29 ? -13.359 1.162 7.934 1 85.31 29 GLY B C 1
ATOM 2799 O O . GLY B 1 29 ? -13.359 0.371 8.875 1 85.31 29 GLY B O 1
ATOM 2800 N N . ARG B 1 30 ? -12.219 1.567 7.441 1 91.38 30 ARG B N 1
ATOM 2801 C CA . ARG B 1 30 ? -10.859 1.468 7.953 1 91.38 30 ARG B CA 1
ATOM 2802 C C . ARG B 1 30 ? -10.039 2.695 7.57 1 91.38 30 ARG B C 1
ATOM 2804 O O . ARG B 1 30 ? -10.289 3.322 6.539 1 91.38 30 ARG B O 1
ATOM 2811 N N . PRO B 1 31 ? -9.078 3.053 8.539 1 96.44 31 PRO B N 1
ATOM 2812 C CA . PRO B 1 31 ? -8.234 4.172 8.117 1 96.44 31 PRO B CA 1
ATOM 2813 C C . PRO B 1 31 ? -7.559 3.926 6.773 1 96.44 31 PRO B C 1
ATOM 2815 O O . PRO B 1 31 ? -7.18 2.793 6.465 1 96.44 31 PRO B O 1
ATOM 2818 N N . ALA B 1 32 ? -7.457 4.93 6.004 1 96.94 32 ALA B N 1
ATOM 2819 C CA . ALA B 1 32 ? -6.801 4.867 4.703 1 96.94 32 ALA B CA 1
ATOM 2820 C C . ALA B 1 32 ? -5.875 6.062 4.492 1 96.94 32 ALA B C 1
ATOM 2822 O O . ALA B 1 32 ? -6.227 7.195 4.832 1 96.94 32 ALA B O 1
ATOM 2823 N N . PHE B 1 33 ? -4.703 5.82 4.008 1 98.31 33 PHE B N 1
ATOM 2824 C CA . PHE B 1 33 ? -3.701 6.859 3.793 1 98.31 33 PHE B CA 1
ATOM 2825 C C . PHE B 1 33 ? -3.062 6.719 2.416 1 98.31 33 PHE B C 1
ATOM 2827 O O . PHE B 1 33 ? -3.166 5.664 1.782 1 98.31 33 PHE B O 1
ATOM 2834 N N . LEU B 1 34 ? -2.523 7.773 1.933 1 97.94 34 LEU B N 1
ATOM 2835 C CA . LEU B 1 34 ? -1.632 7.801 0.778 1 97.94 34 LEU B CA 1
ATOM 2836 C C . LEU B 1 34 ? -0.196 8.078 1.208 1 97.94 34 LEU B C 1
ATOM 2838 O O . LEU B 1 34 ? 0.058 9.023 1.968 1 97.94 34 LEU B O 1
ATOM 2842 N N . MET B 1 35 ? 0.708 7.254 0.852 1 97.88 35 MET B N 1
ATOM 2843 C CA . MET B 1 35 ? 2.141 7.457 1.043 1 97.88 35 MET B CA 1
ATOM 2844 C C . MET B 1 35 ? 2.898 7.262 -0.266 1 97.88 35 MET B C 1
ATOM 2846 O O . MET B 1 35 ? 2.297 6.945 -1.295 1 97.88 35 MET B O 1
ATOM 2850 N N . ASN B 1 36 ? 4.133 7.562 -0.285 1 96.06 36 ASN B N 1
ATOM 2851 C CA . ASN B 1 36 ? 5 7.375 -1.442 1 96.06 36 ASN B CA 1
ATOM 2852 C C . ASN B 1 36 ? 6.371 6.84 -1.034 1 96.06 36 ASN B C 1
ATOM 2854 O O . ASN B 1 36 ? 7.023 7.402 -0.151 1 96.06 36 ASN B O 1
ATOM 2858 N N . ALA B 1 37 ? 6.734 5.688 -1.612 1 94.06 37 ALA B N 1
ATOM 2859 C CA . ALA B 1 37 ? 8.086 5.184 -1.383 1 94.06 37 ALA B CA 1
ATOM 2860 C C . ALA B 1 37 ? 9.133 6.16 -1.909 1 94.06 37 ALA B C 1
ATOM 2862 O O . ALA B 1 37 ? 8.922 6.82 -2.93 1 94.06 37 ALA B O 1
ATOM 2863 N N . PRO B 1 38 ? 10.273 6.258 -1.246 1 93 38 PRO B N 1
ATOM 2864 C CA . PRO B 1 38 ? 11.242 7.316 -1.54 1 93 38 PRO B CA 1
ATOM 2865 C C . PRO B 1 38 ? 12.156 6.965 -2.711 1 93 38 PRO B C 1
ATOM 2867 O O . PRO B 1 38 ? 13.367 7.184 -2.637 1 93 38 PRO B O 1
ATOM 2870 N N . PHE B 1 39 ? 11.594 6.543 -3.795 1 89.38 39 PHE B N 1
ATOM 2871 C CA . PHE B 1 39 ? 12.383 6.195 -4.969 1 89.38 39 PHE B CA 1
ATOM 2872 C C . PHE B 1 39 ? 13 7.441 -5.59 1 89.38 39 PHE B C 1
ATOM 2874 O O . PHE B 1 39 ? 14.125 7.395 -6.102 1 89.38 39 PHE B O 1
ATOM 2881 N N . SER B 1 40 ? 12.32 8.602 -5.535 1 87.94 40 SER B N 1
ATOM 2882 C CA . SER B 1 40 ? 12.805 9.82 -6.168 1 87.94 40 SER B CA 1
ATOM 2883 C C . SER B 1 40 ? 13.273 10.836 -5.133 1 87.94 40 SER B C 1
ATOM 2885 O O . SER B 1 40 ? 13.641 11.961 -5.477 1 87.94 40 SER B O 1
ATOM 2887 N N . TYR B 1 41 ? 13.25 10.461 -3.85 1 90.81 41 TYR B N 1
ATOM 2888 C CA . TYR B 1 41 ? 13.562 11.406 -2.783 1 90.81 41 TYR B CA 1
ATOM 2889 C C . TYR B 1 41 ? 15 11.898 -2.895 1 90.81 41 TYR B C 1
ATOM 2891 O O . TYR B 1 41 ? 15.93 11.102 -3.041 1 90.81 41 TYR B O 1
ATOM 2899 N N . SER B 1 42 ? 15.07 13.133 -2.9 1 85.81 42 SER B N 1
ATOM 2900 C CA . SER B 1 42 ? 16.375 13.789 -2.865 1 85.81 42 SER B CA 1
ATOM 2901 C C . SER B 1 42 ? 16.281 15.195 -2.277 1 85.81 42 SER B C 1
ATOM 2903 O O . SER B 1 42 ? 15.18 15.672 -1.979 1 85.81 42 SER B O 1
ATOM 2905 N N . CYS B 1 43 ? 17.391 15.734 -1.938 1 81.62 43 CYS B N 1
ATOM 2906 C CA . CYS B 1 43 ? 17.484 17.094 -1.421 1 81.62 43 CYS B CA 1
ATOM 2907 C C . CYS B 1 43 ? 18.391 17.953 -2.287 1 81.62 43 CYS B C 1
ATOM 2909 O O . CYS B 1 43 ? 19.188 18.75 -1.769 1 81.62 43 CYS B O 1
ATOM 2911 N N . ASP B 1 44 ? 18.219 17.641 -3.592 1 77.81 44 ASP B N 1
ATOM 2912 C CA . ASP B 1 44 ? 19.094 18.328 -4.543 1 77.81 44 ASP B CA 1
ATOM 2913 C C . ASP B 1 44 ? 18.797 19.828 -4.566 1 77.81 44 ASP B C 1
ATOM 2915 O O . ASP B 1 44 ? 19.719 20.641 -4.629 1 77.81 44 ASP B O 1
ATOM 2919 N N . VAL B 1 45 ? 17.484 20.125 -4.551 1 77 45 VAL B N 1
ATOM 2920 C CA . VAL B 1 45 ? 17.062 21.516 -4.492 1 77 45 VAL B CA 1
ATOM 2921 C C . VAL B 1 45 ? 16.672 21.875 -3.061 1 77 45 VAL B C 1
ATOM 2923 O O . VAL B 1 45 ? 15.891 21.172 -2.43 1 77 45 VAL B O 1
ATOM 2926 N N . ALA B 1 46 ? 17.266 22.938 -2.57 1 74.44 46 ALA B N 1
ATOM 2927 C CA . ALA B 1 46 ? 16.922 23.422 -1.237 1 74.44 46 ALA B CA 1
ATOM 2928 C C . ALA B 1 46 ? 15.602 24.172 -1.252 1 74.44 46 ALA B C 1
ATOM 2930 O O . ALA B 1 46 ? 15.555 25.375 -1.523 1 74.44 46 ALA B O 1
ATOM 2931 N N . ASN B 1 47 ? 14.609 23.484 -0.917 1 73.25 47 ASN B N 1
ATOM 2932 C CA . ASN B 1 47 ? 13.273 24.078 -0.983 1 73.25 47 ASN B CA 1
ATOM 2933 C C . ASN B 1 47 ? 12.961 24.891 0.265 1 73.25 47 ASN B C 1
ATOM 2935 O O . ASN B 1 47 ? 12.031 25.703 0.262 1 73.25 47 ASN B O 1
ATOM 2939 N N . ASN B 1 48 ? 13.734 24.594 1.366 1 72.06 48 ASN B N 1
ATOM 2940 C CA . ASN B 1 48 ? 13.531 25.344 2.602 1 72.06 48 ASN B CA 1
ATOM 2941 C C . ASN B 1 48 ? 14.727 26.234 2.926 1 72.06 48 ASN B C 1
ATOM 2943 O O . ASN B 1 48 ? 15.867 25.875 2.611 1 72.06 48 ASN B O 1
ATOM 2947 N N . VAL B 1 49 ? 14.445 27.344 3.502 1 67.94 49 VAL B N 1
ATOM 2948 C CA . VAL B 1 49 ? 15.422 28.406 3.727 1 67.94 49 VAL B CA 1
ATOM 2949 C C . VAL B 1 49 ? 16.578 27.859 4.562 1 67.94 49 VAL B C 1
ATOM 2951 O O . VAL B 1 49 ? 17.75 28.172 4.305 1 67.94 49 VAL B O 1
ATOM 2954 N N . TRP B 1 50 ? 16.234 27.047 5.516 1 68.12 50 TRP B N 1
ATOM 2955 C CA . TRP B 1 50 ? 17.281 26.562 6.418 1 68.12 50 TRP B CA 1
ATOM 2956 C C . TRP B 1 50 ? 18.219 25.594 5.703 1 68.12 50 TRP B C 1
ATOM 2958 O O . TRP B 1 50 ? 19.344 25.375 6.148 1 68.12 50 TRP B O 1
ATOM 2968 N N . MET B 1 51 ? 17.781 25.016 4.645 1 69.25 51 MET B N 1
ATOM 2969 C CA . MET B 1 51 ? 18.578 24.031 3.924 1 69.25 51 MET B CA 1
ATOM 2970 C C . MET B 1 51 ? 19.75 24.703 3.199 1 69.25 51 MET B C 1
ATOM 2972 O O . MET B 1 51 ? 20.75 24.047 2.883 1 69.25 51 MET B O 1
ATOM 2976 N N . GLU B 1 52 ? 19.594 25.953 3.037 1 67.62 52 GLU B N 1
ATOM 2977 C CA . GLU B 1 52 ? 20.625 26.672 2.322 1 67.62 52 GLU B CA 1
ATOM 2978 C C . GLU B 1 52 ? 21.906 26.797 3.166 1 67.62 52 GLU B C 1
ATOM 2980 O O . GLU B 1 52 ? 23 26.953 2.629 1 67.62 52 GLU B O 1
ATOM 2985 N N . ASP B 1 53 ? 21.656 26.609 4.41 1 66.62 53 ASP B N 1
ATOM 2986 C CA . ASP B 1 53 ? 22.797 26.766 5.309 1 66.62 53 ASP B CA 1
ATOM 2987 C C . ASP B 1 53 ? 23.547 25.453 5.477 1 66.62 53 ASP B C 1
ATOM 2989 O O . ASP B 1 53 ? 24.625 25.422 6.059 1 66.62 53 ASP B O 1
ATOM 2993 N N . LEU B 1 54 ? 22.969 24.422 4.891 1 72.69 54 LEU B N 1
ATOM 2994 C CA . LEU B 1 54 ? 23.578 23.109 5.059 1 72.69 54 LEU B CA 1
ATOM 2995 C C . LEU B 1 54 ? 24.516 22.781 3.895 1 72.69 54 LEU B C 1
ATOM 2997 O O . LEU B 1 54 ? 24.297 23.25 2.771 1 72.69 54 LEU B O 1
ATOM 3001 N N . THR B 1 55 ? 25.672 22.125 4.277 1 71.88 55 THR B N 1
ATOM 3002 C CA . THR B 1 55 ? 26.547 21.641 3.215 1 71.88 55 THR B CA 1
ATOM 3003 C C . THR B 1 55 ? 25.844 20.562 2.391 1 71.88 55 THR B C 1
ATOM 3005 O O . THR B 1 55 ? 24.875 19.953 2.85 1 71.88 55 THR B O 1
ATOM 3008 N N . ASP B 1 56 ? 26.266 20.453 1.185 1 66.44 56 ASP B N 1
ATOM 3009 C CA . ASP B 1 56 ? 25.719 19.438 0.298 1 66.44 56 ASP B CA 1
ATOM 3010 C C . ASP B 1 56 ? 25.75 18.062 0.953 1 66.44 56 ASP B C 1
ATOM 3012 O O . ASP B 1 56 ? 24.781 17.297 0.836 1 66.44 56 ASP B O 1
ATOM 3016 N N . GLU B 1 57 ? 26.828 17.844 1.634 1 68.69 57 GLU B N 1
ATOM 3017 C CA . GLU B 1 57 ? 27 16.531 2.254 1 68.69 57 GLU B CA 1
ATOM 3018 C C . GLU B 1 57 ? 25.984 16.297 3.367 1 68.69 57 GLU B C 1
ATOM 3020 O O . GLU B 1 57 ? 25.5 15.188 3.543 1 68.69 57 GLU B O 1
ATOM 3025 N N . GLU B 1 58 ? 25.641 17.375 3.943 1 73.12 58 GLU B N 1
ATOM 3026 C CA . GLU B 1 58 ? 24.719 17.281 5.074 1 73.12 58 GLU B CA 1
ATOM 3027 C C . GLU B 1 58 ? 23.281 17.141 4.602 1 73.12 58 GLU B C 1
ATOM 3029 O O . GLU B 1 58 ? 22.438 16.625 5.336 1 73.12 58 GLU B O 1
ATOM 3034 N N . ARG B 1 59 ? 23.156 17.438 3.367 1 77.44 59 ARG B N 1
ATOM 3035 C CA . ARG B 1 59 ? 21.781 17.531 2.873 1 77.44 59 ARG B CA 1
ATOM 3036 C C . ARG B 1 59 ? 21.406 16.266 2.104 1 77.44 59 ARG B C 1
ATOM 3038 O O . ARG B 1 59 ? 20.219 16 1.891 1 77.44 59 ARG B O 1
ATOM 3045 N N . VAL B 1 60 ? 22.359 15.523 1.795 1 83.94 60 VAL B N 1
ATOM 3046 C CA . VAL B 1 60 ? 22.047 14.383 0.933 1 83.94 60 VAL B CA 1
ATOM 3047 C C . VAL B 1 60 ? 21.594 13.203 1.783 1 83.94 60 VAL B C 1
ATOM 3049 O O . VAL B 1 60 ? 22.359 12.688 2.605 1 83.94 60 VAL B O 1
ATOM 3052 N N . PRO B 1 61 ? 20.391 12.836 1.592 1 90.06 61 PRO B N 1
ATOM 3053 C CA . PRO B 1 61 ? 19.906 11.68 2.365 1 90.06 61 PRO B CA 1
ATOM 3054 C C . PRO B 1 61 ? 20.594 10.375 1.955 1 90.06 61 PRO B C 1
ATOM 3056 O O . PRO B 1 61 ? 20.969 10.211 0.791 1 90.06 61 PRO B O 1
ATOM 3059 N N . ASP B 1 62 ? 20.859 9.523 2.977 1 91.19 62 ASP B N 1
ATOM 3060 C CA . ASP B 1 62 ? 21.234 8.148 2.705 1 91.19 62 ASP B CA 1
ATOM 3061 C C . ASP B 1 62 ? 20.047 7.34 2.176 1 91.19 62 ASP B C 1
ATOM 3063 O O . ASP B 1 62 ? 19.078 7.113 2.896 1 91.19 62 ASP B O 1
ATOM 3067 N N . PRO B 1 63 ? 20.141 6.898 0.972 1 89.56 63 PRO B N 1
ATOM 3068 C CA . PRO B 1 63 ? 18.984 6.25 0.371 1 89.56 63 PRO B CA 1
ATOM 3069 C C . PRO B 1 63 ? 18.578 4.965 1.093 1 89.56 63 PRO B C 1
ATOM 3071 O O . PRO B 1 63 ? 17.391 4.672 1.238 1 89.56 63 PRO B O 1
ATOM 3074 N N . SER B 1 64 ? 19.562 4.172 1.496 1 90.69 64 SER B N 1
ATOM 3075 C CA . SER B 1 64 ? 19.266 2.924 2.191 1 90.69 64 SER B CA 1
ATOM 3076 C C . SER B 1 64 ? 18.562 3.186 3.516 1 90.69 64 SER B C 1
ATOM 3078 O O . SER B 1 64 ? 17.562 2.531 3.834 1 90.69 64 SER B O 1
ATOM 3080 N N . ARG B 1 65 ? 19.078 4.168 4.219 1 93.44 65 ARG B N 1
ATOM 3081 C CA . ARG B 1 65 ? 18.484 4.52 5.5 1 93.44 65 ARG B CA 1
ATOM 3082 C C . ARG B 1 65 ? 17.094 5.141 5.309 1 93.44 65 ARG B C 1
ATOM 3084 O O . ARG B 1 65 ? 16.172 4.867 6.074 1 93.44 65 ARG B O 1
ATOM 3091 N N . ALA B 1 66 ? 16.969 6 4.316 1 95 66 ALA B N 1
ATOM 3092 C CA . ALA B 1 66 ? 15.688 6.617 4.016 1 95 66 ALA B CA 1
ATOM 3093 C C . ALA B 1 66 ? 14.625 5.555 3.717 1 95 66 ALA B C 1
ATOM 3095 O O . ALA B 1 66 ? 13.5 5.645 4.203 1 95 66 ALA B O 1
ATOM 3096 N N . PHE B 1 67 ? 15.016 4.57 2.994 1 94.31 67 PHE B N 1
ATOM 3097 C CA . PHE B 1 67 ? 14.078 3.512 2.643 1 94.31 67 PHE B CA 1
ATOM 3098 C C . PHE B 1 67 ? 13.711 2.688 3.869 1 94.31 67 PHE B C 1
ATOM 3100 O O . PHE B 1 67 ? 12.539 2.34 4.062 1 94.31 67 PHE B O 1
ATOM 3107 N N . ALA B 1 68 ? 14.734 2.373 4.664 1 94.38 68 ALA B N 1
ATOM 3108 C CA . ALA B 1 68 ? 14.461 1.622 5.887 1 94.38 68 ALA B CA 1
ATOM 3109 C C . ALA B 1 68 ? 13.492 2.381 6.789 1 94.38 68 ALA B C 1
ATOM 3111 O O . ALA B 1 68 ? 12.555 1.795 7.336 1 94.38 68 ALA B O 1
ATOM 3112 N N . GLN B 1 69 ? 13.734 3.684 6.938 1 97.06 69 GLN B N 1
ATOM 3113 C CA . GLN B 1 69 ? 12.875 4.531 7.758 1 97.06 69 GLN B CA 1
ATOM 3114 C C . GLN B 1 69 ? 11.453 4.574 7.203 1 97.06 69 GLN B C 1
ATOM 3116 O O . GLN B 1 69 ? 10.484 4.445 7.957 1 97.06 69 GLN B O 1
ATOM 3121 N N . PHE B 1 70 ? 11.305 4.727 5.883 1 97.38 70 PHE B N 1
ATOM 3122 C CA . PHE B 1 70 ? 10 4.715 5.23 1 97.38 70 PHE B CA 1
ATOM 3123 C C . PHE B 1 70 ? 9.281 3.393 5.477 1 97.38 70 PHE B C 1
ATOM 3125 O O . PHE B 1 70 ? 8.109 3.381 5.848 1 97.38 70 PHE B O 1
ATOM 3132 N N . LEU B 1 71 ? 9.977 2.307 5.281 1 97 71 LEU B N 1
ATOM 3133 C CA . LEU B 1 71 ? 9.359 0.99 5.406 1 97 71 LEU B CA 1
ATOM 3134 C C . LEU B 1 71 ? 8.883 0.745 6.836 1 97 71 LEU B C 1
ATOM 3136 O O . LEU B 1 71 ? 7.848 0.116 7.051 1 97 71 LEU B O 1
ATOM 3140 N N . ASP B 1 72 ? 9.633 1.206 7.836 1 97.88 72 ASP B N 1
ATOM 3141 C CA . ASP B 1 72 ? 9.211 1.062 9.227 1 97.88 72 ASP B CA 1
ATOM 3142 C C . ASP B 1 72 ? 7.867 1.743 9.461 1 97.88 72 ASP B C 1
ATOM 3144 O O . ASP B 1 72 ? 6.961 1.152 10.062 1 97.88 72 ASP B O 1
ATOM 3148 N N . LEU B 1 73 ? 7.781 2.945 8.984 1 98.69 73 LEU B N 1
ATOM 3149 C CA . LEU B 1 73 ? 6.539 3.697 9.125 1 98.69 73 LEU B CA 1
ATOM 3150 C C . LEU B 1 73 ? 5.418 3.049 8.32 1 98.69 73 LEU B C 1
ATOM 3152 O O . LEU B 1 73 ? 4.324 2.82 8.836 1 98.69 73 LEU B O 1
ATOM 3156 N N . TYR B 1 74 ? 5.703 2.727 7.078 1 98.56 74 TYR B N 1
ATOM 3157 C CA . TYR B 1 74 ? 4.723 2.125 6.18 1 98.56 74 TYR B CA 1
ATOM 3158 C C . TYR B 1 74 ? 4.164 0.834 6.766 1 98.56 74 TYR B C 1
ATOM 3160 O O . TYR B 1 74 ? 2.949 0.646 6.828 1 98.56 74 TYR B O 1
ATOM 3168 N N . ASN B 1 75 ? 5.059 -0.072 7.188 1 98.62 75 ASN B N 1
ATOM 3169 C CA . ASN B 1 75 ? 4.629 -1.372 7.688 1 98.62 75 ASN B CA 1
ATOM 3170 C C . ASN B 1 75 ? 3.748 -1.229 8.93 1 98.62 75 ASN B C 1
ATOM 3172 O O . ASN B 1 75 ? 2.748 -1.938 9.07 1 98.62 75 ASN B O 1
ATOM 3176 N N . TYR B 1 76 ? 4.113 -0.303 9.797 1 98.69 76 TYR B N 1
ATOM 3177 C CA . TYR B 1 76 ? 3.32 -0.079 11.008 1 98.69 76 TYR B CA 1
ATOM 3178 C C . TYR B 1 76 ? 1.917 0.399 10.656 1 98.69 76 TYR B C 1
ATOM 3180 O O . TYR B 1 76 ? 0.927 -0.144 11.148 1 98.69 76 TYR B O 1
ATOM 3188 N N . VAL B 1 77 ? 1.823 1.382 9.773 1 98.75 77 VAL B N 1
ATOM 3189 C CA . VAL B 1 77 ? 0.546 1.993 9.422 1 98.75 77 VAL B CA 1
ATOM 3190 C C . VAL B 1 77 ? -0.3 1 8.633 1 98.75 77 VAL B C 1
ATOM 3192 O O . VAL B 1 77 ? -1.492 0.836 8.898 1 98.75 77 VAL B O 1
ATOM 3195 N N . ALA B 1 78 ? 0.312 0.3 7.73 1 98.5 78 ALA B N 1
ATOM 3196 C CA . ALA B 1 78 ? -0.403 -0.589 6.816 1 98.5 78 ALA B CA 1
ATOM 3197 C C . ALA B 1 78 ? -0.93 -1.819 7.547 1 98.5 78 ALA B C 1
ATOM 3199 O O . ALA B 1 78 ? -1.821 -2.512 7.051 1 98.5 78 ALA B O 1
ATOM 3200 N N . ALA B 1 79 ? -0.365 -2.111 8.688 1 98.12 79 ALA B N 1
ATOM 3201 C CA . ALA B 1 79 ? -0.865 -3.229 9.484 1 98.12 79 ALA B CA 1
ATOM 3202 C C . ALA B 1 79 ? -2.285 -2.961 9.977 1 98.12 79 ALA B C 1
ATOM 3204 O O . ALA B 1 79 ? -3.025 -3.893 10.297 1 98.12 79 ALA B O 1
ATOM 3205 N N . GLU B 1 80 ? -2.684 -1.638 9.984 1 96.56 80 GLU B N 1
ATOM 3206 C CA . GLU B 1 80 ? -3.98 -1.308 10.562 1 96.56 80 GLU B CA 1
ATOM 3207 C C . GLU B 1 80 ? -4.812 -0.456 9.609 1 96.56 80 GLU B C 1
ATOM 3209 O O . GLU B 1 80 ? -5.953 -0.103 9.922 1 96.56 80 GLU B O 1
ATOM 3214 N N . ALA B 1 81 ? -4.285 -0.131 8.492 1 97.94 81 ALA B N 1
ATOM 3215 C CA . ALA B 1 81 ? -4.926 0.778 7.547 1 97.94 81 ALA B CA 1
ATOM 3216 C C . ALA B 1 81 ? -4.691 0.327 6.109 1 97.94 81 ALA B C 1
ATOM 3218 O O . ALA B 1 81 ? -3.834 -0.523 5.852 1 97.94 81 ALA B O 1
ATOM 3219 N N . LEU B 1 82 ? -5.523 0.73 5.238 1 97.5 82 LEU B N 1
ATOM 3220 C CA . LEU B 1 82 ? -5.176 0.663 3.824 1 97.5 82 LEU B CA 1
ATOM 3221 C C . LEU B 1 82 ? -4.246 1.806 3.436 1 97.5 82 LEU B C 1
ATOM 3223 O O . LEU B 1 82 ? -4.566 2.977 3.658 1 97.5 82 LEU B O 1
ATOM 3227 N N . VAL B 1 83 ? -3.08 1.47 2.936 1 98.19 83 VAL B N 1
ATOM 3228 C CA . VAL B 1 83 ? -2.127 2.488 2.508 1 98.19 83 VAL B CA 1
ATOM 3229 C C . VAL B 1 83 ? -1.912 2.395 0.999 1 98.19 83 VAL B C 1
ATOM 3231 O O . VAL B 1 83 ? -1.309 1.437 0.509 1 98.19 83 VAL B O 1
ATOM 3234 N N . ALA B 1 84 ? -2.451 3.369 0.295 1 96.06 84 ALA B N 1
ATOM 3235 C CA . ALA B 1 84 ? -2.129 3.5 -1.124 1 96.06 84 ALA B CA 1
ATOM 3236 C C . ALA B 1 84 ? -0.737 4.094 -1.316 1 96.06 84 ALA B C 1
ATOM 3238 O O . ALA B 1 84 ? -0.304 4.945 -0.534 1 96.06 84 ALA B O 1
ATOM 3239 N N . LEU B 1 85 ? -0.066 3.623 -2.322 1 95.44 85 LEU B N 1
ATOM 3240 C CA . LEU B 1 85 ? 1.231 4.168 -2.711 1 95.44 85 LEU B CA 1
ATOM 3241 C C . LEU B 1 85 ? 1.152 4.84 -4.078 1 95.44 85 LEU B C 1
ATOM 3243 O O . LEU B 1 85 ? 0.547 4.297 -5.004 1 95.44 85 LEU B O 1
ATOM 3247 N N . LEU B 1 86 ? 1.695 6.055 -4.199 1 92.56 86 LEU B N 1
ATOM 3248 C CA . LEU B 1 86 ? 1.789 6.691 -5.508 1 92.56 86 LEU B CA 1
ATOM 3249 C C . LEU B 1 86 ? 2.682 5.883 -6.441 1 92.56 86 LEU B C 1
ATOM 3251 O O . LEU B 1 86 ? 3.746 5.41 -6.035 1 92.56 86 LEU B O 1
ATOM 3255 N N . PRO B 1 87 ? 2.145 5.73 -7.695 1 83.81 87 PRO B N 1
ATOM 3256 C CA . PRO B 1 87 ? 3.066 5.168 -8.688 1 83.81 87 PRO B CA 1
ATOM 3257 C C . PRO B 1 87 ? 4.148 6.156 -9.117 1 83.81 87 PRO B C 1
ATOM 3259 O O . PRO B 1 87 ? 3.844 7.312 -9.422 1 83.81 87 PRO B O 1
ATOM 3262 N N . THR B 1 88 ? 5.41 6.078 -8.711 1 76.19 88 THR B N 1
ATOM 3263 C CA . THR B 1 88 ? 6.48 7.039 -8.953 1 76.19 88 THR B CA 1
ATOM 3264 C C . THR B 1 88 ? 6.824 7.109 -10.438 1 76.19 88 THR B C 1
ATOM 3266 O O . THR B 1 88 ? 7.52 6.234 -10.961 1 76.19 88 THR B O 1
ATOM 3269 N N . PRO B 1 89 ? 6.309 8.109 -11.141 1 61.25 89 PRO B N 1
ATOM 3270 C CA . PRO B 1 89 ? 6.512 8.172 -12.586 1 61.25 89 PRO B CA 1
ATOM 3271 C C . PRO B 1 89 ? 7.984 8.289 -12.969 1 61.25 89 PRO B C 1
ATOM 3273 O O . PRO B 1 89 ? 8.359 7.969 -14.102 1 61.25 89 PRO B O 1
ATOM 3276 N N . ARG B 1 90 ? 8.68 8.875 -12.094 1 64.56 90 ARG B N 1
ATOM 3277 C CA . ARG B 1 90 ? 10.07 9.117 -12.484 1 64.56 90 ARG B CA 1
ATOM 3278 C C . ARG B 1 90 ? 11.008 8.906 -11.297 1 64.56 90 ARG B C 1
ATOM 3280 O O . ARG B 1 90 ? 10.688 9.281 -10.172 1 64.56 90 ARG B O 1
ATOM 3287 N N . THR B 1 91 ? 11.953 8.086 -11.633 1 61.72 91 THR B N 1
ATOM 3288 C CA . THR B 1 91 ? 12.984 7.906 -10.617 1 61.72 91 THR B CA 1
ATOM 3289 C C . THR B 1 91 ? 13.82 9.172 -10.461 1 61.72 91 THR B C 1
ATOM 3291 O O . THR B 1 91 ? 14.641 9.273 -9.547 1 61.72 91 THR B O 1
ATOM 3294 N N . THR B 1 92 ? 13.531 10 -11.367 1 65.94 92 THR B N 1
ATOM 3295 C CA . THR B 1 92 ? 14.25 11.266 -11.266 1 65.94 92 THR B CA 1
ATOM 3296 C C . THR B 1 92 ? 13.281 12.445 -11.297 1 65.94 92 THR B C 1
ATOM 3298 O O . THR B 1 92 ? 12.172 12.328 -11.82 1 65.94 92 THR B O 1
ATOM 3301 N N . GLY B 1 93 ? 13.68 13.312 -10.578 1 78.94 93 GLY B N 1
ATOM 3302 C CA . GLY B 1 93 ? 12.812 14.461 -10.398 1 78.94 93 GLY B CA 1
ATOM 3303 C C . GLY B 1 93 ? 11.781 14.258 -9.305 1 78.94 93 GLY B C 1
ATOM 3304 O O . GLY B 1 93 ? 11.938 13.391 -8.445 1 78.94 93 GLY B O 1
ATOM 3305 N N . LEU B 1 94 ? 10.992 15.141 -9.047 1 87.19 94 LEU B N 1
ATOM 3306 C CA . LEU B 1 94 ? 9.938 15.117 -8.047 1 87.19 94 LEU B CA 1
ATOM 3307 C C . LEU B 1 94 ? 10.5 14.758 -6.672 1 87.19 94 LEU B C 1
ATOM 3309 O O . LEU B 1 94 ? 9.992 13.844 -6.008 1 87.19 94 LEU B O 1
ATOM 3313 N N . GLN B 1 95 ? 11.531 15.391 -6.285 1 88.06 95 GLN B N 1
ATOM 3314 C CA . GLN B 1 95 ? 12.344 15.078 -5.117 1 88.06 95 GLN B CA 1
ATOM 3315 C C . GLN B 1 95 ? 11.508 15.094 -3.842 1 88.06 95 GLN B C 1
ATOM 3317 O O . GLN B 1 95 ? 11.852 14.445 -2.852 1 88.06 95 GLN B O 1
ATOM 3322 N N . ASP B 1 96 ? 10.344 15.781 -3.857 1 92.19 96 ASP B N 1
ATOM 3323 C CA . ASP B 1 96 ? 9.57 15.969 -2.633 1 92.19 96 ASP B CA 1
ATOM 3324 C C . ASP B 1 96 ? 8.273 15.164 -2.674 1 92.19 96 ASP B C 1
ATOM 3326 O O . ASP B 1 96 ? 7.414 15.312 -1.8 1 92.19 96 ASP B O 1
ATOM 3330 N N . LEU B 1 97 ? 8.141 14.273 -3.664 1 93.06 97 LEU B N 1
ATOM 3331 C CA . LEU B 1 97 ? 6.887 13.547 -3.848 1 93.06 97 LEU B CA 1
ATOM 3332 C C . LEU B 1 97 ? 6.59 12.664 -2.641 1 93.06 97 LEU B C 1
ATOM 3334 O O . LEU B 1 97 ? 5.434 12.305 -2.398 1 93.06 97 LEU B O 1
ATOM 3338 N N . VAL B 1 98 ? 7.613 12.32 -1.858 1 95.19 98 VAL B N 1
ATOM 3339 C CA . VAL B 1 98 ? 7.469 11.492 -0.667 1 95.19 98 VAL B CA 1
ATOM 3340 C C . VAL B 1 98 ? 6.648 12.234 0.384 1 95.19 98 VAL B C 1
ATOM 3342 O O . VAL B 1 98 ? 6.082 11.609 1.288 1 95.19 98 VAL B O 1
ATOM 3345 N N . PHE B 1 99 ? 6.523 13.523 0.294 1 96.44 99 PHE B N 1
ATOM 3346 C CA . PHE B 1 99 ? 5.754 14.32 1.244 1 96.44 99 PHE B CA 1
ATOM 3347 C C . PHE B 1 99 ? 4.312 14.477 0.774 1 96.44 99 PHE B C 1
ATOM 3349 O O . PHE B 1 99 ? 3.885 15.586 0.441 1 96.44 99 PHE B O 1
ATOM 3356 N N . THR B 1 100 ? 3.596 13.406 0.91 1 97.69 100 THR B N 1
ATOM 3357 C CA . THR B 1 100 ? 2.289 13.242 0.282 1 97.69 100 THR B CA 1
ATOM 3358 C C . THR B 1 100 ? 1.25 14.133 0.949 1 97.69 100 THR B C 1
ATOM 3360 O O . THR B 1 100 ? 0.224 14.461 0.347 1 97.69 100 THR B O 1
ATOM 3363 N N . ALA B 1 101 ? 1.467 14.594 2.166 1 98.31 101 ALA B N 1
ATOM 3364 C CA . ALA B 1 101 ? 0.532 15.492 2.83 1 98.31 101 ALA B CA 1
ATOM 3365 C C . ALA B 1 101 ? 0.382 16.797 2.051 1 98.31 101 ALA B C 1
ATOM 3367 O O . ALA B 1 101 ? -0.62 17.5 2.193 1 98.31 101 ALA B O 1
ATOM 3368 N N . ASN B 1 102 ? 1.384 17.078 1.26 1 97.31 102 ASN B N 1
ATOM 3369 C CA . ASN B 1 102 ? 1.378 18.328 0.502 1 97.31 102 ASN B CA 1
ATOM 3370 C C . ASN B 1 102 ? 0.664 18.172 -0.836 1 97.31 102 ASN B C 1
ATOM 3372 O O . ASN B 1 102 ? 0.462 19.141 -1.559 1 97.31 102 ASN B O 1
ATOM 3376 N N . LEU B 1 103 ? 0.285 17.016 -1.18 1 97.5 103 LEU B N 1
ATOM 3377 C CA . LEU B 1 103 ? -0.18 16.734 -2.533 1 97.5 103 LEU B CA 1
ATOM 3378 C C . LEU B 1 103 ? -1.628 17.188 -2.713 1 97.5 103 LEU B C 1
ATOM 3380 O O . LEU B 1 103 ? -2.049 17.5 -3.828 1 97.5 103 LEU B O 1
ATOM 3384 N N . GLY B 1 104 ? -2.367 17.188 -1.706 1 98.38 104 GLY B N 1
ATOM 3385 C CA . GLY B 1 104 ? -3.775 17.547 -1.75 1 98.38 104 GLY B CA 1
ATOM 3386 C C . GLY B 1 104 ? -4.508 17.25 -0.453 1 98.38 104 GLY B C 1
ATOM 3387 O O . GLY B 1 104 ? -3.879 16.984 0.575 1 98.38 104 GLY B O 1
ATOM 3388 N N . ILE B 1 105 ? -5.863 17.312 -0.506 1 98.5 105 ILE B N 1
ATOM 3389 C CA . ILE B 1 105 ? -6.691 17 0.651 1 98.5 105 ILE B CA 1
ATOM 3390 C C . ILE B 1 105 ? -8.039 16.469 0.185 1 98.5 105 ILE B C 1
ATOM 3392 O O . ILE B 1 105 ? -8.633 16.984 -0.764 1 98.5 105 ILE B O 1
ATOM 3396 N N . VAL B 1 106 ? -8.477 15.352 0.771 1 97.5 106 VAL B N 1
ATOM 3397 C CA . VAL B 1 106 ? -9.828 14.836 0.567 1 97.5 106 VAL B CA 1
ATOM 3398 C C . VAL B 1 106 ? -10.82 15.641 1.4 1 97.5 106 VAL B C 1
ATOM 3400 O O . VAL B 1 106 ? -10.625 15.82 2.605 1 97.5 106 VAL B O 1
ATOM 3403 N N . LEU B 1 107 ? -11.844 16.172 0.775 1 97.19 107 LEU B N 1
ATOM 3404 C CA . LEU B 1 107 ? -12.867 16.906 1.492 1 97.19 107 LEU B CA 1
ATOM 3405 C C . LEU B 1 107 ? -13.922 15.969 2.07 1 97.19 107 LEU B C 1
ATOM 3407 O O . LEU B 1 107 ? -14.945 15.711 1.437 1 97.19 107 LEU B O 1
ATOM 3411 N N . GLU B 1 108 ? -13.75 15.633 3.184 1 88.44 108 GLU B N 1
ATOM 3412 C CA . GLU B 1 108 ? -14.547 14.562 3.785 1 88.44 108 GLU B CA 1
ATOM 3413 C C . GLU B 1 108 ? -15.914 15.078 4.23 1 88.44 108 GLU B C 1
ATOM 3415 O O . GLU B 1 108 ? -16.828 14.289 4.461 1 88.44 108 GLU B O 1
ATOM 3420 N N . HIS B 1 109 ? -16.031 16.359 4.449 1 93.31 109 HIS B N 1
ATOM 3421 C CA . HIS B 1 109 ? -17.312 16.891 4.918 1 93.31 109 HIS B CA 1
ATOM 3422 C C . HIS B 1 109 ? -18.391 16.781 3.846 1 93.31 109 HIS B C 1
ATOM 3424 O O . HIS B 1 109 ? -19.578 16.938 4.133 1 93.31 109 HIS B O 1
ATOM 3430 N N . LEU B 1 110 ? -17.922 16.562 2.646 1 94.5 110 LEU B N 1
ATOM 3431 C CA . LEU B 1 110 ? -18.891 16.359 1.566 1 94.5 110 LEU B CA 1
ATOM 3432 C C . LEU B 1 110 ? -19.484 14.961 1.614 1 94.5 110 LEU B C 1
ATOM 3434 O O . LEU B 1 110 ? -18.797 14 1.961 1 94.5 110 LEU B O 1
ATOM 3438 N N . PRO B 1 111 ? -20.703 14.797 1.291 1 88.19 111 PRO B N 1
ATOM 3439 C CA . PRO B 1 111 ? -21.422 13.547 1.513 1 88.19 111 PRO B CA 1
ATOM 3440 C C . PRO B 1 111 ? -20.812 12.367 0.77 1 88.19 111 PRO B C 1
ATOM 3442 O O . PRO B 1 111 ? -20.781 11.25 1.293 1 88.19 111 PRO B O 1
ATOM 3445 N N . ASP B 1 112 ? -20.344 12.508 -0.422 1 86.56 112 ASP B N 1
ATOM 3446 C CA . ASP B 1 112 ? -19.844 11.391 -1.213 1 86.56 112 ASP B CA 1
ATOM 3447 C C . ASP B 1 112 ? -18.391 11.086 -0.875 1 86.56 112 ASP B C 1
ATOM 3449 O O . ASP B 1 112 ? -17.859 10.047 -1.269 1 86.56 112 ASP B O 1
ATOM 3453 N N . ARG B 1 113 ? -17.688 12 -0.153 1 88.5 113 ARG B N 1
ATOM 3454 C CA . ARG B 1 113 ? -16.297 11.859 0.242 1 88.5 113 ARG B CA 1
ATOM 3455 C C . ARG B 1 113 ? -15.422 11.484 -0.952 1 88.5 113 ARG B C 1
ATOM 3457 O O . ARG B 1 113 ? -14.523 10.656 -0.832 1 88.5 113 ARG B O 1
ATOM 3464 N N . ASN B 1 114 ? -15.734 12.023 -2.061 1 91.44 114 ASN B N 1
ATOM 3465 C CA . ASN B 1 114 ? -15.062 11.656 -3.305 1 91.44 114 ASN B CA 1
ATOM 3466 C C . ASN B 1 114 ? -14.383 12.867 -3.945 1 91.44 114 ASN B C 1
ATOM 3468 O O . ASN B 1 114 ? -13.945 12.797 -5.098 1 91.44 114 ASN B O 1
ATOM 3472 N N . THR B 1 115 ? -14.297 13.938 -3.248 1 96.62 115 THR B N 1
ATOM 3473 C CA . THR B 1 115 ? -13.719 15.164 -3.789 1 96.62 115 THR B CA 1
ATOM 3474 C C . THR B 1 115 ? -12.328 15.406 -3.199 1 96.62 115 THR B C 1
ATOM 3476 O O . THR B 1 115 ? -12.141 15.328 -1.983 1 96.62 115 THR B O 1
ATOM 3479 N N . VAL B 1 116 ? -11.352 15.633 -4.059 1 97.81 116 VAL B N 1
ATOM 3480 C CA . VAL B 1 116 ? -9.992 15.953 -3.641 1 97.81 116 VAL B CA 1
ATOM 3481 C C . VAL B 1 116 ? -9.57 17.281 -4.246 1 97.81 116 VAL B C 1
ATOM 3483 O O . VAL B 1 116 ? -9.742 17.516 -5.445 1 97.81 116 VAL B O 1
ATOM 3486 N N . VAL B 1 117 ? -9.086 18.219 -3.457 1 98.81 117 VAL B N 1
ATOM 3487 C CA . VAL B 1 117 ? -8.406 19.406 -3.951 1 98.81 117 VAL B CA 1
ATOM 3488 C C . VAL B 1 117 ? -6.906 19.156 -4.051 1 98.81 117 VAL B C 1
ATOM 3490 O O . VAL B 1 117 ? -6.258 18.828 -3.055 1 98.81 117 VAL B O 1
ATOM 3493 N N . ILE B 1 118 ? -6.398 19.281 -5.254 1 98.69 118 ILE B N 1
ATOM 3494 C CA . ILE B 1 118 ? -4.992 19.016 -5.539 1 98.69 118 ILE B CA 1
ATOM 3495 C C . ILE B 1 118 ? -4.18 20.297 -5.355 1 98.69 118 ILE B C 1
ATOM 3497 O O . ILE B 1 118 ? -4.668 21.391 -5.641 1 98.69 118 ILE B O 1
ATOM 3501 N N . SER B 1 119 ? -2.955 20.156 -4.977 1 98.56 119 SER B N 1
ATOM 3502 C CA . SER B 1 119 ? -2.092 21.281 -4.656 1 98.56 119 SER B CA 1
ATOM 3503 C C . SER B 1 119 ? -1.627 22 -5.926 1 98.56 119 SER B C 1
ATOM 3505 O O . SER B 1 119 ? -1.446 21.359 -6.969 1 98.56 119 SER B O 1
ATOM 3507 N N . ARG B 1 120 ? -1.496 23.234 -5.832 1 98.25 120 ARG B N 1
ATOM 3508 C CA . ARG B 1 120 ? -0.774 24.094 -6.766 1 98.25 120 ARG B CA 1
ATOM 3509 C C . ARG B 1 120 ? 0.412 24.766 -6.082 1 98.25 120 ARG B C 1
ATOM 3511 O O . ARG B 1 120 ? 0.24 25.75 -5.348 1 98.25 120 ARG B O 1
ATOM 3518 N N . TYR B 1 121 ? 1.609 24.297 -6.402 1 96.25 121 TYR B N 1
ATOM 3519 C CA . TYR B 1 121 ? 2.785 24.625 -5.602 1 96.25 121 TYR B CA 1
ATOM 3520 C C . TYR B 1 121 ? 3.377 25.969 -6.02 1 96.25 121 TYR B C 1
ATOM 3522 O O . TYR B 1 121 ? 3.348 26.328 -7.199 1 96.25 121 TYR B O 1
ATOM 3530 N N . THR B 1 122 ? 3.971 26.625 -5.039 1 91.19 122 THR B N 1
ATOM 3531 C CA . THR B 1 122 ? 4.793 27.797 -5.289 1 91.19 122 THR B CA 1
ATOM 3532 C C . THR B 1 122 ? 6.199 27.391 -5.723 1 91.19 122 THR B C 1
ATOM 3534 O O . THR B 1 122 ? 6.766 27.984 -6.645 1 91.19 122 THR B O 1
ATOM 3537 N N . SER B 1 123 ? 6.738 26.422 -5.094 1 87.88 123 SER B N 1
ATOM 3538 C CA . SER B 1 123 ? 8.094 25.953 -5.348 1 87.88 123 SER B CA 1
ATOM 3539 C C . SER B 1 123 ? 8.211 25.312 -6.727 1 87.88 123 SER B C 1
ATOM 3541 O O . SER B 1 123 ? 7.492 24.359 -7.035 1 87.88 123 SER B O 1
ATOM 3543 N N . PRO B 1 124 ? 9.164 25.719 -7.523 1 87.06 124 PRO B N 1
ATOM 3544 C CA . PRO B 1 124 ? 9.273 25.234 -8.898 1 87.06 124 PRO B CA 1
ATOM 3545 C C . PRO B 1 124 ? 9.492 23.719 -8.961 1 87.06 124 PRO B C 1
ATOM 3547 O O . PRO B 1 124 ? 8.805 23.016 -9.719 1 87.06 124 PRO B O 1
ATOM 3550 N N . PRO B 1 125 ? 10.32 23.156 -8.133 1 83.88 125 PRO B N 1
ATOM 3551 C CA . PRO B 1 125 ? 10.547 21.719 -8.227 1 83.88 125 PRO B CA 1
ATOM 3552 C C . PRO B 1 125 ? 9.305 20.891 -7.898 1 83.88 125 PRO B C 1
ATOM 3554 O O . PRO B 1 125 ? 9.211 19.734 -8.281 1 83.88 125 PRO B O 1
ATOM 3557 N N . ARG B 1 126 ? 8.352 21.5 -7.246 1 92.12 126 ARG B N 1
ATOM 3558 C CA . ARG B 1 126 ? 7.188 20.75 -6.797 1 92.12 126 ARG B CA 1
ATOM 3559 C C . ARG B 1 126 ? 6.012 20.922 -7.75 1 92.12 126 ARG B C 1
ATOM 3561 O O . ARG B 1 126 ? 5.016 20.203 -7.656 1 92.12 126 ARG B O 1
ATOM 3568 N N . GLN B 1 127 ? 6.133 21.844 -8.703 1 93.25 127 GLN B N 1
ATOM 3569 C CA . GLN B 1 127 ? 5.02 22.172 -9.586 1 93.25 127 GLN B CA 1
ATOM 3570 C C . GLN B 1 127 ? 4.633 20.969 -10.445 1 93.25 127 GLN B C 1
ATOM 3572 O O . GLN B 1 127 ? 3.463 20.797 -10.789 1 93.25 127 GLN B O 1
ATOM 3577 N N . ALA B 1 128 ? 5.598 20.125 -10.719 1 91.94 128 ALA B N 1
ATOM 3578 C CA . ALA B 1 128 ? 5.344 18.953 -11.547 1 91.94 128 ALA B CA 1
ATOM 3579 C C . ALA B 1 128 ? 4.586 17.891 -10.766 1 91.94 128 ALA B C 1
ATOM 3581 O O . ALA B 1 128 ? 4.113 16.906 -11.344 1 91.94 128 ALA B O 1
ATOM 3582 N N . GLU B 1 129 ? 4.398 18.047 -9.461 1 94.31 129 GLU B N 1
ATOM 3583 C CA . GLU B 1 129 ? 3.68 17.078 -8.641 1 94.31 129 GLU B CA 1
ATOM 3584 C C . GLU B 1 129 ? 2.17 17.203 -8.836 1 94.31 129 GLU B C 1
ATOM 3586 O O . GLU B 1 129 ? 1.432 16.234 -8.617 1 94.31 129 GLU B O 1
ATOM 3591 N N . THR B 1 130 ? 1.713 18.391 -9.266 1 96.44 130 THR B N 1
ATOM 3592 C CA . THR B 1 130 ? 0.282 18.641 -9.398 1 96.44 130 THR B CA 1
ATOM 3593 C C . THR B 1 130 ? -0.349 17.656 -10.367 1 96.44 130 THR B C 1
ATOM 3595 O O . THR B 1 130 ? -1.297 16.953 -10.016 1 96.44 130 THR B O 1
ATOM 3598 N N . PRO B 1 131 ? 0.215 17.469 -11.586 1 93.75 131 PRO B N 1
ATOM 3599 C CA . PRO B 1 131 ? -0.393 16.5 -12.5 1 93.75 131 PRO B CA 1
ATOM 3600 C C . PRO B 1 131 ? -0.297 15.062 -11.977 1 93.75 131 PRO B C 1
ATOM 3602 O O . PRO B 1 131 ? -1.153 14.234 -12.289 1 93.75 131 PRO B O 1
ATOM 3605 N N . VAL B 1 132 ? 0.688 14.742 -11.195 1 91.81 132 VAL B N 1
ATOM 3606 C CA . VAL B 1 132 ? 0.813 13.414 -10.602 1 91.81 132 VAL B CA 1
ATOM 3607 C C . VAL B 1 132 ? -0.371 13.148 -9.672 1 91.81 132 VAL B C 1
ATOM 3609 O O . VAL B 1 132 ? -1.007 12.094 -9.758 1 91.81 132 VAL B O 1
ATOM 3612 N N . GLY B 1 133 ? -0.658 14.133 -8.836 1 94.25 133 GLY B N 1
ATOM 3613 C CA . GLY B 1 133 ? -1.797 14.008 -7.941 1 94.25 133 GLY B CA 1
ATOM 3614 C C . GLY B 1 133 ? -3.121 13.891 -8.672 1 94.25 133 GLY B C 1
ATOM 3615 O O . GLY B 1 133 ? -3.939 13.023 -8.352 1 94.25 133 GLY B O 1
ATOM 3616 N N . GLU B 1 134 ? -3.309 14.719 -9.672 1 95.06 134 GLU B N 1
ATOM 3617 C CA . GLU B 1 134 ? -4.551 14.703 -10.445 1 95.06 134 GLU B CA 1
ATOM 3618 C C . GLU B 1 134 ? -4.793 13.328 -11.07 1 95.06 134 GLU B C 1
ATOM 3620 O O . GLU B 1 134 ? -5.863 12.742 -10.891 1 95.06 134 GLU B O 1
ATOM 3625 N N . ARG B 1 135 ? -3.822 12.844 -11.719 1 89.19 135 ARG B N 1
ATOM 3626 C CA . ARG B 1 135 ? -3.949 11.562 -12.414 1 89.19 135 ARG B CA 1
ATOM 3627 C C . ARG B 1 135 ? -4.207 10.43 -11.43 1 89.19 135 ARG B C 1
ATOM 3629 O O . ARG B 1 135 ? -5.035 9.555 -11.688 1 89.19 135 ARG B O 1
ATOM 3636 N N . PHE B 1 136 ? -3.51 10.445 -10.336 1 91.5 136 PHE B N 1
ATOM 3637 C CA . PHE B 1 136 ? -3.646 9.391 -9.344 1 91.5 136 PHE B CA 1
ATOM 3638 C C . PHE B 1 136 ? -5.062 9.352 -8.781 1 91.5 136 PHE B C 1
ATOM 3640 O O . PHE B 1 136 ? -5.711 8.305 -8.781 1 91.5 136 PHE B O 1
ATOM 3647 N N . PHE B 1 137 ? -5.535 10.5 -8.344 1 94.25 137 PHE B N 1
ATOM 3648 C CA . PHE B 1 137 ? -6.836 10.531 -7.684 1 94.25 137 PHE B CA 1
ATOM 3649 C C . PHE B 1 137 ? -7.961 10.297 -8.688 1 94.25 137 PHE B C 1
ATOM 3651 O O . PHE B 1 137 ? -8.961 9.648 -8.367 1 94.25 137 PHE B O 1
ATOM 3658 N N . GLU B 1 138 ? -7.801 10.742 -9.875 1 90.81 138 GLU B N 1
ATOM 3659 C CA . GLU B 1 138 ? -8.789 10.438 -10.906 1 90.81 138 GLU B CA 1
ATOM 3660 C C . GLU B 1 138 ? -8.844 8.938 -11.188 1 90.81 138 GLU B C 1
ATOM 3662 O O . GLU B 1 138 ? -9.93 8.367 -11.328 1 90.81 138 GLU B O 1
ATOM 3667 N N . ALA B 1 139 ? -7.703 8.398 -11.25 1 84.62 139 ALA B N 1
ATOM 3668 C CA . ALA B 1 139 ? -7.645 6.957 -11.484 1 84.62 139 ALA B CA 1
ATOM 3669 C C . ALA B 1 139 ? -8.312 6.188 -10.352 1 84.62 139 ALA B C 1
ATOM 3671 O O . ALA B 1 139 ? -8.844 5.094 -10.562 1 84.62 139 ALA B O 1
ATOM 3672 N N . MET B 1 140 ? -8.312 6.797 -9.18 1 86.94 140 MET B N 1
ATOM 3673 C CA . MET B 1 140 ? -8.898 6.152 -8.008 1 86.94 140 MET B CA 1
ATOM 3674 C C . MET B 1 140 ? -10.391 6.441 -7.914 1 86.94 140 MET B C 1
ATOM 3676 O O . MET B 1 140 ? -11.062 5.988 -6.98 1 86.94 140 MET B O 1
ATOM 3680 N N . GLY B 1 141 ? -10.922 7.234 -8.844 1 83.62 141 GLY B N 1
ATOM 3681 C CA . GLY B 1 141 ? -12.352 7.484 -8.891 1 83.62 141 GLY B CA 1
ATOM 3682 C C . GLY B 1 141 ? -12.758 8.766 -8.18 1 83.62 141 GLY B C 1
ATOM 3683 O O . GLY B 1 141 ? -13.945 9.016 -7.973 1 83.62 141 GLY B O 1
ATOM 3684 N N . TYR B 1 142 ? -11.82 9.562 -7.781 1 92.31 142 TYR B N 1
ATOM 3685 C CA . TYR B 1 142 ? -12.117 10.836 -7.133 1 92.31 142 TYR B CA 1
ATOM 3686 C C . TYR B 1 142 ? -12.391 11.922 -8.164 1 92.31 142 TYR B C 1
ATOM 3688 O O . TYR B 1 142 ? -11.969 11.82 -9.32 1 92.31 142 TYR B O 1
ATOM 3696 N N . GLU B 1 143 ? -13.164 12.836 -7.75 1 94.69 143 GLU B N 1
ATOM 3697 C CA . GLU B 1 143 ? -13.242 14.117 -8.453 1 94.69 143 GLU B CA 1
ATOM 3698 C C . GLU B 1 143 ? -12.156 15.078 -7.977 1 94.69 143 GLU B C 1
ATOM 3700 O O . GLU B 1 143 ? -12.055 15.375 -6.785 1 94.69 143 GLU B O 1
ATOM 3705 N N . THR B 1 144 ? -11.359 15.547 -8.891 1 97.19 144 THR B N 1
ATOM 3706 C CA . THR B 1 144 ? -10.234 16.391 -8.5 1 97.19 144 THR B CA 1
ATOM 3707 C C . THR B 1 144 ? -10.477 17.844 -8.875 1 97.19 144 THR B C 1
ATOM 3709 O O . THR B 1 144 ? -11.148 18.125 -9.867 1 97.19 144 THR B O 1
ATOM 3712 N N . HIS B 1 145 ? -9.977 18.781 -8.078 1 98.62 145 HIS B N 1
ATOM 3713 C CA . HIS B 1 145 ? -9.969 20.219 -8.32 1 98.62 145 HIS B CA 1
ATOM 3714 C C . HIS B 1 145 ? -8.594 20.828 -8.047 1 98.62 145 HIS B C 1
ATOM 3716 O O . HIS B 1 145 ? -7.988 20.547 -7.008 1 98.62 145 HIS B O 1
ATOM 3722 N N . VAL B 1 146 ? -8.117 21.594 -8.961 1 98.5 146 VAL B N 1
ATOM 3723 C CA . VAL B 1 146 ? -6.883 22.359 -8.766 1 98.5 146 VAL B CA 1
ATOM 3724 C C . VAL B 1 146 ? -7.207 23.844 -8.656 1 98.5 146 VAL B C 1
ATOM 3726 O O . VAL B 1 146 ? -7.797 24.422 -9.57 1 98.5 146 VAL B O 1
ATOM 3729 N N . PRO B 1 147 ? -6.875 24.453 -7.594 1 98.5 147 PRO B N 1
ATOM 3730 C CA . PRO B 1 147 ? -7.168 25.875 -7.473 1 98.5 147 PRO B CA 1
ATOM 3731 C C . PRO B 1 14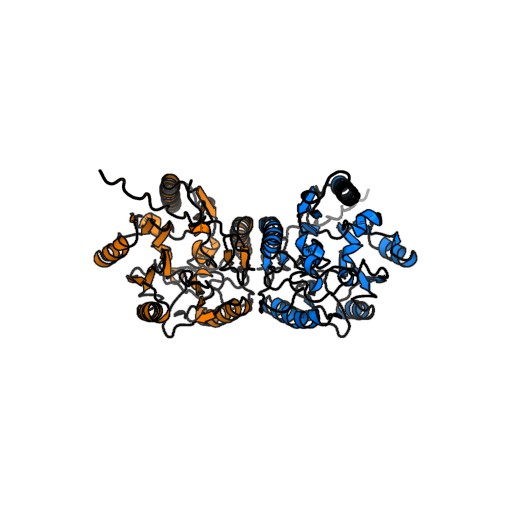7 ? -6.355 26.734 -8.445 1 98.5 147 PRO B C 1
ATOM 3733 O O . PRO B 1 147 ? -5.332 26.281 -8.961 1 98.5 147 PRO B O 1
ATOM 3736 N N . GLU B 1 148 ? -6.844 27.953 -8.664 1 97.81 148 GLU B N 1
ATOM 3737 C CA . GLU B 1 148 ? -6.105 28.906 -9.484 1 97.81 148 GLU B CA 1
ATOM 3738 C C . GLU B 1 148 ? -4.945 29.516 -8.711 1 97.81 148 GLU B C 1
ATOM 3740 O O . GLU B 1 148 ? -3.949 29.938 -9.305 1 97.81 148 GLU B O 1
ATOM 3745 N N . THR B 1 149 ? -5.113 29.562 -7.422 1 98.31 149 THR B N 1
ATOM 3746 C CA . THR B 1 149 ? -4.094 30.125 -6.535 1 98.31 149 THR B CA 1
ATOM 3747 C C . THR B 1 149 ? -3.307 29.016 -5.852 1 98.31 149 THR B C 1
ATOM 3749 O O . THR B 1 149 ? -3.623 27.828 -6.012 1 98.31 149 THR B O 1
ATOM 3752 N N . HIS B 1 150 ? -2.287 29.391 -5.09 1 98.19 150 HIS B N 1
ATOM 3753 C CA . HIS B 1 150 ? -1.367 28.422 -4.516 1 98.19 150 HIS B CA 1
ATOM 3754 C C . HIS B 1 150 ? -1.988 27.719 -3.309 1 98.19 150 HIS B C 1
ATOM 3756 O O . HIS B 1 150 ? -2.693 28.359 -2.518 1 98.19 150 HIS B O 1
ATOM 3762 N N . PHE B 1 151 ? -1.715 26.5 -3.137 1 98.56 151 PHE B N 1
ATOM 3763 C CA . PHE B 1 151 ? -2.203 25.625 -2.08 1 98.56 151 PHE B CA 1
ATOM 3764 C C . PHE B 1 151 ? -1.335 24.375 -1.968 1 98.56 151 PHE B C 1
ATOM 3766 O O . PHE B 1 151 ? -0.942 23.797 -2.98 1 98.56 151 PHE B O 1
ATOM 3773 N N . GLU B 1 152 ? -1.018 23.969 -0.712 1 97.75 152 GLU B N 1
ATOM 3774 C CA . GLU B 1 152 ? -0.153 22.797 -0.59 1 97.75 152 GLU B CA 1
ATOM 3775 C C . GLU B 1 152 ? -0.771 21.75 0.331 1 97.75 152 GLU B C 1
ATOM 3777 O O . GLU B 1 152 ? -0.154 21.344 1.317 1 97.75 152 GLU B O 1
ATOM 3782 N N . GLY B 1 153 ? -1.997 21.359 0.08 1 98.06 153 GLY B N 1
ATOM 3783 C CA . GLY B 1 153 ? -2.633 20.125 0.536 1 98.06 153 GLY B CA 1
ATOM 3784 C C . GLY B 1 153 ? -2.91 20.125 2.027 1 98.06 153 GLY B C 1
ATOM 3785 O O . GLY B 1 153 ? -3.131 21.172 2.629 1 98.06 153 GLY B O 1
ATOM 3786 N N . GLU B 1 154 ? -3.027 18.891 2.576 1 97.94 154 GLU B N 1
ATOM 3787 C CA . GLU B 1 154 ? -3.443 18.656 3.955 1 97.94 154 GLU B CA 1
ATOM 3788 C C . GLU B 1 154 ? -2.393 19.172 4.941 1 97.94 154 GLU B C 1
ATOM 3790 O O . GLU B 1 154 ? -2.691 19.375 6.117 1 97.94 154 GLU B O 1
ATOM 3795 N N . ALA B 1 155 ? -1.124 19.375 4.484 1 97.56 155 ALA B N 1
ATOM 3796 C CA . ALA B 1 155 ? -0.122 19.984 5.352 1 97.56 155 ALA B CA 1
ATOM 3797 C C . ALA B 1 155 ? -0.522 21.422 5.723 1 97.56 155 ALA B C 1
ATOM 3799 O O . ALA B 1 155 ? -0.109 21.938 6.762 1 97.56 155 ALA B O 1
ATOM 3800 N N . GLU B 1 156 ? -1.316 22.078 4.863 1 97.88 156 GLU B N 1
ATOM 3801 C CA . GLU B 1 156 ? -1.684 23.484 5.039 1 97.88 156 GLU B CA 1
ATOM 3802 C C . GLU B 1 156 ? -3.121 23.609 5.535 1 97.88 156 GLU B C 1
ATOM 3804 O O . GLU B 1 156 ? -3.568 24.719 5.863 1 97.88 156 GLU B O 1
ATOM 3809 N N . LEU B 1 157 ? -3.881 22.625 5.418 1 98.62 157 LEU B N 1
ATOM 3810 C CA . LEU B 1 157 ? -5.305 22.641 5.742 1 98.62 157 LEU B CA 1
ATOM 3811 C C . LEU B 1 157 ? -5.676 21.422 6.594 1 98.62 157 LEU B C 1
ATOM 3813 O O . LEU B 1 157 ? -5.508 20.281 6.16 1 98.62 157 LEU B O 1
ATOM 3817 N N . LYS B 1 158 ? -6.18 21.688 7.766 1 98.31 158 LYS B N 1
ATOM 3818 C CA . LYS B 1 158 ? -6.5 20.609 8.695 1 98.31 158 LYS B CA 1
ATOM 3819 C C . LYS B 1 158 ? -7.996 20.547 8.977 1 98.31 158 LYS B C 1
ATOM 3821 O O . LYS B 1 158 ? -8.617 21.562 9.281 1 98.31 158 LYS B O 1
ATOM 3826 N N . HIS B 1 159 ? -8.594 19.375 8.836 1 97.75 159 HIS B N 1
ATOM 3827 C CA . HIS B 1 159 ? -9.992 19.156 9.18 1 97.75 159 HIS B CA 1
ATOM 3828 C C . HIS B 1 159 ? -10.188 19.125 10.695 1 97.75 159 HIS B C 1
ATOM 3830 O O . HIS B 1 159 ? -9.492 18.391 11.398 1 97.75 159 HIS B O 1
ATOM 3836 N N . LEU B 1 160 ? -11.102 19.938 11.188 1 97.19 160 LEU B N 1
ATOM 3837 C CA . LEU B 1 160 ? -11.406 19.969 12.609 1 97.19 160 LEU B CA 1
ATOM 3838 C C . LEU B 1 160 ? -12.641 19.109 12.906 1 97.19 160 LEU B C 1
ATOM 3840 O O . LEU B 1 160 ? -12.562 18.125 13.641 1 97.19 160 LEU B O 1
ATOM 3844 N N . HIS B 1 161 ? -13.773 19.469 12.336 1 95.5 161 HIS B N 1
ATOM 3845 C CA . HIS B 1 161 ? -15.031 18.734 12.445 1 95.5 161 HIS B CA 1
ATOM 3846 C C . HIS B 1 161 ? -16.062 19.25 11.445 1 95.5 161 HIS B C 1
ATOM 3848 O O . HIS B 1 161 ? -15.984 20.406 11.008 1 95.5 161 HIS B O 1
ATOM 3854 N N . GLY B 1 162 ? -16.953 18.312 11.062 1 95.25 162 GLY B N 1
ATOM 3855 C CA . GLY B 1 162 ? -17.953 18.75 10.109 1 95.25 162 GLY B CA 1
ATOM 3856 C C . GLY B 1 162 ? -17.375 19.391 8.867 1 95.25 162 GLY B C 1
ATOM 3857 O O . GLY B 1 162 ? -16.5 18.812 8.211 1 95.25 162 GLY B O 1
ATOM 3858 N N . ASN B 1 163 ? -17.891 20.625 8.602 1 97.88 163 ASN B N 1
ATOM 3859 C CA . ASN B 1 163 ? -17.375 21.359 7.457 1 97.88 163 ASN B CA 1
ATOM 3860 C C . ASN B 1 163 ? -16.359 22.422 7.879 1 97.88 163 ASN B C 1
ATOM 3862 O O . ASN B 1 163 ? -16.062 23.344 7.117 1 97.88 163 ASN B O 1
ATOM 3866 N N . VAL B 1 164 ? -15.812 22.328 9.094 1 98.56 164 VAL B N 1
ATOM 3867 C CA . VAL B 1 164 ? -14.906 23.328 9.648 1 98.56 164 VAL B CA 1
ATOM 3868 C C . VAL B 1 164 ? -13.461 22.859 9.492 1 98.56 164 VAL B C 1
ATOM 3870 O O . VAL B 1 164 ? -13.125 21.719 9.844 1 98.56 164 VAL B O 1
ATOM 3873 N N . TYR B 1 165 ? -12.625 23.703 8.977 1 98.62 165 TYR B N 1
ATOM 3874 C CA . TYR B 1 165 ? -11.203 23.453 8.75 1 98.62 165 TYR B CA 1
ATOM 3875 C C . TYR B 1 165 ? -10.352 24.594 9.289 1 98.62 165 TYR B C 1
ATOM 3877 O O . TYR B 1 165 ? -10.844 25.719 9.477 1 98.62 165 TYR B O 1
ATOM 3885 N N . ALA B 1 166 ? -9.148 24.359 9.648 1 98.81 166 ALA B N 1
ATOM 3886 C CA . ALA B 1 166 ? -8.109 25.359 9.859 1 98.81 166 ALA B CA 1
ATOM 3887 C C . ALA B 1 166 ? -7.141 25.422 8.68 1 98.81 166 ALA B C 1
ATOM 3889 O O . ALA B 1 166 ? -6.656 24.375 8.219 1 98.81 166 ALA B O 1
ATOM 3890 N N . GLY B 1 167 ? -6.898 26.562 8.148 1 98.69 167 GLY B N 1
ATOM 3891 C CA . GLY B 1 167 ? -6.031 26.719 6.992 1 98.69 167 GLY B CA 1
ATOM 3892 C C . GLY B 1 167 ? -4.922 27.734 7.203 1 98.69 167 GLY B C 1
ATOM 3893 O O . GLY B 1 167 ? -5.18 28.875 7.59 1 98.69 167 GLY B O 1
ATOM 3894 N N . GLY B 1 168 ? -3.719 27.312 6.988 1 98.44 168 GLY B N 1
ATOM 3895 C CA . GLY B 1 168 ? -2.582 28.219 7.031 1 98.44 168 GLY B CA 1
ATOM 3896 C C . GLY B 1 168 ? -2.338 28.938 5.715 1 98.44 168 GLY B C 1
ATOM 3897 O O . GLY B 1 168 ? -2.57 28.375 4.645 1 98.44 168 GLY B O 1
ATOM 3898 N N . TYR B 1 169 ? -1.892 30.172 5.754 1 97.62 169 TYR B N 1
ATOM 3899 C CA . TYR B 1 169 ? -1.57 30.906 4.539 1 97.62 169 TYR B CA 1
ATOM 3900 C C . TYR B 1 169 ? -0.42 31.875 4.777 1 97.62 169 TYR B C 1
ATOM 3902 O O . TYR B 1 169 ? -0.059 32.156 5.922 1 97.62 169 TYR B O 1
ATOM 3910 N N . GLY B 1 170 ? 0.145 32.406 3.658 1 94.62 170 GLY B N 1
ATOM 3911 C CA . GLY B 1 170 ? 1.167 33.438 3.73 1 94.62 170 GLY B CA 1
ATOM 3912 C C . GLY B 1 170 ? 2.494 33 3.139 1 94.62 170 GLY B C 1
ATOM 3913 O O . GLY B 1 170 ? 3.201 33.781 2.527 1 94.62 170 GLY B O 1
ATOM 3914 N N . GLN B 1 171 ? 2.848 31.734 3.27 1 90.44 171 GLN B N 1
ATOM 3915 C CA . GLN B 1 171 ? 4.141 31.297 2.77 1 90.44 171 GLN B CA 1
ATOM 3916 C C . GLN B 1 171 ? 3.977 30.359 1.566 1 90.44 171 GLN B C 1
ATOM 3918 O O . GLN B 1 171 ? 4.48 30.656 0.479 1 90.44 171 GLN B O 1
ATOM 3923 N N . ARG B 1 172 ? 3.18 29.359 1.744 1 93.25 172 ARG B N 1
ATOM 3924 C CA . ARG B 1 172 ? 3.092 28.344 0.701 1 93.25 172 ARG B CA 1
ATOM 3925 C C . ARG B 1 172 ? 1.694 28.297 0.092 1 93.25 172 ARG B C 1
ATOM 3927 O O . ARG B 1 172 ? 1.5 27.75 -0.994 1 93.25 172 ARG B O 1
ATOM 3934 N N . SER B 1 173 ? 0.73 28.797 0.782 1 97.19 173 SER B N 1
ATOM 3935 C CA . SER B 1 173 ? -0.654 28.828 0.319 1 97.19 173 SER B CA 1
ATOM 3936 C C . SER B 1 173 ? -1.232 30.234 0.394 1 97.19 173 SER B C 1
ATOM 3938 O O . SER B 1 173 ? -0.849 31.016 1.259 1 97.19 173 SER B O 1
ATOM 3940 N N . ASP B 1 174 ? -2.139 30.5 -0.54 1 98.12 174 ASP B N 1
ATOM 3941 C CA . ASP B 1 174 ? -2.783 31.812 -0.605 1 98.12 174 ASP B CA 1
ATOM 3942 C C . ASP B 1 174 ? -4.098 31.812 0.171 1 98.12 174 ASP B C 1
ATOM 3944 O O . ASP B 1 174 ? -4.848 30.828 0.14 1 98.12 174 ASP B O 1
ATOM 3948 N N . ARG B 1 175 ? -4.309 32.969 0.79 1 98.19 175 ARG B N 1
ATOM 3949 C CA . ARG B 1 175 ? -5.566 33.156 1.51 1 98.19 175 ARG B CA 1
ATOM 3950 C C . ARG B 1 175 ? -6.762 33 0.576 1 98.19 175 ARG B C 1
ATOM 3952 O O . ARG B 1 175 ? -7.801 32.469 0.971 1 98.19 175 ARG B O 1
ATOM 3959 N N . GLU B 1 176 ? -6.637 33.438 -0.663 1 98.31 176 GLU B N 1
ATOM 3960 C CA . GLU B 1 176 ? -7.691 33.438 -1.675 1 98.31 176 GLU B CA 1
ATOM 3961 C C . GLU B 1 176 ? -8.133 32 -2.002 1 98.31 176 GLU B C 1
ATOM 3963 O O . GLU B 1 176 ? -9.273 31.797 -2.424 1 98.31 176 GLU B O 1
ATOM 3968 N N . THR B 1 177 ? -7.219 31.078 -1.844 1 98.56 177 THR B N 1
ATOM 3969 C CA . THR B 1 177 ? -7.578 29.688 -2.086 1 98.56 177 THR B CA 1
ATOM 3970 C C . THR B 1 177 ? -8.68 29.234 -1.13 1 98.56 177 THR B C 1
ATOM 3972 O O . THR B 1 177 ? -9.609 28.531 -1.53 1 98.56 177 THR B O 1
ATOM 3975 N N . TYR B 1 178 ? -8.57 29.625 0.102 1 98.62 178 TYR B N 1
ATOM 3976 C CA . TYR B 1 178 ? -9.57 29.25 1.091 1 98.62 178 TYR B CA 1
ATOM 3977 C C . TYR B 1 178 ? -10.898 29.953 0.814 1 98.62 178 TYR B C 1
ATOM 3979 O O . TYR B 1 178 ? -11.969 29.391 1.06 1 98.62 178 TYR B O 1
ATOM 3987 N N . ASP B 1 179 ? -10.852 31.219 0.286 1 98.5 179 ASP B N 1
ATOM 3988 C CA . ASP B 1 179 ? -12.078 31.875 -0.151 1 98.5 179 ASP B CA 1
ATOM 3989 C C . ASP B 1 179 ? -12.797 31.047 -1.213 1 98.5 179 ASP B C 1
ATOM 3991 O O . ASP B 1 179 ? -14.016 30.859 -1.15 1 98.5 179 ASP B O 1
ATOM 3995 N N . TRP B 1 180 ? -12.023 30.594 -2.109 1 98.62 180 TRP B N 1
ATOM 3996 C CA . TRP B 1 180 ? -12.562 29.75 -3.166 1 98.62 180 TRP B CA 1
ATOM 3997 C C . TRP B 1 180 ? -13.148 28.453 -2.588 1 98.62 180 TRP B C 1
ATOM 3999 O O . TRP B 1 180 ? -14.25 28.047 -2.963 1 98.62 180 TRP B O 1
ATOM 4009 N N . MET B 1 181 ? -12.484 27.812 -1.649 1 98.31 181 MET B N 1
ATOM 4010 C CA . MET B 1 181 ? -12.945 26.562 -1.052 1 98.31 181 MET B CA 1
ATOM 4011 C C . MET B 1 181 ? -14.25 26.766 -0.3 1 98.31 181 MET B C 1
ATOM 4013 O O . MET B 1 181 ? -15.148 25.922 -0.368 1 98.31 181 MET B O 1
ATOM 4017 N N . GLU B 1 182 ? -14.312 27.859 0.437 1 98.62 182 GLU B N 1
ATOM 4018 C CA . GLU B 1 182 ? -15.539 28.172 1.171 1 98.62 182 GLU B CA 1
ATOM 4019 C C . GLU B 1 182 ? -16.719 28.328 0.225 1 98.62 182 GLU B C 1
ATOM 4021 O O . GLU B 1 182 ? -17.812 27.797 0.485 1 98.62 182 GLU B O 1
ATOM 4026 N N . ARG B 1 183 ? -16.531 28.984 -0.883 1 98.25 183 ARG B N 1
ATOM 4027 C CA . ARG B 1 183 ? -17.594 29.219 -1.852 1 98.25 183 ARG B CA 1
ATOM 4028 C C . ARG B 1 183 ? -17.953 27.938 -2.594 1 98.25 183 ARG B C 1
ATOM 4030 O O . ARG B 1 183 ? -19.141 27.609 -2.754 1 98.25 183 ARG B O 1
ATOM 4037 N N . ALA B 1 184 ? -16.984 27.188 -2.961 1 98.06 184 ALA B N 1
ATOM 4038 C CA . ALA B 1 184 ? -17.172 26.062 -3.871 1 98.06 184 ALA B CA 1
ATOM 4039 C C . ALA B 1 184 ? -17.672 24.828 -3.123 1 98.06 184 ALA B C 1
ATOM 4041 O O . ALA B 1 184 ? -18.422 24.016 -3.68 1 98.06 184 ALA B O 1
ATOM 4042 N N . PHE B 1 185 ? -17.266 24.719 -1.855 1 98.19 185 PHE B N 1
ATOM 4043 C CA . PHE B 1 185 ? -17.5 23.438 -1.212 1 98.19 185 PHE B CA 1
ATOM 4044 C C . PHE B 1 185 ? -18.25 23.625 0.105 1 98.19 185 PHE B C 1
ATOM 4046 O O . PHE B 1 185 ? -18.422 22.672 0.873 1 98.19 185 PHE B O 1
ATOM 4053 N N . GLY B 1 186 ? -18.641 24.797 0.474 1 97.56 186 GLY B N 1
ATOM 4054 C CA . GLY B 1 186 ? -19.422 25.047 1.673 1 97.56 186 GLY B CA 1
ATOM 4055 C C . GLY B 1 186 ? -18.641 24.844 2.955 1 97.56 186 GLY B C 1
ATOM 4056 O O . GLY B 1 186 ? -19.188 24.406 3.967 1 97.56 186 GLY B O 1
ATOM 4057 N N . MET B 1 187 ? -17.391 25.141 2.902 1 97 187 MET B N 1
ATOM 4058 C CA . MET B 1 187 ? -16.5 24.969 4.051 1 97 187 MET B CA 1
ATOM 4059 C C . MET B 1 187 ? -16.469 26.25 4.891 1 97 187 MET B C 1
ATOM 4061 O O . MET B 1 187 ? -16.766 27.328 4.395 1 97 187 MET B O 1
ATOM 4065 N N . GLU B 1 188 ? -16.219 26.047 6.129 1 98.31 188 GLU B N 1
ATOM 4066 C CA . GLU B 1 188 ? -15.758 27.109 7.012 1 98.31 188 GLU B CA 1
ATOM 4067 C C . GLU B 1 188 ? -14.281 26.953 7.344 1 98.31 188 GLU B C 1
ATOM 4069 O O . GLU B 1 188 ? -13.883 25.969 7.977 1 98.31 188 GLU B O 1
ATOM 4074 N N . VAL B 1 189 ? -13.508 27.922 6.867 1 98.69 189 VAL B N 1
ATOM 4075 C CA . VAL B 1 189 ? -12.062 27.812 7.066 1 98.69 189 VAL B CA 1
ATOM 4076 C C . VAL B 1 189 ? -11.586 28.891 8.031 1 98.69 189 VAL B C 1
ATOM 4078 O O . VAL B 1 189 ? -11.734 30.078 7.75 1 98.69 189 VAL B O 1
ATOM 4081 N N . VAL B 1 190 ? -11.094 28.516 9.188 1 98.81 190 VAL B N 1
ATOM 4082 C CA . VAL B 1 190 ? -10.367 29.453 10.047 1 98.81 190 VAL B CA 1
ATOM 4083 C C . VAL B 1 190 ? -8.977 29.703 9.484 1 98.81 190 VAL B C 1
ATOM 4085 O O . VAL B 1 190 ? -8.117 28.812 9.508 1 98.81 190 VAL B O 1
ATOM 4088 N N . LYS B 1 191 ? -8.773 30.859 8.969 1 98.5 191 LYS B N 1
ATOM 4089 C CA . LYS B 1 191 ? -7.531 31.188 8.273 1 98.5 191 LYS B CA 1
ATOM 4090 C C . LYS B 1 191 ? -6.473 31.688 9.25 1 98.5 191 LYS B C 1
ATOM 4092 O O . LYS B 1 191 ? -6.711 32.656 10 1 98.5 191 LYS B O 1
ATOM 4097 N N . LEU B 1 192 ? -5.348 31.062 9.297 1 98.56 192 LEU B N 1
ATOM 4098 C CA . LEU B 1 192 ? -4.242 31.375 10.195 1 98.56 192 LEU B CA 1
ATOM 4099 C C . LEU B 1 192 ? -3.02 31.844 9.414 1 98.56 192 LEU B C 1
ATOM 4101 O O . LEU B 1 192 ? -2.49 31.109 8.578 1 98.56 192 LEU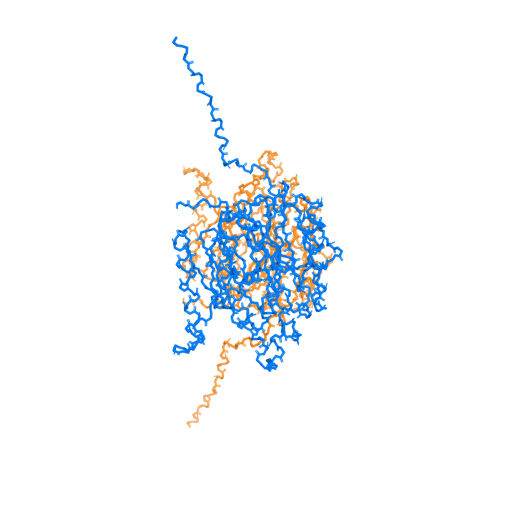 B O 1
ATOM 4105 N N . ARG B 1 193 ? -2.604 33 9.688 1 97.94 193 ARG B N 1
ATOM 4106 C CA . ARG B 1 193 ? -1.456 33.562 8.977 1 97.94 193 ARG B CA 1
ATOM 4107 C C . ARG B 1 193 ? -0.15 32.969 9.5 1 97.94 193 ARG B C 1
ATOM 4109 O O . ARG B 1 193 ? 0.144 33.062 10.695 1 97.94 193 ARG B O 1
ATOM 4116 N N . MET B 1 194 ? 0.564 32.406 8.633 1 95.75 194 MET B N 1
ATOM 4117 C CA . MET B 1 194 ? 1.859 31.828 9 1 95.75 194 MET B CA 1
ATOM 4118 C C . MET B 1 194 ? 2.988 32.812 8.68 1 95.75 194 MET B C 1
ATOM 4120 O O . MET B 1 194 ? 3.18 33.188 7.52 1 95.75 194 MET B O 1
ATOM 4124 N N . THR B 1 195 ? 3.803 33.156 9.688 1 93.06 195 THR B N 1
ATOM 4125 C CA . THR B 1 195 ? 4.809 34.188 9.5 1 93.06 195 THR B CA 1
ATOM 4126 C C . THR B 1 195 ? 6.203 33.656 9.82 1 93.06 195 THR B C 1
ATOM 4128 O O . THR B 1 195 ? 7.207 34.25 9.438 1 93.06 195 THR B O 1
ATOM 4131 N N . ASP B 1 196 ? 6.285 32.625 10.547 1 91.38 196 ASP B N 1
ATOM 4132 C CA . ASP B 1 196 ? 7.582 32.031 10.883 1 91.38 196 ASP B CA 1
ATOM 4133 C C . ASP B 1 196 ? 8.164 31.266 9.695 1 91.38 196 ASP B C 1
ATOM 4135 O O . ASP B 1 196 ? 7.566 30.297 9.234 1 91.38 196 ASP B O 1
ATOM 4139 N N . PRO B 1 197 ? 9.336 31.609 9.234 1 88.75 197 PRO B N 1
ATOM 4140 C CA . PRO B 1 197 ? 9.906 30.969 8.055 1 88.75 197 PRO B CA 1
ATOM 4141 C C . PRO B 1 197 ? 10.234 29.484 8.281 1 88.75 197 PRO B C 1
ATOM 4143 O O . PRO B 1 197 ? 10.383 28.719 7.324 1 88.75 197 PRO B O 1
ATOM 4146 N N . ARG B 1 198 ? 10.32 29.078 9.5 1 88.19 198 ARG B N 1
ATOM 4147 C CA . ARG B 1 198 ? 10.672 27.688 9.805 1 88.19 198 ARG B CA 1
ATOM 4148 C C . ARG B 1 198 ? 9.422 26.828 9.938 1 88.19 198 ARG B C 1
ATOM 4150 O O . ARG B 1 198 ? 9.508 25.594 9.938 1 88.19 198 ARG B O 1
ATOM 4157 N N . MET B 1 199 ? 8.344 27.469 10.117 1 90.69 199 MET B N 1
ATOM 4158 C CA . MET B 1 199 ? 7.059 26.781 10.211 1 90.69 199 MET B CA 1
ATOM 4159 C C . MET B 1 199 ? 6.23 27 8.945 1 90.69 199 MET B C 1
ATOM 4161 O O . MET B 1 199 ? 5.188 27.656 8.984 1 90.69 199 MET B O 1
ATOM 4165 N N . TYR B 1 200 ? 6.641 26.344 7.879 1 87.62 200 TYR B N 1
ATOM 4166 C CA . TYR B 1 200 ? 6.207 26.719 6.535 1 87.62 200 TYR B CA 1
ATOM 4167 C C . TYR B 1 200 ? 4.879 26.047 6.191 1 87.62 200 TYR B C 1
ATOM 4169 O O . TYR B 1 200 ? 4.246 26.406 5.195 1 87.62 200 TYR B O 1
ATOM 4177 N N . HIS B 1 201 ? 4.484 25.031 6.938 1 94.69 201 HIS B N 1
ATOM 4178 C CA . HIS B 1 201 ? 3.17 24.422 6.781 1 94.69 201 HIS B CA 1
ATOM 4179 C C . HIS B 1 201 ? 2.416 24.406 8.109 1 94.69 201 HIS B C 1
ATOM 4181 O O . HIS B 1 201 ? 3.031 24.328 9.172 1 94.69 201 HIS B O 1
ATOM 4187 N N . LEU B 1 202 ? 1.155 24.453 7.992 1 98.06 202 LEU B N 1
ATOM 4188 C CA . LEU B 1 202 ? 0.278 24.516 9.156 1 98.06 202 LEU B CA 1
ATOM 4189 C C . LEU B 1 202 ? 0.49 23.297 10.062 1 98.06 202 LEU B C 1
ATOM 4191 O O . LEU B 1 202 ? 0.39 23.406 11.281 1 98.06 202 LEU B O 1
ATOM 4195 N N . ASP B 1 203 ? 0.794 22.125 9.516 1 97.81 203 ASP B N 1
ATOM 4196 C CA . ASP B 1 203 ? 0.875 20.906 10.32 1 97.81 203 ASP B CA 1
ATOM 4197 C C . ASP B 1 203 ? 2.094 20.938 11.242 1 97.81 203 ASP B C 1
ATOM 4199 O O . ASP B 1 203 ? 2.244 20.078 12.109 1 97.81 203 ASP B O 1
ATOM 4203 N N . CYS B 1 204 ? 2.924 21.938 11.109 1 97 204 CYS B N 1
ATOM 4204 C CA . CYS B 1 204 ? 4.02 22.141 12.047 1 97 204 CYS B CA 1
ATOM 4205 C C . CYS B 1 204 ? 3.51 22.734 13.359 1 97 204 CYS B C 1
ATOM 4207 O O . CYS B 1 204 ? 4.145 22.578 14.398 1 97 204 CYS B O 1
ATOM 4209 N N . THR B 1 205 ? 2.363 23.438 13.305 1 98.31 205 THR B N 1
ATOM 4210 C CA . THR B 1 205 ? 1.972 24.234 14.461 1 98.31 205 THR B CA 1
ATOM 4211 C C . THR B 1 205 ? 0.568 23.859 14.93 1 98.31 205 THR B C 1
ATOM 4213 O O . THR B 1 205 ? 0.136 24.266 16 1 98.31 205 THR B O 1
ATOM 4216 N N . VAL B 1 206 ? -0.161 23.141 14.148 1 98.81 206 VAL B N 1
ATOM 4217 C CA . VAL B 1 206 ? -1.54 22.766 14.453 1 98.81 206 VAL B CA 1
ATOM 4218 C C . VAL B 1 206 ? -1.747 21.281 14.211 1 98.81 206 VAL B C 1
ATOM 4220 O O . VAL B 1 206 ? -1.392 20.766 13.156 1 98.81 206 VAL B O 1
ATOM 4223 N N . PHE B 1 207 ? -2.33 20.547 15.164 1 98.75 207 PHE B N 1
ATOM 4224 C CA . PHE B 1 207 ? -2.643 19.125 15.055 1 98.75 207 PHE B CA 1
ATOM 4225 C C . PHE B 1 207 ? -3.996 18.812 15.68 1 98.75 207 PHE B C 1
ATOM 4227 O O . PHE B 1 207 ? -4.133 18.797 16.906 1 98.75 207 PHE B O 1
ATOM 4234 N N . PRO B 1 208 ? -5.023 18.641 14.859 1 97.94 208 PRO B N 1
ATOM 4235 C CA . PRO B 1 208 ? -6.289 18.172 15.43 1 97.94 208 PRO B CA 1
ATOM 4236 C C . PRO B 1 208 ? -6.168 16.797 16.109 1 97.94 208 PRO B C 1
ATOM 4238 O O . PRO B 1 208 ? -5.941 15.797 15.43 1 97.94 208 PRO B O 1
ATOM 4241 N N . LEU B 1 209 ? -6.32 16.766 17.375 1 97.12 209 LEU B N 1
ATOM 4242 C CA . LEU B 1 209 ? -6.219 15.547 18.172 1 97.12 209 LEU B CA 1
ATOM 4243 C C . LEU B 1 209 ? -7.523 14.766 18.125 1 97.12 209 LEU B C 1
ATOM 4245 O O . LEU B 1 209 ? -7.52 13.555 17.891 1 97.12 209 LEU B O 1
ATOM 4249 N N . THR B 1 210 ? -8.617 15.352 18.469 1 95.38 210 THR B N 1
ATOM 4250 C CA . THR B 1 210 ? -9.992 14.867 18.375 1 95.38 210 THR B CA 1
ATOM 4251 C C . THR B 1 210 ? -10.875 15.898 17.688 1 95.38 210 THR B C 1
ATOM 4253 O O . THR B 1 210 ? -10.445 17.016 17.422 1 95.38 210 THR B O 1
ATOM 4256 N N . PRO B 1 211 ? -12.078 15.547 17.359 1 93.69 211 PRO B N 1
ATOM 4257 C CA . PRO B 1 211 ? -12.984 16.547 16.812 1 93.69 211 PRO B CA 1
ATOM 4258 C C . PRO B 1 211 ? -13.188 17.734 17.75 1 93.69 211 PRO B C 1
ATOM 4260 O O . PRO B 1 211 ? -13.586 18.812 17.297 1 93.69 211 PRO B O 1
ATOM 4263 N N . GLN B 1 212 ? -12.781 17.578 19.031 1 94.88 212 GLN B N 1
ATOM 4264 C CA . GLN B 1 212 ? -13.047 18.625 20.016 1 94.88 212 GLN B CA 1
ATOM 4265 C C . GLN B 1 212 ? -11.766 19.344 20.422 1 94.88 212 GLN B C 1
ATOM 4267 O O . GLN B 1 212 ? -11.805 20.469 20.938 1 94.88 212 GLN B O 1
ATOM 4272 N N . GLN B 1 213 ? -10.672 18.656 20.266 1 97.44 213 GLN B N 1
ATOM 4273 C CA . GLN B 1 213 ? -9.43 19.203 20.797 1 97.44 213 GLN B CA 1
ATOM 4274 C C . GLN B 1 213 ? -8.359 19.297 19.719 1 97.44 213 GLN B C 1
ATOM 4276 O O . GLN B 1 213 ? -8.242 18.406 18.875 1 97.44 213 GLN B O 1
ATOM 4281 N N . THR B 1 214 ? -7.633 20.375 19.719 1 98.5 214 THR B N 1
ATOM 4282 C CA . THR B 1 214 ? -6.574 20.641 18.75 1 98.5 214 THR B CA 1
ATOM 4283 C C . THR B 1 214 ? -5.324 21.156 19.453 1 98.5 214 THR B C 1
ATOM 4285 O O . THR B 1 214 ? -5.402 22.078 20.281 1 98.5 214 THR B O 1
ATOM 4288 N N . LEU B 1 215 ? -4.16 20.562 19.203 1 98.88 215 LEU B N 1
ATOM 4289 C CA . LEU B 1 215 ? -2.895 21.156 19.609 1 98.88 215 LEU B CA 1
ATOM 4290 C C . LEU B 1 215 ? -2.557 22.375 18.75 1 98.88 215 LEU B C 1
ATOM 4292 O O . LEU B 1 215 ? -2.67 22.312 17.516 1 98.88 215 LEU B O 1
ATOM 4296 N N . VAL B 1 216 ? -2.193 23.469 19.375 1 98.88 216 VAL B N 1
ATOM 4297 C CA . VAL B 1 216 ? -1.806 24.672 18.656 1 98.88 216 VAL B CA 1
ATOM 4298 C C . VAL B 1 216 ? -0.652 25.359 19.391 1 98.88 216 VAL B C 1
ATOM 4300 O O . VAL B 1 216 ? -0.674 25.484 20.625 1 98.88 216 VAL B O 1
ATOM 4303 N N . CYS B 1 217 ? 0.383 25.703 18.688 1 98.75 217 CYS B N 1
ATOM 4304 C CA . CYS B 1 217 ? 1.342 26.641 19.25 1 98.75 217 CYS B CA 1
ATOM 4305 C C . CYS B 1 217 ? 0.827 28.078 19.125 1 98.75 217 CYS B C 1
ATOM 4307 O O . CYS B 1 217 ? 1.181 28.797 18.203 1 98.75 217 CYS B O 1
ATOM 4309 N N . THR B 1 218 ? 0.146 28.531 20.109 1 98.56 218 THR B N 1
ATOM 4310 C CA . THR B 1 218 ? -0.637 29.766 20.016 1 98.56 218 THR B CA 1
ATOM 4311 C C . THR B 1 218 ? 0.276 30.984 19.938 1 98.56 218 THR B C 1
ATOM 4313 O O . THR B 1 218 ? -0.097 32 19.359 1 98.56 218 THR B O 1
ATOM 4316 N N . SER B 1 219 ? 1.491 30.875 20.469 1 98.06 219 SER B N 1
ATOM 4317 C CA . SER B 1 219 ? 2.416 32 20.516 1 98.06 219 SER B CA 1
ATOM 4318 C C . SER B 1 219 ? 2.834 32.406 19.109 1 98.06 219 SER B C 1
ATOM 4320 O O . SER B 1 219 ? 3.383 33.5 18.922 1 98.06 219 SER B O 1
ATOM 4322 N N . LEU B 1 220 ? 2.518 31.609 18.141 1 97.69 220 LEU B N 1
ATOM 4323 C CA . LEU B 1 220 ? 2.963 31.906 16.781 1 97.69 220 LEU B CA 1
ATOM 4324 C C . LEU B 1 220 ? 1.876 32.625 15.992 1 97.69 220 LEU B C 1
ATOM 4326 O O . LEU B 1 220 ? 2.078 33 14.828 1 97.69 220 LEU B O 1
ATOM 4330 N N . TYR B 1 221 ? 0.724 32.906 16.609 1 98 221 TYR B N 1
ATOM 4331 C CA . TYR B 1 221 ? -0.408 33.5 15.922 1 98 221 TYR B CA 1
ATOM 4332 C C . TYR B 1 221 ? -0.913 34.719 16.688 1 98 221 TYR B C 1
ATOM 4334 O O . TYR B 1 221 ? -0.634 34.875 17.875 1 98 221 TYR B O 1
ATOM 4342 N N . ASP B 1 222 ? -1.655 35.562 15.945 1 97.06 222 ASP B N 1
ATOM 4343 C CA . ASP B 1 222 ? -2.295 36.719 16.578 1 97.06 222 ASP B CA 1
ATOM 4344 C C . ASP B 1 222 ? -3.455 36.281 17.469 1 97.06 222 ASP B C 1
ATOM 4346 O O . ASP B 1 222 ? -4.137 35.312 17.172 1 97.06 222 ASP B O 1
ATOM 4350 N N . ARG B 1 223 ? -3.682 37.094 18.469 1 97.5 223 ARG B N 1
ATOM 4351 C CA . ARG B 1 223 ? -4.73 36.75 19.422 1 97.5 223 ARG B CA 1
ATOM 4352 C C . ARG B 1 223 ? -6.09 36.656 18.75 1 97.5 223 ARG B C 1
ATOM 4354 O O . ARG B 1 223 ? -6.926 35.844 19.141 1 97.5 223 ARG B O 1
ATOM 4361 N N . ALA B 1 224 ? -6.324 37.5 17.812 1 97.75 224 ALA B N 1
ATOM 4362 C CA . ALA B 1 224 ? -7.602 37.469 17.109 1 97.75 224 ALA B CA 1
ATOM 4363 C C . ALA B 1 224 ? -7.809 36.156 16.359 1 97.75 224 ALA B C 1
ATOM 4365 O O . ALA B 1 224 ? -8.922 35.656 16.312 1 97.75 224 ALA B O 1
ATOM 4366 N N . GLU B 1 225 ? -6.797 35.656 15.711 1 97.69 225 GLU B N 1
ATOM 4367 C CA . GLU B 1 225 ? -6.855 34.406 14.992 1 97.69 225 GLU B CA 1
ATOM 4368 C C . GLU B 1 225 ? -7.133 33.25 15.945 1 97.69 225 GLU B C 1
ATOM 4370 O O . GLU B 1 225 ? -7.941 32.344 15.648 1 97.69 225 GLU B O 1
ATOM 4375 N N . ILE B 1 226 ? -6.438 33.219 17.078 1 98.56 226 ILE B N 1
ATOM 4376 C CA . ILE B 1 226 ? -6.613 32.188 18.078 1 98.56 226 ILE B CA 1
ATOM 4377 C C . ILE B 1 226 ? -8.047 32.219 18.609 1 98.56 226 ILE B C 1
ATOM 4379 O O . ILE B 1 226 ? -8.664 31.172 18.812 1 98.56 226 ILE B O 1
ATOM 4383 N N . ARG B 1 227 ? -8.555 33.406 18.859 1 98.44 227 ARG B N 1
ATOM 4384 C CA . ARG B 1 227 ? -9.93 33.531 19.328 1 98.44 227 ARG B CA 1
ATOM 4385 C C . ARG B 1 227 ? -10.914 32.938 18.328 1 98.44 227 ARG B C 1
ATOM 4387 O O . ARG B 1 227 ? -11.898 32.312 18.719 1 98.44 227 ARG B O 1
ATOM 4394 N N . GLU B 1 228 ? -10.656 33.219 17.094 1 98.44 228 GLU B N 1
ATOM 4395 C CA . GLU B 1 228 ? -11.508 32.656 16.062 1 98.44 228 GLU B CA 1
ATOM 4396 C C . GLU B 1 228 ? -11.445 31.125 16.094 1 98.44 228 GLU B C 1
ATOM 4398 O O . GLU B 1 228 ? -12.469 30.453 15.93 1 98.44 228 GLU B O 1
ATOM 4403 N N . LEU B 1 229 ? -10.273 30.562 16.219 1 98.75 229 LEU B N 1
ATOM 4404 C CA . LEU B 1 229 ? -10.086 29.109 16.266 1 98.75 229 LEU B CA 1
ATOM 4405 C C . LEU B 1 229 ? -10.781 28.5 17.484 1 98.75 229 LEU B C 1
ATOM 4407 O O . LEU B 1 229 ? -11.367 27.422 17.391 1 98.75 229 LEU B O 1
ATOM 4411 N N . GLU B 1 230 ? -10.773 29.172 18.578 1 98.69 230 GLU B N 1
ATOM 4412 C CA . GLU B 1 230 ? -11.352 28.719 19.844 1 98.69 230 GLU B CA 1
ATOM 4413 C C . GLU B 1 230 ? -12.859 28.547 19.734 1 98.69 230 GLU B C 1
ATOM 4415 O O . GLU B 1 230 ? -13.469 27.797 20.5 1 98.69 230 GLU B O 1
ATOM 4420 N N . LYS B 1 231 ? -13.438 29.234 18.812 1 98.56 231 LYS B N 1
ATOM 4421 C CA . LYS B 1 231 ? -14.875 29.094 18.594 1 98.56 231 LYS B CA 1
ATOM 4422 C C . LYS B 1 231 ? -15.219 27.688 18.094 1 98.56 231 LYS B C 1
ATOM 4424 O O . LYS B 1 231 ? -16.375 27.266 18.172 1 98.56 231 LYS B O 1
ATOM 4429 N N . HIS B 1 232 ? -14.242 26.984 17.594 1 98.5 232 HIS B N 1
ATOM 4430 C CA . HIS B 1 232 ? -14.547 25.75 16.875 1 98.5 232 HIS B CA 1
ATOM 4431 C C . HIS B 1 232 ? -13.875 24.562 17.547 1 98.5 232 HIS B C 1
ATOM 4433 O O . HIS B 1 232 ? -14.227 23.406 17.266 1 98.5 232 HIS B O 1
ATOM 4439 N N . THR B 1 233 ? -12.922 24.766 18.375 1 98.38 233 THR B N 1
ATOM 4440 C CA . THR B 1 233 ? -12.195 23.672 19.016 1 98.38 233 THR B CA 1
ATOM 4441 C C . THR B 1 233 ? -11.625 24.094 20.359 1 98.38 233 THR B C 1
ATOM 4443 O O . THR B 1 233 ? -11.383 25.281 20.578 1 98.38 233 THR B O 1
ATOM 4446 N N . GLU B 1 234 ? -11.477 23.172 21.297 1 98.44 234 GLU B N 1
ATOM 4447 C CA . GLU B 1 234 ? -10.688 23.391 22.5 1 98.44 234 GLU B CA 1
ATOM 4448 C C . GLU B 1 234 ? -9.188 23.297 22.203 1 98.44 234 GLU B C 1
ATOM 4450 O O . GLU B 1 234 ? -8.695 22.266 21.75 1 98.44 234 GLU B O 1
ATOM 4455 N N . ILE B 1 235 ? -8.516 24.344 22.484 1 98.69 235 ILE B N 1
ATOM 4456 C CA . ILE B 1 235 ? -7.098 24.422 22.141 1 98.69 235 ILE B CA 1
ATOM 4457 C C . ILE B 1 235 ? -6.262 23.859 23.281 1 98.69 235 ILE B C 1
ATOM 4459 O O . ILE B 1 235 ? -6.445 24.234 24.438 1 98.69 235 ILE B O 1
ATOM 4463 N N . ILE B 1 236 ? -5.426 22.922 23 1 98.69 236 ILE B N 1
ATOM 4464 C CA . ILE B 1 236 ? -4.309 22.516 23.859 1 98.69 236 ILE B CA 1
ATOM 4465 C C . ILE B 1 236 ? -3.039 23.25 23.406 1 98.69 236 ILE B C 1
ATOM 4467 O O . ILE B 1 236 ? -2.453 22.906 22.375 1 98.69 236 ILE B O 1
ATOM 4471 N N . ASP B 1 237 ? -2.662 24.219 24.172 1 98.62 237 ASP B N 1
ATOM 4472 C CA . ASP B 1 237 ? -1.508 25.031 23.812 1 98.62 237 ASP B CA 1
ATOM 4473 C C . ASP B 1 237 ? -0.204 24.266 24.016 1 98.62 237 ASP B C 1
ATOM 4475 O O . ASP B 1 237 ? 0.011 23.656 25.062 1 98.62 237 ASP B O 1
ATOM 4479 N N . VAL B 1 238 ? 0.618 24.234 23.031 1 98.56 238 VAL B N 1
ATOM 4480 C CA . VAL B 1 238 ? 1.934 23.609 23.125 1 98.56 238 VAL B CA 1
ATOM 4481 C C . VAL B 1 238 ? 3.021 24.672 22.969 1 98.56 238 VAL B C 1
ATOM 4483 O O . VAL B 1 238 ? 2.84 25.656 22.266 1 98.56 238 VAL B O 1
ATOM 4486 N N . GLY B 1 239 ? 4.168 24.469 23.594 1 97.5 239 GLY B N 1
ATOM 4487 C CA . GLY B 1 239 ? 5.25 25.422 23.594 1 97.5 239 GLY B CA 1
ATOM 4488 C C . GLY B 1 239 ? 6.02 25.453 22.281 1 97.5 239 GLY B C 1
ATOM 4489 O O . GLY B 1 239 ? 5.949 24.516 21.484 1 97.5 239 GLY B O 1
ATOM 4490 N N . GLU B 1 240 ? 6.734 26.562 22.047 1 97.06 240 GLU B N 1
ATOM 4491 C CA . GLU B 1 240 ? 7.52 26.734 20.828 1 97.06 240 GLU B CA 1
ATOM 4492 C C . GLU B 1 240 ? 8.602 25.656 20.719 1 97.06 240 GLU B C 1
ATOM 4494 O O . GLU B 1 240 ? 8.836 25.109 19.641 1 97.06 240 GLU B O 1
ATOM 4499 N N . ASP B 1 241 ? 9.25 25.375 21.781 1 95.94 241 ASP B N 1
ATOM 4500 C CA . ASP B 1 241 ? 10.328 24.406 21.75 1 95.94 241 ASP B CA 1
ATOM 4501 C C . ASP B 1 241 ? 9.828 23.047 21.25 1 95.94 241 ASP B C 1
ATOM 4503 O O . ASP B 1 241 ? 10.445 22.438 20.375 1 95.94 241 ASP B O 1
ATOM 4507 N N . GLU B 1 242 ? 8.719 22.578 21.844 1 97.19 242 GLU B N 1
ATOM 4508 C CA . GLU B 1 242 ? 8.117 21.312 21.422 1 97.19 242 GLU B CA 1
ATOM 4509 C C . GLU B 1 242 ? 7.637 21.391 19.969 1 97.19 242 GLU B C 1
ATOM 4511 O O . GLU B 1 242 ? 7.727 20.391 19.234 1 97.19 242 GLU B O 1
ATOM 4516 N N . THR B 1 243 ? 7.164 22.578 19.609 1 97.62 243 THR B N 1
ATOM 4517 C CA . THR B 1 243 ? 6.637 22.781 18.266 1 97.62 243 THR B CA 1
ATOM 4518 C C . THR B 1 243 ? 7.758 22.703 17.234 1 97.62 243 THR B C 1
ATOM 4520 O O . THR B 1 243 ? 7.625 22.016 16.203 1 97.62 243 THR B O 1
ATOM 4523 N N . TYR B 1 244 ? 8.883 23.328 17.484 1 95.56 244 TYR B N 1
ATOM 4524 C CA . TYR B 1 244 ? 10.008 23.328 16.562 1 95.56 244 TYR B CA 1
ATOM 4525 C C . TYR B 1 244 ? 10.625 21.938 16.453 1 95.56 244 TYR B C 1
ATOM 4527 O O . TYR B 1 244 ? 11.273 21.609 15.453 1 95.56 244 TYR B O 1
ATOM 4535 N N . THR B 1 245 ? 10.383 21.156 17.484 1 95.81 245 THR B N 1
ATOM 4536 C CA . THR B 1 245 ? 10.898 19.797 17.469 1 95.81 245 THR B CA 1
ATOM 4537 C C . THR B 1 245 ? 9.875 18.844 16.859 1 95.81 245 THR B C 1
ATOM 4539 O O . THR B 1 245 ? 10.172 17.672 16.609 1 95.81 245 THR B O 1
ATOM 4542 N N . GLY B 1 246 ? 8.641 19.297 16.578 1 97.81 246 GLY B N 1
ATOM 4543 C CA . GLY B 1 246 ? 7.742 18.562 15.711 1 97.81 246 GLY B CA 1
ATOM 4544 C C . GLY B 1 246 ? 6.566 17.938 16.453 1 97.81 246 GLY B C 1
ATOM 4545 O O . GLY B 1 246 ? 6.016 16.938 16.016 1 97.81 246 GLY B O 1
ATOM 4546 N N . ILE B 1 247 ? 6.133 18.531 17.609 1 98.69 247 ILE B N 1
ATOM 4547 C CA . ILE B 1 247 ? 5.07 17.922 18.406 1 98.69 247 ILE B CA 1
ATOM 4548 C C . ILE B 1 247 ? 3.766 17.922 17.609 1 98.69 247 ILE B C 1
ATOM 4550 O O . ILE B 1 247 ? 3 16.953 17.656 1 98.69 247 ILE B O 1
ATOM 4554 N N . CYS B 1 248 ? 3.506 18.938 16.812 1 98.75 248 CYS B N 1
ATOM 4555 C CA . CY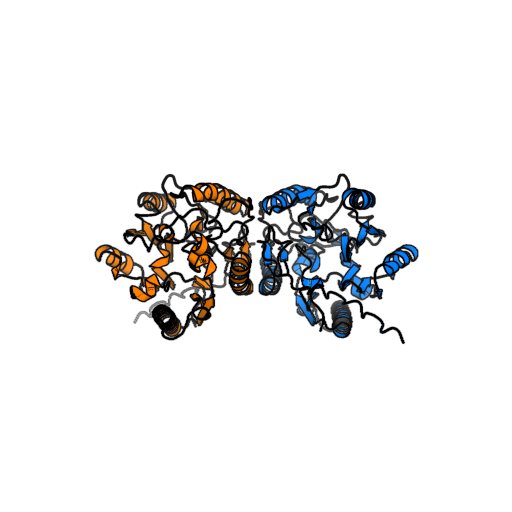S B 1 248 ? 2.246 19.062 16.078 1 98.75 248 CYS B CA 1
ATOM 4556 C C . CYS B 1 248 ? 2.281 18.25 14.789 1 98.75 248 CYS B C 1
ATOM 4558 O O . CYS B 1 248 ? 1.238 17.984 14.195 1 98.75 248 CYS B O 1
ATOM 4560 N N . ASN B 1 249 ? 3.455 17.906 14.312 1 98.56 249 ASN B N 1
ATOM 4561 C CA . ASN B 1 249 ? 3.58 17.094 13.102 1 98.56 249 ASN B CA 1
ATOM 4562 C C . ASN B 1 249 ? 3.311 15.625 13.375 1 98.56 249 ASN B C 1
ATOM 4564 O O . ASN B 1 249 ? 4.184 14.781 13.172 1 98.56 249 ASN B O 1
ATOM 4568 N N . SER B 1 250 ? 2.135 15.375 13.859 1 98.62 250 SER B N 1
ATOM 4569 C CA . SER B 1 250 ? 1.664 14.062 14.281 1 98.62 250 SER B CA 1
ATOM 4570 C C . SER B 1 250 ? 0.507 13.578 13.414 1 98.62 250 SER B C 1
ATOM 4572 O O . SER B 1 250 ? -0.123 14.367 12.719 1 98.62 250 SER B O 1
ATOM 4574 N N . VAL B 1 251 ? 0.298 12.305 13.383 1 98.56 251 VAL B N 1
ATOM 4575 C CA . VAL B 1 251 ? -0.835 11.672 12.719 1 98.56 251 VAL B CA 1
ATOM 4576 C C . VAL B 1 251 ? -1.546 10.727 13.688 1 98.56 251 VAL B C 1
ATOM 4578 O O . VAL B 1 251 ? -0.898 10.008 14.453 1 98.56 251 VAL B O 1
ATOM 4581 N N . ARG B 1 252 ? -2.762 10.836 13.68 1 97.25 252 ARG B N 1
ATOM 4582 C CA . ARG B 1 252 ? -3.553 9.922 14.492 1 97.25 252 ARG B CA 1
ATOM 4583 C C . ARG B 1 252 ? -3.926 8.672 13.695 1 97.25 252 ARG B C 1
ATOM 4585 O O . ARG B 1 252 ? -4.453 8.773 12.586 1 97.25 252 ARG B O 1
ATOM 4592 N N . LEU B 1 253 ? -3.631 7.5 14.172 1 97.56 253 LEU B N 1
ATOM 4593 C CA . LEU B 1 253 ? -4.062 6.195 13.688 1 97.56 253 LEU B CA 1
ATOM 4594 C C . LEU B 1 253 ? -4.871 5.461 14.75 1 97.56 253 LEU B C 1
ATOM 4596 O O . LEU B 1 253 ? -4.301 4.809 15.625 1 97.56 253 LEU B O 1
ATOM 4600 N N . ASN B 1 254 ? -6.223 5.566 14.648 1 95.31 254 ASN B N 1
ATOM 4601 C CA . ASN B 1 254 ? -7.121 5.066 15.688 1 95.31 254 ASN B CA 1
ATOM 4602 C C . ASN B 1 254 ? -6.785 5.664 17.047 1 95.31 254 ASN B C 1
ATOM 4604 O O . ASN B 1 254 ? -6.891 6.875 17.25 1 95.31 254 ASN B O 1
ATOM 4608 N N . ASN B 1 255 ? -6.301 4.926 18 1 95.5 255 ASN B N 1
ATOM 4609 C CA . ASN B 1 255 ? -5.996 5.449 19.328 1 95.5 255 ASN B CA 1
ATOM 4610 C C . ASN B 1 255 ? -4.496 5.637 19.531 1 95.5 255 ASN B C 1
ATOM 4612 O O . ASN B 1 255 ? -4.02 5.707 20.656 1 95.5 255 ASN B O 1
ATOM 4616 N N . VAL B 1 256 ? -3.783 5.738 18.453 1 97.88 256 VAL B N 1
ATOM 4617 C CA . VAL B 1 256 ? -2.338 5.906 18.547 1 97.88 256 VAL B CA 1
ATOM 4618 C C . VAL B 1 256 ? -1.924 7.188 17.828 1 97.88 256 VAL B C 1
ATOM 4620 O O . VAL B 1 256 ? -2.359 7.441 16.688 1 97.88 256 VAL B O 1
ATOM 4623 N N . LEU B 1 257 ? -1.13 7.984 18.469 1 98.56 257 LEU B N 1
ATOM 4624 C CA . LEU B 1 257 ? -0.482 9.125 17.844 1 98.56 257 LEU B CA 1
ATOM 4625 C C . LEU B 1 257 ? 0.886 8.734 17.281 1 98.56 257 LEU B C 1
ATOM 4627 O O . LEU B 1 257 ? 1.719 8.188 18.016 1 98.56 257 LEU B O 1
ATOM 4631 N N . LEU B 1 258 ? 1.056 8.922 16.047 1 98.88 258 LEU B N 1
ATOM 4632 C CA . LEU B 1 258 ? 2.344 8.703 15.398 1 98.88 258 LEU B CA 1
ATOM 4633 C C . LEU B 1 258 ? 3.139 10 15.312 1 98.88 258 LEU B C 1
ATOM 4635 O O . LEU B 1 258 ? 2.6 11.039 14.93 1 98.88 258 LEU B O 1
ATOM 4639 N N . ASN B 1 259 ? 4.371 9.969 15.664 1 98.88 259 ASN B N 1
ATOM 4640 C CA . ASN B 1 259 ? 5.281 11.102 15.578 1 98.88 259 ASN B CA 1
ATOM 4641 C C . ASN B 1 259 ? 6.707 10.656 15.273 1 98.88 259 ASN B C 1
ATOM 4643 O O . ASN B 1 259 ? 7.027 9.469 15.375 1 98.88 259 ASN B O 1
ATOM 4647 N N . SER B 1 260 ? 7.5 11.57 14.789 1 98.62 260 SER B N 1
ATOM 4648 C CA . SER B 1 260 ? 8.898 11.242 14.516 1 98.62 260 SER B CA 1
ATOM 4649 C C . SER B 1 260 ? 9.781 11.539 15.719 1 98.62 260 SER B C 1
ATOM 4651 O O . SER B 1 260 ? 9.547 12.508 16.438 1 98.62 260 SER B O 1
ATOM 4653 N N . SER B 1 261 ? 10.773 10.719 15.961 1 98.5 261 SER B N 1
ATOM 4654 C CA . SER B 1 261 ? 11.805 10.945 16.953 1 98.5 261 SER B CA 1
ATOM 4655 C C . SER B 1 261 ? 13.109 10.258 16.578 1 98.5 261 SER B C 1
ATOM 4657 O O . SER B 1 261 ? 13.117 9.062 16.266 1 98.5 261 SER B O 1
ATOM 4659 N N . HIS B 1 262 ? 14.148 10.977 16.5 1 97 262 HIS B N 1
ATOM 4660 C CA . HIS B 1 262 ? 15.461 10.406 16.234 1 97 262 HIS B CA 1
ATOM 4661 C C . HIS B 1 262 ? 16.312 10.359 17.484 1 97 262 HIS B C 1
ATOM 4663 O O . HIS B 1 262 ? 17.547 10.508 17.422 1 97 262 HIS B O 1
ATOM 4669 N N . ILE B 1 263 ? 15.711 10.203 18.594 1 96.06 263 ILE B N 1
ATOM 4670 C CA . ILE B 1 263 ? 16.359 10.281 19.891 1 96.06 263 ILE B CA 1
ATOM 4671 C C . ILE B 1 263 ? 17.5 9.266 19.969 1 96.06 263 ILE B C 1
ATOM 4673 O O . ILE B 1 263 ? 18.531 9.531 20.594 1 96.06 263 ILE B O 1
ATOM 4677 N N . HIS B 1 264 ? 17.375 8.133 19.328 1 94.62 264 HIS B N 1
ATOM 4678 C CA . HIS B 1 264 ? 18.359 7.066 19.422 1 94.62 264 HIS B CA 1
ATOM 4679 C C . HIS B 1 264 ? 19.641 7.426 18.656 1 94.62 264 HIS B C 1
ATOM 4681 O O . HIS B 1 264 ? 20.672 6.77 18.828 1 94.62 264 HIS B O 1
ATOM 4687 N N . ASP B 1 265 ? 19.484 8.398 17.781 1 94.5 265 ASP B N 1
ATOM 4688 C CA . ASP B 1 265 ? 20.656 8.859 17.031 1 94.5 265 ASP B CA 1
ATOM 4689 C C . ASP B 1 265 ? 21.375 9.969 17.781 1 94.5 265 ASP B C 1
ATOM 4691 O O . ASP B 1 265 ? 22.453 10.398 17.375 1 94.5 265 ASP B O 1
ATOM 4695 N N . LEU B 1 266 ? 20.812 10.406 18.922 1 95.5 266 LEU B N 1
ATOM 4696 C CA . LEU B 1 266 ? 21.344 11.562 19.641 1 95.5 266 LEU B CA 1
ATOM 4697 C C . LEU B 1 266 ? 22.141 11.133 20.859 1 95.5 266 LEU B C 1
ATOM 4699 O O . LEU B 1 266 ? 21.875 10.078 21.438 1 95.5 266 LEU B O 1
ATOM 4703 N N . LYS B 1 267 ? 23.109 11.953 21.203 1 95.69 267 LYS B N 1
ATOM 4704 C CA . LYS B 1 267 ? 23.906 11.688 22.391 1 95.69 267 LYS B CA 1
ATOM 4705 C C . LYS B 1 267 ? 23.25 12.289 23.641 1 95.69 267 LYS B C 1
ATOM 4707 O O . LYS B 1 267 ? 22.938 13.477 23.656 1 95.69 267 LYS B O 1
ATOM 4712 N N . SER B 1 268 ? 23.125 11.469 24.641 1 94.69 268 SER B N 1
ATOM 4713 C CA . SER B 1 268 ? 22.562 11.922 25.906 1 94.69 268 SER B CA 1
ATOM 4714 C C . SER B 1 268 ? 23.375 13.07 26.5 1 94.69 268 SER B C 1
ATOM 4716 O O . SER B 1 268 ? 24.609 13.055 26.453 1 94.69 268 SER B O 1
ATOM 4718 N N . GLY B 1 269 ? 22.625 14.031 27 1 93.69 269 GLY B N 1
ATOM 4719 C CA . GLY B 1 269 ? 23.297 15.164 27.625 1 93.69 269 GLY B CA 1
ATOM 4720 C C . GLY B 1 269 ? 23.438 16.359 26.703 1 93.69 269 GLY B C 1
ATOM 4721 O O . GLY B 1 269 ? 23.797 17.453 27.141 1 93.69 269 GLY B O 1
ATOM 4722 N N . THR B 1 270 ? 23.172 16.156 25.438 1 96.25 270 THR B N 1
ATOM 4723 C CA . THR B 1 270 ? 23.219 17.266 24.5 1 96.25 270 THR B CA 1
ATOM 4724 C C . THR B 1 270 ? 21.906 18.047 24.5 1 96.25 270 THR B C 1
ATOM 4726 O O . THR B 1 270 ? 20.891 17.531 24.969 1 96.25 270 THR B O 1
ATOM 4729 N N . GLU B 1 271 ? 22.016 19.25 24.047 1 96 271 GLU B N 1
ATOM 4730 C CA . GLU B 1 271 ? 20.812 20.094 23.969 1 96 271 GLU B CA 1
ATOM 4731 C C . GLU B 1 271 ? 19.781 19.484 23.031 1 96 271 GLU B C 1
ATOM 4733 O O . GLU B 1 271 ? 18.578 19.531 23.312 1 96 271 GLU B O 1
ATOM 4738 N N . GLU B 1 272 ? 20.25 18.953 21.953 1 94.25 272 GLU B N 1
ATOM 4739 C CA . GLU B 1 272 ? 19.344 18.312 21 1 94.25 272 GLU B CA 1
ATOM 4740 C C . GLU B 1 272 ? 18.609 17.141 21.625 1 94.25 272 GLU B C 1
ATOM 4742 O O . GLU B 1 272 ? 17.422 16.969 21.406 1 94.25 272 GLU B O 1
ATOM 4747 N N . TYR B 1 273 ? 19.359 16.328 22.344 1 96.69 273 TYR B N 1
ATOM 4748 C CA . TYR B 1 273 ? 18.75 15.195 23.047 1 96.69 273 TYR B CA 1
ATOM 4749 C C . TYR B 1 273 ? 17.688 15.664 24.031 1 96.69 273 TYR B C 1
ATOM 4751 O O . TYR B 1 273 ? 16.578 15.133 24.062 1 96.69 273 TYR B O 1
ATOM 4759 N N . ASP B 1 274 ? 18.031 16.672 24.781 1 97.06 274 ASP B N 1
ATOM 4760 C CA . ASP B 1 274 ? 17.109 17.203 25.781 1 97.06 274 ASP B CA 1
ATOM 4761 C C . ASP B 1 274 ? 15.844 17.766 25.141 1 97.06 274 ASP B C 1
ATOM 4763 O O . ASP B 1 274 ? 14.742 17.578 25.656 1 97.06 274 ASP B O 1
ATOM 4767 N N . SER B 1 275 ? 16.016 18.453 24.062 1 97.06 275 SER B N 1
ATOM 4768 C CA . SER B 1 275 ? 14.883 19 23.328 1 97.06 275 SER B CA 1
ATOM 4769 C C . SER B 1 275 ? 13.969 17.891 22.828 1 97.06 275 SER B C 1
ATOM 4771 O O . SER B 1 275 ? 12.742 18 22.938 1 97.06 275 SER B O 1
ATOM 4773 N N . GLU B 1 276 ? 14.531 16.844 22.328 1 97.75 276 GLU B N 1
ATOM 4774 C CA . GLU B 1 276 ? 13.766 15.695 21.844 1 97.75 276 GLU B CA 1
ATOM 4775 C C . GLU B 1 276 ? 13.008 15.016 22.969 1 97.75 276 GLU B C 1
ATOM 4777 O O . GLU B 1 276 ? 11.844 14.633 22.812 1 97.75 276 GLU B O 1
ATOM 4782 N N . VAL B 1 277 ? 13.68 14.859 24.094 1 97.88 277 VAL B N 1
ATOM 4783 C CA . VAL B 1 277 ? 13.047 14.258 25.266 1 97.88 277 VAL B CA 1
ATOM 4784 C C . VAL B 1 277 ? 11.852 15.102 25.703 1 97.88 277 VAL B C 1
ATOM 4786 O O . VAL B 1 277 ? 10.789 14.562 26.016 1 97.88 277 VAL B O 1
ATOM 4789 N N . ARG B 1 278 ? 12.078 16.391 25.734 1 97.81 278 ARG B N 1
ATOM 4790 C CA . ARG B 1 278 ? 11.016 17.297 26.156 1 97.81 278 ARG B CA 1
ATOM 4791 C C . ARG B 1 278 ? 9.797 17.172 25.25 1 97.81 278 ARG B C 1
ATOM 4793 O O . ARG B 1 278 ? 8.664 17.094 25.719 1 97.81 278 ARG B O 1
ATOM 4800 N N . LYS B 1 279 ? 10.023 17.188 23.984 1 98.56 279 LYS B N 1
ATOM 4801 C CA . LYS B 1 279 ? 8.938 17.047 23.016 1 98.56 279 LYS B CA 1
ATOM 4802 C C . LYS B 1 279 ? 8.203 15.727 23.203 1 98.56 279 LYS B C 1
ATOM 4804 O O . LYS B 1 279 ? 6.973 15.695 23.25 1 98.56 279 LYS B O 1
ATOM 4809 N N . ASN B 1 280 ? 8.953 14.609 23.281 1 98.69 280 ASN B N 1
ATOM 4810 C CA . ASN B 1 280 ? 8.359 13.289 23.438 1 98.69 280 ASN B CA 1
ATOM 4811 C C . ASN B 1 280 ? 7.523 13.203 24.719 1 98.69 280 ASN B C 1
ATOM 4813 O O . ASN B 1 280 ? 6.398 12.703 24.688 1 98.69 280 ASN B O 1
ATOM 4817 N N . ARG B 1 281 ? 8.07 13.727 25.797 1 98.5 281 ARG B N 1
ATOM 4818 C CA . ARG B 1 281 ? 7.355 13.695 27.078 1 98.5 281 ARG B CA 1
ATOM 4819 C C . ARG B 1 281 ? 6.078 14.523 27.016 1 98.5 281 ARG B C 1
ATOM 4821 O O . ARG B 1 281 ? 5.031 14.109 27.516 1 98.5 281 ARG B O 1
ATOM 4828 N N . ALA B 1 282 ? 6.203 15.688 26.422 1 98.69 282 ALA B N 1
ATOM 4829 C CA . ALA B 1 282 ? 5.031 16.547 26.297 1 98.69 282 ALA B CA 1
ATOM 4830 C C . ALA B 1 282 ? 3.93 15.859 25.5 1 98.69 282 ALA B C 1
ATOM 4832 O O . ALA B 1 282 ? 2.76 15.883 25.891 1 98.69 282 ALA B O 1
ATOM 4833 N N . LEU B 1 283 ? 4.262 15.234 24.359 1 98.81 283 LEU B N 1
ATOM 4834 C CA . LEU B 1 283 ? 3.283 14.547 23.531 1 98.81 283 LEU B CA 1
ATOM 4835 C C . LEU B 1 283 ? 2.676 13.359 24.281 1 98.81 283 LEU B C 1
ATOM 4837 O O . LEU B 1 283 ? 1.466 13.133 24.203 1 98.81 283 LEU B O 1
ATOM 4841 N N . GLU B 1 284 ? 3.49 12.625 24.969 1 98.75 284 GLU B N 1
ATOM 4842 C CA . GLU B 1 284 ? 3.014 11.484 25.734 1 98.75 284 GLU B CA 1
ATOM 4843 C C . GLU B 1 284 ? 2.051 11.922 26.844 1 98.75 284 GLU B C 1
ATOM 4845 O O . GLU B 1 284 ? 1.05 11.25 27.094 1 98.75 284 GLU B O 1
ATOM 4850 N N . ASP B 1 285 ? 2.391 12.992 27.5 1 98.56 285 ASP B N 1
ATOM 4851 C CA . ASP B 1 285 ? 1.506 13.523 28.531 1 98.56 285 ASP B CA 1
ATOM 4852 C C . ASP B 1 285 ? 0.146 13.898 27.938 1 98.56 285 ASP B C 1
ATOM 4854 O O . ASP B 1 285 ? -0.895 13.555 28.516 1 98.56 285 ASP B O 1
ATOM 4858 N N . ILE B 1 286 ? 0.17 14.633 26.875 1 98.31 286 ILE B N 1
ATOM 4859 C CA . ILE B 1 286 ? -1.059 15.047 26.203 1 98.31 286 ILE B CA 1
ATOM 4860 C C . ILE B 1 286 ? -1.85 13.812 25.766 1 98.31 286 ILE B C 1
ATOM 4862 O O . ILE B 1 286 ? -3.057 13.727 26 1 98.31 286 ILE B O 1
ATOM 4866 N N . ALA B 1 287 ? -1.177 12.836 25.094 1 98.06 287 ALA B N 1
ATOM 4867 C CA . ALA B 1 287 ? -1.8 11.609 24.625 1 98.06 287 ALA B CA 1
ATOM 4868 C C . ALA B 1 287 ? -2.447 10.844 25.781 1 98.06 287 ALA B C 1
ATOM 4870 O O . ALA B 1 287 ? -3.596 10.406 25.672 1 98.06 287 ALA B O 1
ATOM 4871 N N . SER B 1 288 ? -1.724 10.703 26.875 1 97.31 288 SER B N 1
ATOM 4872 C CA . SER B 1 288 ? -2.215 9.945 28.031 1 97.31 288 SER B CA 1
ATOM 4873 C C . SER B 1 288 ? -3.48 10.57 28.609 1 97.31 288 SER B C 1
ATOM 4875 O O . SER B 1 288 ? -4.426 9.867 28.953 1 97.31 288 SER B O 1
ATOM 4877 N N . ARG B 1 289 ? -3.51 11.867 28.688 1 95.94 289 ARG B N 1
ATOM 4878 C CA . ARG B 1 289 ? -4.668 12.57 29.234 1 95.94 289 ARG B CA 1
ATOM 4879 C C . ARG B 1 289 ? -5.898 12.352 28.359 1 95.94 289 ARG B C 1
ATOM 4881 O O . ARG B 1 289 ? -7.027 12.359 28.859 1 95.94 289 ARG B O 1
ATOM 4888 N N . ALA B 1 290 ? -5.629 12.148 27.109 1 93.88 290 ALA B N 1
ATOM 4889 C CA . ALA B 1 290 ? -6.727 11.953 26.172 1 93.88 290 ALA B CA 1
ATOM 4890 C C . ALA B 1 290 ? -6.934 10.469 25.859 1 93.88 290 ALA B C 1
ATOM 4892 O O . ALA B 1 290 ? -7.676 10.109 24.953 1 93.88 290 ALA B O 1
ATOM 4893 N N . ALA B 1 291 ? -6.199 9.531 26.516 1 94.81 291 ALA B N 1
ATOM 4894 C CA . ALA B 1 291 ? -6.316 8.078 26.406 1 94.81 291 ALA B CA 1
ATOM 4895 C C . ALA B 1 291 ? -5.777 7.586 25.062 1 94.81 291 ALA B C 1
ATOM 4897 O O . ALA B 1 291 ? -6.344 6.668 24.469 1 94.81 291 ALA B O 1
ATOM 4898 N N . PHE B 1 292 ? -4.773 8.25 24.578 1 96.81 292 PHE B N 1
ATOM 4899 C CA . PHE B 1 292 ? -4.055 7.812 23.391 1 96.81 292 PHE B CA 1
ATOM 4900 C C . PHE B 1 292 ? -2.709 7.207 23.75 1 96.81 292 PHE B C 1
ATOM 4902 O O . PHE B 1 292 ? -2.189 7.457 24.844 1 96.81 292 PHE B O 1
ATOM 4909 N N . GLU B 1 293 ? -2.236 6.367 22.906 1 97.62 293 GLU B N 1
ATOM 4910 C CA . GLU B 1 293 ? -0.853 5.902 22.922 1 97.62 293 GLU B CA 1
ATOM 4911 C C . GLU B 1 293 ? -0.001 6.668 21.922 1 97.62 293 GLU B C 1
ATOM 4913 O O . GLU B 1 293 ? -0.532 7.352 21.031 1 97.62 293 GLU B O 1
ATOM 4918 N N . VAL B 1 294 ? 1.311 6.629 22.109 1 98.75 294 VAL B N 1
ATOM 4919 C CA . VAL B 1 294 ? 2.213 7.301 21.172 1 98.75 294 VAL B CA 1
ATOM 4920 C C . VAL B 1 294 ? 3.209 6.293 20.609 1 98.75 294 VAL B C 1
ATOM 4922 O O . VAL B 1 294 ? 3.723 5.438 21.328 1 98.75 294 VAL B O 1
ATOM 4925 N N . THR B 1 295 ? 3.418 6.246 19.344 1 98.81 295 THR B N 1
ATOM 4926 C CA . THR B 1 295 ? 4.469 5.484 18.688 1 98.81 295 THR B CA 1
ATOM 4927 C C . THR B 1 295 ? 5.387 6.414 17.891 1 98.81 295 THR B C 1
ATOM 4929 O O . THR B 1 295 ? 4.918 7.301 17.188 1 98.81 295 THR B O 1
ATOM 4932 N N . TYR B 1 296 ? 6.723 6.227 18.062 1 98.81 296 TYR B N 1
ATOM 4933 C CA . TYR B 1 296 ? 7.703 7.094 17.422 1 98.81 296 TYR B CA 1
ATOM 4934 C C . TYR B 1 296 ? 8.414 6.363 16.281 1 98.81 296 TYR B C 1
ATOM 4936 O O . TYR B 1 296 ? 8.633 5.152 16.359 1 98.81 296 TYR B O 1
ATOM 4944 N N . PHE B 1 297 ? 8.797 7.07 15.297 1 98.69 297 PHE B N 1
ATOM 4945 C CA . PHE B 1 297 ? 9.57 6.57 14.164 1 98.69 297 PHE B CA 1
ATOM 4946 C C . PHE B 1 297 ? 10.789 7.449 13.914 1 98.69 297 PHE B C 1
ATOM 4948 O O . PHE B 1 297 ? 10.688 8.68 13.93 1 98.69 297 PHE B O 1
ATOM 4955 N N . ASN B 1 298 ? 11.93 6.848 13.758 1 98.38 298 ASN B N 1
ATOM 4956 C CA . ASN B 1 298 ? 13.109 7.609 13.344 1 98.38 298 ASN B CA 1
ATOM 4957 C C . ASN B 1 298 ? 13.023 8.008 11.875 1 98.38 298 ASN B C 1
ATOM 4959 O O . ASN B 1 298 ? 13.086 7.152 10.992 1 98.38 298 ASN B O 1
ATOM 4963 N N . LEU B 1 299 ? 12.867 9.289 11.609 1 97.88 299 LEU B N 1
ATOM 4964 C CA . LEU B 1 299 ? 12.773 9.812 10.25 1 97.88 299 LEU B CA 1
ATOM 4965 C C . LEU B 1 299 ? 13.836 10.875 10 1 97.88 299 LEU B C 1
ATOM 4967 O O . LEU B 1 299 ? 13.555 11.898 9.367 1 97.88 299 LEU B O 1
ATOM 4971 N N . SER B 1 300 ? 14.984 10.633 10.492 1 95.31 300 SER B N 1
ATOM 4972 C CA . SER B 1 300 ? 16.078 11.602 10.453 1 95.31 300 SER B CA 1
ATOM 4973 C C . SER B 1 300 ? 16.469 11.93 9.016 1 95.31 300 SER B C 1
ATOM 4975 O O . SER B 1 300 ? 16.844 13.062 8.711 1 95.31 300 SER B O 1
ATOM 4977 N N . GLU B 1 301 ? 16.406 10.93 8.109 1 94.69 301 GLU B N 1
ATOM 4978 C CA . GLU B 1 301 ? 16.766 11.203 6.719 1 94.69 301 GLU B CA 1
ATOM 4979 C C . GLU B 1 301 ? 15.781 12.18 6.082 1 94.69 301 GLU B C 1
ATOM 4981 O O . GLU B 1 301 ? 16.156 12.977 5.219 1 94.69 301 GLU B O 1
ATOM 4986 N N . TYR B 1 302 ? 14.562 12.156 6.484 1 94.81 302 TYR B N 1
ATOM 4987 C CA . TYR B 1 302 ? 13.547 13.039 5.914 1 94.81 302 TYR B CA 1
ATOM 4988 C C . TYR B 1 302 ? 13.617 14.422 6.543 1 94.81 302 TYR B C 1
ATOM 4990 O O . TYR B 1 302 ? 13.195 15.406 5.934 1 94.81 302 TYR B O 1
ATOM 4998 N N . HIS B 1 303 ? 14.164 14.508 7.73 1 91.31 303 HIS B N 1
ATOM 4999 C CA . HIS B 1 303 ? 14.414 15.805 8.352 1 91.31 303 HIS B CA 1
ATOM 5000 C C . HIS B 1 303 ? 15.359 16.641 7.5 1 91.31 303 HIS B C 1
ATOM 5002 O O . HIS B 1 303 ? 15.25 17.875 7.477 1 91.31 303 HIS B O 1
ATOM 5008 N N . LYS B 1 304 ? 16.188 15.906 6.836 1 89.12 304 LYS B N 1
ATOM 5009 C CA . LYS B 1 304 ? 17.156 16.594 5.98 1 89.12 304 LYS B CA 1
ATOM 5010 C C . LYS B 1 304 ? 16.438 17.375 4.875 1 89.12 304 LYS B C 1
ATOM 5012 O O . LYS B 1 304 ? 16.953 18.391 4.395 1 89.12 304 LYS B O 1
ATOM 5017 N N . GLY B 1 305 ? 15.297 16.891 4.477 1 86.94 305 GLY B N 1
ATOM 5018 C CA . GLY B 1 305 ? 14.5 17.578 3.479 1 86.94 305 GLY B CA 1
ATOM 5019 C C . GLY B 1 305 ? 13.484 18.531 4.086 1 86.94 305 GLY B C 1
ATOM 5020 O O . GLY B 1 305 ? 12.688 19.141 3.365 1 86.94 305 GLY B O 1
ATOM 5021 N N . GLY B 1 306 ? 13.469 18.625 5.426 1 86.06 306 GLY B N 1
ATOM 5022 C CA . GLY B 1 306 ? 12.578 19.547 6.109 1 86.06 306 GLY B CA 1
ATOM 5023 C C . GLY B 1 306 ? 11.234 18.922 6.469 1 86.06 306 GLY B C 1
ATOM 5024 O O . GLY B 1 306 ? 10.258 19.641 6.707 1 86.06 306 GLY B O 1
ATOM 5025 N N . ALA B 1 307 ? 11.25 17.656 6.441 1 89.44 307 ALA B N 1
ATOM 5026 C CA . ALA B 1 307 ? 9.961 17.016 6.68 1 89.44 307 ALA B CA 1
ATOM 5027 C C . ALA B 1 307 ? 9.977 16.219 7.988 1 89.44 307 ALA B C 1
ATOM 5029 O O . ALA B 1 307 ? 11.039 15.922 8.523 1 89.44 307 ALA B O 1
ATOM 5030 N N . LEU B 1 308 ? 8.828 16.141 8.508 1 94.44 308 LEU B N 1
ATOM 5031 C CA . LEU B 1 308 ? 8.562 15.234 9.625 1 94.44 308 LEU B CA 1
ATOM 5032 C C . LEU B 1 308 ? 7.473 14.227 9.266 1 94.44 308 LEU B C 1
ATOM 5034 O O . LEU B 1 308 ? 7.199 14 8.078 1 94.44 308 LEU B O 1
ATOM 5038 N N . LEU B 1 309 ? 6.926 13.531 10.273 1 98.12 309 LEU B N 1
ATOM 5039 C CA . LEU B 1 309 ? 6.125 12.336 10.039 1 98.12 309 LEU B CA 1
ATOM 5040 C C . LEU B 1 309 ? 4.852 12.672 9.273 1 98.12 309 LEU B C 1
ATOM 5042 O O . LEU B 1 309 ? 4.539 12.031 8.266 1 98.12 309 LEU B O 1
ATOM 5046 N N . SER B 1 310 ? 4.098 13.68 9.688 1 98.19 310 SER B N 1
ATOM 5047 C CA . SER B 1 310 ? 2.805 13.969 9.078 1 98.19 310 SER B CA 1
ATOM 5048 C C . SER B 1 310 ? 2.951 14.32 7.602 1 98.19 310 SER B C 1
ATOM 5050 O O . SER B 1 310 ? 2.037 14.094 6.809 1 98.19 310 SER B O 1
ATOM 5052 N N . CYS B 1 311 ? 4.086 14.891 7.207 1 97.62 311 CYS B N 1
ATOM 5053 C CA . CYS B 1 311 ? 4.328 15.305 5.828 1 97.62 311 CYS B CA 1
ATOM 5054 C C . CYS B 1 311 ? 4.34 14.102 4.891 1 97.62 311 CYS B C 1
ATOM 5056 O O . CYS B 1 311 ? 4.129 14.25 3.686 1 97.62 311 CYS B O 1
ATOM 5058 N N . MET B 1 312 ? 4.562 12.961 5.465 1 98.19 312 MET B N 1
ATOM 5059 C CA . MET B 1 312 ? 4.773 11.773 4.641 1 98.19 312 MET B CA 1
ATOM 5060 C C . MET B 1 312 ? 3.471 11 4.465 1 98.19 312 MET B C 1
ATOM 5062 O O . MET B 1 312 ? 3.461 9.922 3.867 1 98.19 312 MET B O 1
ATOM 5066 N N . MET B 1 313 ? 2.393 11.477 5.004 1 98.38 313 MET B N 1
ATOM 5067 C CA . MET B 1 313 ? 1.118 10.766 4.977 1 98.38 313 MET B CA 1
ATOM 5068 C C . MET B 1 313 ? -0.024 11.711 4.609 1 98.38 313 MET B C 1
ATOM 5070 O O . MET B 1 313 ? -0.148 12.797 5.184 1 98.38 313 MET B O 1
ATOM 5074 N N . MET B 1 314 ? -0.818 11.32 3.693 1 98.5 314 MET B N 1
ATOM 5075 C CA . MET B 1 314 ? -2.055 12.031 3.373 1 98.5 314 MET B CA 1
ATOM 5076 C C . MET B 1 314 ? -3.273 11.188 3.738 1 98.5 314 MET B C 1
ATOM 5078 O O . MET B 1 314 ? -3.361 10.023 3.357 1 98.5 314 MET B O 1
ATOM 5082 N N . HIS B 1 315 ? -4.156 11.75 4.492 1 98.12 315 HIS B N 1
ATOM 5083 C CA . HIS B 1 315 ? -5.387 11.047 4.824 1 98.12 315 HIS B CA 1
ATOM 5084 C C . HIS B 1 315 ? -6.27 10.867 3.594 1 98.12 315 HIS B C 1
ATOM 5086 O O . HIS B 1 315 ? -6.551 11.828 2.877 1 98.12 315 HIS B O 1
ATOM 5092 N N . LEU B 1 316 ? -6.668 9.656 3.381 1 96.88 316 LEU B N 1
ATOM 5093 C CA . LEU B 1 316 ? -7.688 9.406 2.365 1 96.88 316 LEU B CA 1
ATOM 5094 C C . LEU B 1 316 ? -9.078 9.367 2.992 1 96.88 316 LEU B C 1
ATOM 5096 O O . LEU B 1 316 ? -10.086 9.484 2.289 1 96.88 316 LEU B O 1
ATOM 5100 N N . ASN B 1 317 ? -9.094 9.062 4.203 1 94.62 317 ASN B N 1
ATOM 5101 C CA . ASN B 1 317 ? -10.289 9.227 5.031 1 94.62 317 ASN B CA 1
ATOM 5102 C C . ASN B 1 317 ? -9.922 9.547 6.477 1 94.62 317 ASN B C 1
ATOM 5104 O O . ASN B 1 317 ? -8.742 9.57 6.832 1 94.62 317 ASN B O 1
ATOM 5108 N N . ARG B 1 318 ? -10.844 9.938 7.27 1 93.62 318 ARG B N 1
ATOM 5109 C CA . ARG B 1 318 ? -10.586 10.273 8.664 1 93.62 318 ARG B CA 1
ATOM 5110 C C . ARG B 1 318 ? -11.297 9.297 9.602 1 93.62 318 ARG B C 1
ATOM 5112 O O . ARG B 1 318 ? -11.859 9.703 10.617 1 93.62 318 ARG B O 1
ATOM 5119 N N . PHE B 1 319 ? -11.266 8.047 9.219 1 93.31 319 PHE B N 1
ATOM 5120 C CA . PHE B 1 319 ? -11.914 6.996 9.992 1 93.31 319 PHE B CA 1
ATOM 5121 C C . PHE B 1 319 ? -11.352 6.945 11.406 1 93.31 319 PHE B C 1
ATOM 5123 O O . PHE B 1 319 ? -12.086 6.664 12.359 1 93.31 319 PHE B O 1
ATOM 5130 N N . SER B 1 320 ? -10.102 7.285 11.57 1 94 320 SER B N 1
ATOM 5131 C CA . SER B 1 320 ? -9.461 7.254 12.875 1 94 320 SER B CA 1
ATOM 5132 C C . SER B 1 320 ? -10.141 8.211 13.852 1 94 320 SER B C 1
ATOM 5134 O O . SER B 1 320 ? -10.102 7.996 15.062 1 94 320 SER B O 1
ATOM 5136 N N . TYR B 1 321 ? -10.719 9.227 13.406 1 92.75 321 TYR B N 1
ATOM 5137 C CA . TYR B 1 321 ? -11.328 10.25 14.258 1 92.75 321 TYR B CA 1
ATOM 5138 C C . TYR B 1 321 ? -12.742 9.852 14.664 1 92.75 321 TYR B C 1
ATOM 5140 O O . TYR B 1 321 ? -13.352 10.5 15.516 1 92.75 321 TYR B O 1
ATOM 5148 N N . ALA B 1 322 ? -13.273 8.812 14.016 1 81.69 322 ALA B N 1
ATOM 5149 C CA . ALA B 1 322 ? -14.578 8.281 14.406 1 81.69 322 ALA B CA 1
ATOM 5150 C C . ALA B 1 322 ? -14.438 7.305 15.578 1 81.69 322 ALA B C 1
ATOM 5152 O O . ALA B 1 322 ? -15.43 6.957 16.219 1 81.69 322 ALA B O 1
ATOM 5153 N N . PHE B 1 323 ? -13.219 6.859 15.766 1 70.81 323 PHE B N 1
ATOM 5154 C CA . PHE B 1 323 ? -12.953 5.902 16.828 1 70.81 323 PHE B CA 1
ATOM 5155 C C . PHE B 1 323 ? -13.305 6.496 18.188 1 70.81 323 PHE B C 1
ATOM 5157 O O . PHE B 1 323 ? -12.781 7.547 18.562 1 70.81 323 PHE B O 1
ATOM 5164 N N . PRO B 1 324 ? -14.367 5.863 18.812 1 63.91 324 PRO B N 1
ATOM 5165 C CA . PRO B 1 324 ? -14.742 6.391 20.125 1 63.91 324 PRO B CA 1
ATOM 5166 C C . PRO B 1 324 ? -13.695 6.098 21.203 1 63.91 324 PRO B C 1
ATOM 5168 O O . PRO B 1 324 ? -13.148 4.988 21.25 1 63.91 324 PRO B O 1
ATOM 5171 N N . LEU B 1 325 ? -13.086 7.027 21.688 1 57.34 325 LEU B N 1
ATOM 5172 C CA . LEU B 1 325 ? -12.195 6.816 22.812 1 57.34 325 LEU B CA 1
ATOM 5173 C C . LEU B 1 325 ? -12.953 6.258 24.016 1 57.34 325 LEU B C 1
ATOM 5175 O O . LEU B 1 325 ? -14.109 6.629 24.25 1 57.34 325 LEU B O 1
ATOM 5179 N N . LEU B 1 326 ? -12.664 4.949 24.328 1 43.38 326 LEU B N 1
ATOM 5180 C CA . LEU B 1 326 ? -13.297 4.418 25.531 1 43.38 326 LEU B CA 1
ATOM 5181 C C . LEU B 1 326 ? -12.953 5.262 26.75 1 43.38 326 LEU B C 1
ATOM 5183 O O . LEU B 1 326 ? -11.836 5.777 26.844 1 43.38 326 LEU B O 1
#

Foldseek 3Di:
DDDDDPPPPPPPPPPPPCVDDQLFQQPDLFWEWEFEQQLAAFCPDQPAPVLVVDDPVLLGFDNVVQRVLVVVLVVVQVVGGHYHYQDDPDSHAQNQVLLVQQQWAQQSLDPSSQEIEGFCWPDPSNNVSRVSSVVVSVVRVGHYHYDPWGGGHNQAWPDQDRQEIEGEDDAIGHPVRVVVCCVPPVHHYLYWYADDSLSRTPLLAWARPASAEIEGQPVRTDPVSVVVVVVRHHYDHDHPLLSSVRLSLWDFRQQEIEWEAPLVVDDPPDPVNVSRVVNVVVSQVVSVVVRGHYDYTHNVSVVSSSDIDNSSIHTSYVSSNVRDRD/DDPDDPPPPPPPPVPPPCVDDQLFQQPDLFWEWEFEQQLAAFCPDQPAPVLVVDDPVLLGFDNVVLRVLVVVLVVVQVVGGHYHYQDPPDSYAQNLVLLVQQQWAQQSLDPSSQEIEGFCWPGPSNNVSRVSSVVVSVVRVGHYHYDPWGGGHNQAWPDQDRQEIEGEDDAIGHPVRVVVCCVPPVHHYLYWYQDDSLSRTPLLAWARPASAEIEGQPVRTDPVSVVVVVVRHHYDHDHPLLSSVRLSLWDFRQQEIEWEAPLVVDDPPDPVNVSRVVNVVVSQVVSVVQRGHYDYTHNVSVVSSSDIDNSSIHTSYVSSNVRDRD

pLDDT: mean 89.5, std 16.66, range [24.53, 98.88]

Secondary structure (DSSP, 8-state):
-------------S-----SPPSSGGG-SS-EEEE--TTS---SS--SGGGGGS-HHHH---HHHHHHHHHHHHHHHHTTSEEEE-----SSS-TTTT-GGGTEEE-TTSTT--EEEEPB-SSHHHHTHHHHHHHHHHHTT-EEE--SS-B-GGGTEEEEETTEEEEEESSSS-HHHHHHHHHHH--EEEEEE---TT--SGGGTEEE-SSSEEEE-GGGS-HHHHHHHHTTSEEEE--HHHHHTTSSS-EEETTEEEEE--GGGSPTTSHHHHHHHHHHHHHHHHHHHTT-EEEEE--HHHHTTT--SGGG-EES--GGGGS---/-------------S-----SPPSSGGG-SS-EEEE--TTS---SS--SGGGGGS-HHHH---HHHHHHHHHHHHHHHHTTSEEEE---S-SSS-TTTT-GGGTEEE-TTSTT--EEEEPB-SSHHHHTHHHHHHHHHHHTT-EEE--SS-B-GGGTEEEEETTEEEEEESSSS-HHHHHHHHHHH--EEEEEE---TT--SGGGTEEE-SSSEEEE-GGGS-HHHHHHHHTTSEEEE--HHHHHTTSSS-EEETTEEEEE--GGGSPTTSHHHHHHHHHHHHHHHHHHHTT-EEEEE--HHHHTTT--SGGG-EES--GGGGS---

Radius of gyration: 26.97 Å; Cα contacts (8 Å, |Δi|>4): 1365; chains: 2; bounding box: 108×76×65 Å

Organism: Streptomyces mobaraensis (NCBI:txid35621)

Sequence (652 aa):
MSDPVLAAQTSDEPGEHLTARPANPGQLGRPAFLMNAPFSYSCDVANNVWMEDLTDEERVPDPSRAFAQFLDLYNYVAAEALVALLPTPRTTGLQDLVFTANLGIVLEHLPDRNTVVISRYTSPPRQAETPVGERFFEAMGYETHVPETHFEGEAELKHLHGNVYAGGYGQRSDRETYDWMERAFGMEVVKLRMTDPRMYHLDCTVFPLTPQQTLVCTSLYDRAEIRELEKHTEIIDVGEDETYTGICNSVRLNNVLLNSSHIHDLKSGTEEYDSEVRKNRALEDIASRAAFEVTYFNLSEYHKGGALLSCMMMHLNRFSYAFPLLMSDPVLAAQTSDEPGEHLTARPANPGQLGRPAFLMNAPFSYSCDVANNVWMEDLTDEERVPDPSRAFAQFLDLYNYVAAEALVALLPTPRTTGLQDLVFTANLGIVLEHLPDRNTVVISRYTSPPRQAETPVGERFFEAMGYETHVPETHFEGEAELKHLHGNVYAGGYGQRSDRETYDWMERAFGMEVVKLRMTDPRMYHLDCTVFPLTPQQTLVCTSLYDRAEIRELEKHTEIIDVGEDETYTGICNSVRLNNVLLNSSHIHDLKSGTEEYDSEVRKNRALEDIASRAAFEVTYFNLSEYHKGGALLSCMMMHLNRFSYAFPLL

Solvent-accessible surface area (backbone atoms only — not comparable to full-atom values): 34306 Å² total; per-residue (Å²): 137,84,78,78,80,78,79,79,75,78,74,78,68,84,72,68,69,64,77,60,63,45,70,37,61,38,57,42,99,46,35,21,35,34,31,32,74,64,48,23,55,51,42,84,67,67,87,47,77,72,48,69,75,46,53,71,76,69,28,53,56,52,49,49,59,40,45,52,36,49,48,56,54,49,15,60,50,18,44,71,25,51,51,44,42,58,74,50,61,41,63,60,56,52,35,61,58,33,35,27,5,35,45,22,36,55,45,64,63,43,91,81,34,38,42,30,44,36,20,29,54,72,53,71,75,50,43,70,48,34,62,52,41,48,52,50,42,41,25,39,61,32,48,74,41,69,59,95,47,32,26,36,20,38,30,23,37,42,74,43,47,77,50,34,30,40,29,37,19,71,75,47,19,39,64,65,39,55,56,49,44,29,71,75,68,66,38,44,68,48,68,38,68,44,76,54,84,87,48,64,39,33,30,38,41,39,27,67,73,44,60,54,33,26,40,30,39,57,90,70,48,55,68,69,51,52,54,59,47,51,75,70,31,47,73,44,78,44,55,65,71,30,30,78,69,37,56,24,20,41,40,72,58,54,60,29,37,38,33,50,45,52,61,88,80,42,59,86,87,35,69,68,32,52,50,48,49,50,23,52,51,52,50,46,52,55,27,50,77,69,69,32,43,74,49,74,40,53,45,61,48,44,42,50,68,72,38,58,47,32,36,36,41,20,61,41,34,66,45,28,70,67,52,75,77,127,138,81,76,80,80,80,76,77,76,76,72,76,66,84,71,66,69,63,75,61,63,44,69,38,60,38,58,44,100,46,32,20,34,35,31,33,76,62,51,25,54,52,41,86,68,66,85,45,77,73,46,67,75,47,53,71,78,68,29,51,56,52,49,51,58,40,44,53,36,47,48,55,53,47,16,60,51,19,45,70,24,50,52,42,42,60,70,49,67,41,66,60,55,53,34,62,58,33,37,27,5,36,44,22,37,55,44,63,60,43,91,80,34,40,41,30,44,35,20,30,53,72,54,72,73,49,43,71,47,35,63,54,41,48,54,52,41,40,26,36,59,33,47,73,43,67,60,96,47,33,27,38,21,39,29,22,37,42,74,43,45,74,51,34,29,41,28,36,18,72,75,46,19,40,65,65,40,54,55,49,42,28,71,75,67,65,38,45,67,48,69,38,68,43,75,53,83,86,47,64,40,33,29,38,42,38,26,67,73,44,62,53,34,26,39,29,37,58,89,70,48,56,70,70,49,52,54,57,46,52,75,68,31,48,74,44,77,45,55,64,70,30,30,77,68,36,57,24,19,41,40,72,58,54,60,30,36,37,31,51,43,51,61,89,80,43,58,85,89,36,68,68,34,49,51,49,50,51,24,52,51,52,50,45,54,55,28,50,76,69,69,29,44,75,48,74,40,51,45,63,47,45,42,49,69,72,36,58,48,31,34,36,41,19,59,41,35,66,43,28,69,66,53,76,77,126

Nearest PDB structures (foldseek):
  6juz-assembly1_A  TM=9.126E-01  e=1.015E-24  Synechocystis sp. PCC 6803 substr. Kazusa
  6jv0-assembly1_A  TM=9.123E-01  e=1.290E-24  Synechocystis sp. PCC 6803 substr. Kazusa
  6jv1-assembly1_A  TM=9.128E-01  e=4.809E-24  Synechocystis sp. PCC 6803 substr. Kazusa
  6juy-assembly1_B  TM=8.836E-01  e=1.966E-20  Synechocystis sp. PCC 6803 substr. Kazusa
  6juy-assembly1_D  TM=9.002E-01  e=4.823E-20  Synechocystis sp. PCC 6803 substr. Kazusa